Protein AF-V4C862-F1 (afdb_monomer_lite)

Secondary structure (DSSP, 8-state):
-BTTB---SSEEEEEEE-TTSSEEEEEEEEESSPP-HHHHHHHHHT--TTSPP--TGGGTTTTT-EEEEEEEEE-SSTT-EEEEEEEEE-SSS-EEEEE--EEE----TTSTT--SPPPEEEE-SSSEEEEEETTEEEEEEEEETT---EEEEEE-SSPPGGGGTT-HHHHTTSPPP--S--TTHHHHHHHH--GGGS-TTSEESEEEEEEEEEE-TT-EEEEEEEEEETTSPPP-HHHHHHHHHHHHHHHHHHHHHHS-TTS-HHHHHHHHHHHHHHHHTEEEEEE-HHHHHHHHHHTT---S--TTTT-TT--EEEEEE-S-SSS--S--HHHHHHHHHHHTTT-HHHHHHHHHHHTSTTTS-TTSPPP-BTTBTT-----THHHHHHHHHHH-TT--HHHHHHHHHHHHHHHHHHHHHTEETTTTEE--S-TT-SSSSSS---GGGSPTTEEEEBHHHHHHHHHHHHHHHHHHHHTT-HHHHHHHHHHHHHHHHHHTSBTTTTSSEETTTTEE--EEEETTEEEE----BGGGTGGGT-EEEEEPPTTS--TT-EE-TTSSEEEEESS-HHHHHHHHHHHT-TTTTEETTEEBSB-GGG-TTT-EEEETTTTEEEE----SSS-SS-GGGS----SS-B-HHHHHHHHHHHHHHHHHH--EEESSTTSS-EEEHHHHHHHHHHHHHHTTS--TTS--GGGTT-GGGSTTSTTTT---B-SEE-TTT--EES-TB-TTGGGGHHHHS-----

pLDDT: mean 89.57, std 12.18, range [27.55, 98.69]

Organism: Lottia gigantea (NCBI:txid225164)

Foldseek 3Di:
DALLPDDDLFDKFWQFAALVRQKTKMKGWAFLDDQPVVCQCVVRVPDHQVDDTCHSVNVVRPVQWTKTWMWMWHDPDDFKIKIKTKIWTQGQWKGKDKDWDKDFDDPPCQAPVVPADQKKWADPDQFWIWIDGPVAIKIKGKAWPPPFGWHKWAFEAAADCVVCPVPVLSNLQGDDDPGQEYPCLVVCCPVVVPPSRTDPNRMYRMMIIITMDIAGHRGMTMIMMMIHHPPDDDDHPVNVVVSVVVVVVVRVVLLVVLDDPPDDPLLSLVLRRLVSLQSVQFDQDFDAQVVVVVSCVVSVHDPVDRAPPVLRLAGRGDGARFLFCPRTVKHAPVLLLLSLLLCCSNCLPVSLVNLLVQLDSNAADPQLQGQGIPRHGPADAQPCSLVSQVSSLVSDPVSPLVSLVSNLVSVVSNLVCQVVPFDPPPQLFGAAADHVQFQLAPDHRHPVRADPQKTKRFLLSLLSSLLSLVSSLQSCVVVVVVVSNLVSVVSNCSSLVQQCDDLVPRHFQDPVLLWGFMWMDRPPDTHTQPFAFCSRVSQLLSKDWDFADPPHDPPDFDADPPRRITIDGSDDPVSVQSNVLQQLACQFQDFLQAGWRGTQVCAQVNQQGQDPRVRGGDGHGQDLAFANDCRVHRADDSSTWAALVSRVSNLVSLVSVCVGVQAWAAGSNPHPDTDTSVVVSVSNLVSNLQCSDQDPQQARLQCFPDPLCGNPHPCVSGAWQARTARRHRSHGGGYRSSSRNSSCNSVSVDDDPD

Structure (mmCIF, N/CA/C/O backbone):
data_AF-V4C862-F1
#
_entry.id   AF-V4C862-F1
#
loop_
_atom_site.group_PDB
_atom_site.id
_atom_site.type_symbol
_atom_site.label_atom_id
_atom_site.label_alt_id
_atom_site.label_comp_id
_atom_site.label_asym_id
_atom_site.label_entity_id
_atom_site.label_seq_id
_atom_site.pdbx_PDB_ins_code
_atom_site.Cartn_x
_atom_site.Cartn_y
_atom_site.Cartn_z
_atom_site.occupancy
_atom_site.B_iso_or_equiv
_atom_site.auth_seq_id
_atom_site.auth_comp_id
_atom_site.auth_asym_id
_atom_site.auth_atom_id
_atom_site.pdbx_PDB_model_num
ATOM 1 N N . MET A 1 1 ? -6.555 11.591 -17.736 1.00 61.12 1 MET A N 1
ATOM 2 C CA . MET A 1 1 ? -7.153 11.206 -16.449 1.00 61.12 1 MET A CA 1
ATOM 3 C C . MET A 1 1 ? -8.507 10.623 -16.771 1.00 61.12 1 MET A C 1
ATOM 5 O O . MET A 1 1 ? -9.135 11.127 -17.706 1.00 61.12 1 MET A O 1
ATOM 9 N N . GLY A 1 2 ? -8.855 9.511 -16.131 1.00 72.38 2 GLY A N 1
ATOM 10 C CA . GLY A 1 2 ? -10.181 8.923 -16.266 1.00 72.38 2 GLY A CA 1
ATOM 11 C C . GLY A 1 2 ? -11.247 9.820 -15.636 1.00 72.38 2 GLY A C 1
ATOM 12 O O . GLY A 1 2 ? -10.935 10.885 -15.095 1.00 72.38 2 GLY A O 1
ATOM 13 N N . ASN A 1 3 ? -12.509 9.421 -15.752 1.00 77.62 3 ASN A N 1
ATOM 14 C CA . ASN A 1 3 ? -13.643 10.098 -15.114 1.00 77.62 3 ASN A CA 1
ATOM 15 C C . ASN A 1 3 ? -13.664 9.928 -13.581 1.00 77.62 3 ASN A C 1
ATOM 17 O O . ASN A 1 3 ? -14.382 10.672 -12.920 1.00 77.62 3 ASN A O 1
ATOM 21 N N . HIS A 1 4 ? -12.835 9.029 -13.039 1.00 77.31 4 HIS A N 1
ATOM 22 C CA . HIS A 1 4 ? -12.575 8.805 -11.611 1.00 77.31 4 HIS A CA 1
ATOM 23 C C . HIS A 1 4 ? -11.100 9.039 -11.252 1.00 77.31 4 HIS A C 1
ATOM 25 O O . HIS A 1 4 ? -10.611 8.528 -10.251 1.00 77.31 4 HIS A O 1
ATOM 31 N N . GLY A 1 5 ? -10.395 9.803 -12.097 1.00 75.19 5 GLY A N 1
ATOM 32 C CA . GLY A 1 5 ? -9.035 10.290 -11.883 1.00 75.19 5 GLY A CA 1
ATOM 33 C C . GLY A 1 5 ? -7.919 9.252 -12.027 1.00 75.19 5 GLY A C 1
ATOM 34 O O . GLY A 1 5 ? -7.427 9.071 -13.148 1.00 75.19 5 GLY A O 1
ATOM 35 N N . GLU A 1 6 ? -7.436 8.746 -10.885 1.00 69.62 6 GLU A N 1
ATOM 36 C CA . GLU A 1 6 ? -6.230 7.914 -10.701 1.00 69.62 6 GLU A CA 1
ATOM 37 C C . GLU A 1 6 ? -6.351 6.570 -11.412 1.00 69.62 6 GLU A C 1
ATOM 39 O O . GLU A 1 6 ? -7.018 5.657 -10.931 1.00 69.62 6 GLU A O 1
ATOM 44 N N . ASP A 1 7 ? -5.648 6.436 -12.531 1.00 73.69 7 ASP A N 1
ATOM 45 C CA . ASP A 1 7 ? -5.282 5.134 -13.059 1.00 73.69 7 ASP A CA 1
ATOM 46 C C . ASP A 1 7 ? -4.196 5.265 -14.135 1.00 73.69 7 ASP A C 1
ATOM 48 O O . ASP A 1 7 ? -4.260 6.072 -15.083 1.00 73.69 7 ASP A O 1
ATOM 52 N N . VAL A 1 8 ? -3.199 4.395 -14.017 1.00 84.50 8 VAL A N 1
ATOM 53 C CA . VAL A 1 8 ? -2.165 4.243 -15.016 1.00 84.50 8 VAL A CA 1
ATOM 54 C C . VAL A 1 8 ? -2.745 3.430 -16.165 1.00 84.50 8 VAL A C 1
ATOM 56 O O . VAL A 1 8 ? -2.941 2.225 -16.069 1.00 84.50 8 VAL A O 1
ATOM 59 N N . LYS A 1 9 ? -2.966 4.078 -17.314 1.00 89.00 9 LYS A N 1
ATOM 60 C CA . LYS A 1 9 ? -3.460 3.409 -18.531 1.00 89.00 9 LYS A CA 1
ATOM 61 C C . LYS A 1 9 ? -2.376 2.548 -19.198 1.00 89.00 9 LYS A C 1
ATOM 63 O O . LYS A 1 9 ? -2.180 2.646 -20.401 1.00 89.00 9 LYS A O 1
ATOM 68 N N . GLU A 1 10 ? -1.658 1.737 -18.425 1.00 91.75 10 GLU A N 1
ATOM 69 C CA . GLU A 1 10 ? -0.557 0.851 -18.805 1.00 91.75 10 GLU A CA 1
ATOM 70 C C . GLU A 1 10 ? -0.681 -0.481 -18.055 1.00 91.75 10 GLU A C 1
ATOM 72 O O . GLU A 1 10 ? -1.129 -0.518 -16.916 1.00 91.75 10 GLU A O 1
ATOM 77 N N . LEU A 1 11 ? -0.227 -1.587 -18.653 1.00 94.44 11 LEU A N 1
ATOM 78 C CA . LEU A 1 11 ? -0.298 -2.910 -18.020 1.00 94.44 11 LEU A CA 1
ATOM 79 C C . LEU A 1 11 ? 1.095 -3.468 -17.721 1.00 94.44 11 LEU A C 1
ATOM 81 O O . LEU A 1 11 ? 1.755 -4.035 -18.597 1.00 94.44 11 LEU A O 1
ATOM 85 N N . TYR A 1 12 ? 1.528 -3.357 -16.467 1.00 95.69 12 TYR A N 1
ATOM 86 C CA . TYR A 1 12 ? 2.774 -3.945 -15.970 1.00 95.69 12 TYR A CA 1
ATOM 87 C C . TYR A 1 12 ? 2.559 -4.770 -14.696 1.00 95.69 12 TYR A C 1
ATOM 89 O O . TYR A 1 12 ? 1.516 -4.698 -14.071 1.00 95.69 12 TYR A O 1
ATOM 97 N N . TYR A 1 13 ? 3.523 -5.616 -14.327 1.00 97.50 13 TYR A N 1
ATOM 98 C CA . TYR A 1 13 ? 3.402 -6.552 -13.203 1.00 97.50 13 TYR A CA 1
ATOM 99 C C . TYR A 1 13 ? 4.754 -6.773 -12.542 1.00 97.50 13 TYR A C 1
ATOM 101 O O . TYR A 1 13 ? 5.758 -6.981 -13.228 1.00 97.50 13 TYR A O 1
ATOM 109 N N . TYR A 1 14 ? 4.772 -6.810 -11.212 1.00 97.19 14 TYR A N 1
ATOM 110 C CA . TYR A 1 14 ? 5.944 -7.213 -10.439 1.00 97.19 14 TYR A CA 1
ATOM 111 C C . TYR A 1 14 ? 5.861 -8.703 -10.169 1.00 97.19 14 TYR A C 1
ATOM 113 O O . TYR A 1 14 ? 5.021 -9.167 -9.404 1.00 97.19 14 TYR A O 1
ATOM 121 N N . LEU A 1 15 ? 6.712 -9.460 -10.852 1.00 97.81 15 LEU A N 1
ATOM 122 C CA . LEU A 1 15 ? 6.625 -10.914 -10.862 1.00 97.81 15 LEU A CA 1
ATOM 123 C C . LEU A 1 15 ? 7.451 -11.550 -9.752 1.00 97.81 15 LEU A C 1
ATOM 125 O O . LEU A 1 15 ? 7.073 -12.601 -9.243 1.00 97.81 15 LEU A O 1
ATOM 129 N N . ASP A 1 16 ? 8.593 -10.948 -9.423 1.00 97.31 16 ASP A N 1
ATOM 130 C CA . ASP A 1 16 ? 9.482 -11.466 -8.392 1.00 97.31 16 ASP A CA 1
ATOM 131 C C . ASP A 1 16 ? 10.435 -10.382 -7.871 1.00 97.31 16 ASP A C 1
ATOM 133 O O . ASP A 1 16 ? 10.758 -9.424 -8.585 1.00 97.31 16 ASP A O 1
ATOM 137 N N . ALA A 1 17 ? 10.899 -10.540 -6.634 1.00 97.38 17 ALA A N 1
ATOM 138 C CA . ALA A 1 17 ? 11.934 -9.702 -6.037 1.00 97.38 17 ALA A CA 1
ATOM 139 C C . ALA A 1 17 ? 12.528 -10.340 -4.774 1.00 97.38 17 ALA A C 1
ATOM 141 O O . ALA A 1 17 ? 11.858 -11.095 -4.068 1.00 97.38 17 ALA A O 1
ATOM 142 N N . LEU A 1 18 ? 13.772 -9.973 -4.459 1.00 96.94 18 LEU A N 1
ATOM 143 C CA . LEU A 1 18 ? 14.412 -10.226 -3.167 1.00 96.94 18 LEU A CA 1
ATOM 144 C C . LEU A 1 18 ? 14.482 -8.939 -2.329 1.00 96.94 18 LEU A C 1
ATOM 146 O O . LEU A 1 18 ? 14.706 -7.872 -2.901 1.00 96.94 18 LEU A O 1
ATOM 150 N N . PRO A 1 19 ? 14.405 -9.005 -0.982 1.00 95.62 19 PRO A N 1
ATOM 151 C CA . PRO A 1 19 ? 14.464 -7.810 -0.131 1.00 95.62 19 PRO A CA 1
ATOM 152 C C . PRO A 1 19 ? 15.734 -6.964 -0.289 1.00 95.62 19 PRO A C 1
ATOM 154 O O . PRO A 1 19 ? 15.693 -5.740 -0.187 1.00 95.62 19 PRO A O 1
ATOM 157 N N . ASN A 1 20 ? 16.859 -7.616 -0.593 1.00 93.56 20 ASN A N 1
ATOM 158 C CA . ASN A 1 20 ? 18.141 -6.966 -0.876 1.00 93.56 20 ASN A CA 1
ATOM 159 C C . ASN A 1 20 ? 18.261 -6.436 -2.318 1.00 93.56 20 ASN A C 1
ATOM 161 O O . ASN A 1 20 ? 19.302 -5.891 -2.677 1.00 93.56 20 ASN A O 1
ATOM 165 N N . HIS A 1 21 ? 17.228 -6.619 -3.146 1.00 94.88 21 HIS A N 1
ATOM 166 C CA . HIS A 1 21 ? 17.174 -6.239 -4.557 1.00 94.88 21 HIS A CA 1
ATOM 167 C C . HIS A 1 21 ? 18.290 -6.835 -5.432 1.00 94.88 21 HIS A C 1
ATOM 169 O O . HIS A 1 21 ? 18.577 -6.313 -6.510 1.00 94.88 21 HIS A O 1
ATOM 175 N N . ASN A 1 22 ? 18.895 -7.954 -5.015 1.00 95.94 22 ASN A N 1
ATOM 176 C CA . ASN A 1 22 ? 19.851 -8.690 -5.849 1.00 95.94 22 ASN A CA 1
ATOM 177 C C . ASN A 1 22 ? 19.183 -9.410 -7.023 1.00 95.94 22 ASN A C 1
ATOM 179 O O . ASN A 1 22 ? 19.871 -9.805 -7.963 1.00 95.94 22 ASN A O 1
ATOM 183 N N . TYR A 1 23 ? 17.863 -9.575 -6.968 1.00 97.94 23 TYR A N 1
ATOM 184 C CA . TYR A 1 23 ? 17.029 -9.997 -8.079 1.00 97.94 23 TYR A CA 1
ATOM 185 C C . TYR A 1 23 ? 15.710 -9.242 -8.023 1.00 97.94 23 TYR A C 1
ATOM 187 O O . TYR A 1 23 ? 15.081 -9.199 -6.969 1.00 97.94 23 TYR A O 1
ATOM 195 N N . ASN A 1 24 ? 15.297 -8.670 -9.149 1.00 98.00 24 ASN A N 1
ATOM 196 C CA . ASN A 1 24 ? 13.957 -8.136 -9.347 1.00 98.00 24 ASN A CA 1
ATOM 197 C C . ASN A 1 24 ? 13.492 -8.483 -10.764 1.00 98.00 24 ASN A C 1
ATOM 199 O O . ASN A 1 24 ? 14.268 -8.347 -11.711 1.00 98.00 24 ASN A O 1
ATOM 203 N N . LYS A 1 25 ? 12.226 -8.871 -10.921 1.00 98.56 25 LYS A N 1
ATOM 204 C CA . LYS A 1 25 ? 11.607 -9.209 -12.204 1.00 98.56 25 LYS A CA 1
ATOM 205 C C . LYS A 1 25 ? 10.277 -8.484 -12.365 1.00 98.56 25 LYS A C 1
ATOM 207 O O . LYS A 1 25 ? 9.388 -8.621 -11.526 1.00 98.56 25 LYS A O 1
ATOM 212 N N . ALA A 1 26 ? 10.126 -7.778 -13.478 1.00 98.00 26 ALA A N 1
ATOM 213 C CA . ALA A 1 26 ? 8.874 -7.156 -13.885 1.00 98.00 26 ALA A CA 1
ATOM 214 C C . ALA A 1 26 ? 8.517 -7.537 -15.326 1.00 98.00 26 ALA A C 1
ATOM 216 O O . ALA A 1 26 ? 9.387 -7.896 -16.121 1.00 98.00 26 ALA A O 1
ATOM 217 N N . LEU A 1 27 ? 7.233 -7.455 -15.654 1.00 98.44 27 LEU A N 1
ATOM 218 C CA . LEU A 1 27 ? 6.690 -7.665 -16.992 1.00 98.44 27 LEU A CA 1
ATOM 219 C C . LEU A 1 27 ? 5.876 -6.443 -17.396 1.00 98.44 27 LEU A C 1
ATOM 221 O O . LEU A 1 27 ? 5.081 -5.961 -16.602 1.00 98.44 27 LEU A O 1
ATOM 225 N N . TYR A 1 28 ? 6.027 -5.991 -18.634 1.00 97.88 28 TYR A N 1
ATOM 226 C CA . TYR A 1 28 ? 5.186 -4.971 -19.250 1.00 97.88 28 TYR A CA 1
ATOM 227 C C . TYR A 1 28 ? 4.538 -5.534 -20.520 1.00 97.88 28 TYR A C 1
ATOM 229 O O . TYR A 1 28 ? 5.209 -6.185 -21.326 1.00 97.88 28 TYR A O 1
ATOM 237 N N . LYS A 1 29 ? 3.228 -5.319 -20.674 1.00 97.69 29 LYS A N 1
ATOM 238 C CA . LYS A 1 29 ? 2.451 -5.687 -21.863 1.00 97.69 29 LYS A CA 1
ATOM 239 C C . LYS A 1 29 ? 2.424 -4.493 -22.808 1.00 97.69 29 LYS A C 1
ATOM 241 O O . LYS A 1 29 ? 1.667 -3.552 -22.594 1.00 97.69 29 LYS A O 1
ATOM 246 N N . TYR A 1 30 ? 3.233 -4.544 -23.861 1.00 97.12 30 TYR A N 1
ATOM 247 C CA . TYR A 1 30 ? 3.342 -3.445 -24.817 1.00 97.12 30 TYR A CA 1
ATOM 248 C C . TYR A 1 30 ? 2.621 -3.792 -26.128 1.00 97.12 30 TYR A C 1
ATOM 250 O O . TYR A 1 30 ? 3.001 -4.768 -26.771 1.00 97.12 30 TYR A O 1
ATOM 258 N N . PRO A 1 31 ? 1.581 -3.057 -26.549 1.00 96.62 31 PRO A N 1
ATOM 259 C CA . PRO A 1 31 ? 0.816 -3.400 -27.748 1.00 96.62 31 PRO A CA 1
ATOM 260 C C . PRO A 1 31 ? 1.660 -3.345 -29.032 1.00 96.62 31 PRO A C 1
ATOM 262 O O . PRO A 1 31 ? 2.594 -2.552 -29.142 1.00 96.62 31 PRO A O 1
ATOM 265 N N . LEU A 1 32 ? 1.317 -4.173 -30.029 1.00 96.12 32 LEU A N 1
ATOM 266 C CA . LEU A 1 32 ? 1.930 -4.095 -31.368 1.00 96.12 32 LEU A CA 1
ATOM 267 C C . LEU A 1 32 ? 1.447 -2.879 -32.163 1.00 96.12 32 LEU A C 1
ATOM 269 O O . LEU A 1 32 ? 2.183 -2.322 -32.976 1.00 96.12 32 LEU A O 1
ATOM 273 N N . SER A 1 33 ? 0.193 -2.496 -31.936 1.00 94.25 33 SER A N 1
ATOM 274 C CA . SER A 1 33 ? -0.444 -1.356 -32.589 1.00 94.25 33 SER A CA 1
ATOM 275 C C . SER A 1 33 ? -0.053 -0.040 -31.918 1.00 94.25 33 SER A C 1
ATOM 277 O O . SER A 1 33 ? 0.386 -0.018 -30.768 1.00 94.25 33 SER A O 1
ATOM 279 N N . GLN A 1 34 ? -0.246 1.078 -32.626 1.00 93.88 34 GLN A N 1
ATOM 280 C C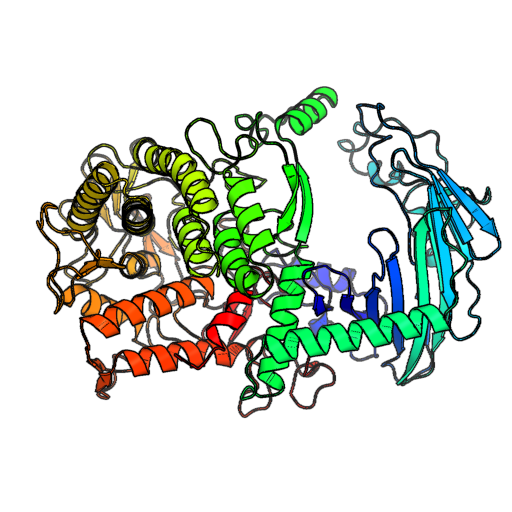A . GLN A 1 34 ? -0.040 2.413 -32.061 1.00 93.88 34 GLN A CA 1
ATOM 281 C C . GLN A 1 34 ? -0.851 2.584 -30.770 1.00 93.88 34 GLN A C 1
ATOM 283 O O . GLN A 1 34 ? -2.060 2.361 -30.756 1.00 93.88 34 GLN A O 1
ATOM 288 N N . PHE A 1 35 ? -0.181 3.038 -29.710 1.00 94.62 35 PHE A N 1
ATOM 289 C CA . PHE A 1 35 ? -0.805 3.250 -28.409 1.00 94.62 35 PHE A CA 1
ATOM 290 C C . PHE A 1 35 ? -2.001 4.223 -28.504 1.00 94.62 35 PHE A C 1
ATOM 292 O O . PHE A 1 35 ? -1.874 5.280 -29.139 1.00 94.62 35 PHE A O 1
ATOM 299 N N . PRO A 1 36 ? -3.162 3.935 -27.883 1.00 95.19 36 PRO A N 1
ATOM 300 C CA . PRO A 1 36 ? -4.431 4.540 -28.257 1.00 95.19 36 PRO A CA 1
ATOM 301 C C . PRO A 1 36 ? -4.709 5.812 -27.439 1.00 95.19 36 PRO A C 1
ATOM 303 O O . PRO A 1 36 ? -5.821 6.022 -26.960 1.00 95.19 36 PRO A O 1
ATOM 306 N N . TYR A 1 37 ? -3.711 6.696 -27.290 1.00 92.88 37 TYR A N 1
ATOM 307 C CA . TYR A 1 37 ? -3.802 7.901 -26.446 1.00 92.88 37 TYR A CA 1
ATOM 308 C C . TYR A 1 37 ? -5.038 8.749 -26.754 1.00 92.88 37 TYR A C 1
ATOM 310 O O . TYR A 1 37 ? -5.756 9.166 -25.850 1.00 92.88 37 TYR A O 1
ATOM 318 N N . LYS A 1 38 ? -5.305 8.987 -28.044 1.00 93.56 38 LYS A N 1
ATOM 319 C CA . LYS A 1 38 ? -6.442 9.802 -28.483 1.00 93.56 38 LYS A CA 1
ATOM 320 C C . LYS A 1 38 ? -7.775 9.172 -28.071 1.00 93.56 38 LYS A C 1
ATOM 322 O O . LYS A 1 38 ? -8.614 9.869 -27.519 1.00 93.56 38 LYS A O 1
ATOM 327 N N . GLN A 1 39 ? -7.941 7.868 -28.291 1.00 94.25 39 GLN A N 1
ATOM 328 C CA . GLN A 1 39 ? -9.161 7.146 -27.930 1.00 94.25 39 GLN A CA 1
ATOM 329 C C . GLN A 1 39 ? -9.382 7.147 -26.413 1.00 94.25 39 GLN A C 1
ATOM 331 O O . GLN A 1 39 ? -10.497 7.412 -25.973 1.00 94.25 39 GLN A O 1
ATOM 336 N N . LEU A 1 40 ? -8.326 6.900 -25.628 1.00 93.38 40 LEU A N 1
ATOM 337 C CA . LEU A 1 40 ? -8.376 6.948 -24.165 1.00 93.38 40 LEU A CA 1
ATOM 338 C C . LEU A 1 40 ? -8.817 8.327 -23.662 1.00 93.38 40 LEU A C 1
ATOM 340 O O . LEU A 1 40 ? -9.691 8.408 -22.804 1.00 93.38 40 LEU A O 1
ATOM 344 N N . ILE A 1 41 ? -8.255 9.408 -24.216 1.00 91.06 41 ILE A N 1
ATOM 345 C CA . ILE A 1 41 ? -8.624 10.782 -23.847 1.00 91.06 41 ILE A CA 1
ATOM 346 C C . ILE A 1 41 ? -10.067 11.084 -24.255 1.00 91.06 41 ILE A C 1
ATOM 348 O O . ILE A 1 41 ? -10.850 11.536 -23.425 1.00 91.06 41 ILE A O 1
ATOM 352 N N . GLU A 1 42 ? -10.432 10.838 -25.515 1.00 92.44 42 GLU A N 1
ATOM 353 C CA . GLU A 1 42 ? -11.759 11.172 -26.046 1.00 92.44 42 GLU A CA 1
ATOM 354 C C . GLU A 1 42 ? -12.871 10.436 -25.297 1.00 92.44 42 GLU A C 1
ATOM 356 O O . GLU A 1 42 ? -13.859 11.059 -24.922 1.00 92.44 42 GLU A O 1
ATOM 361 N N . LYS A 1 43 ? -12.701 9.134 -25.035 1.00 92.94 43 LYS A N 1
ATOM 362 C CA . LYS A 1 43 ? -13.705 8.328 -24.333 1.00 92.94 43 LYS A CA 1
ATOM 363 C C . LYS A 1 43 ? -13.856 8.738 -22.875 1.00 92.94 43 LYS A C 1
ATOM 365 O O . LYS A 1 43 ? -14.983 8.970 -22.448 1.00 92.94 43 LYS A O 1
ATOM 370 N N . ASN A 1 44 ? -12.754 8.880 -22.139 1.00 90.44 44 ASN A N 1
ATOM 371 C CA . ASN A 1 44 ? -12.821 9.258 -20.727 1.00 90.44 44 ASN A CA 1
ATOM 372 C C . ASN A 1 44 ? -13.319 10.698 -20.525 1.00 90.44 44 ASN A C 1
ATOM 374 O O . ASN A 1 44 ? -14.028 10.955 -19.565 1.00 90.44 44 ASN A O 1
ATOM 378 N N . THR A 1 45 ? -13.045 11.626 -21.453 1.00 88.25 45 THR A N 1
ATOM 379 C CA . THR A 1 45 ? -13.547 13.016 -21.355 1.00 88.25 45 THR A CA 1
ATOM 380 C C . THR A 1 45 ? -15.071 13.104 -21.509 1.00 88.25 45 THR A C 1
ATOM 382 O O . THR A 1 45 ? -15.683 14.066 -21.054 1.00 88.25 45 THR A O 1
ATOM 385 N N . THR A 1 46 ? -15.694 12.133 -22.184 1.00 89.75 46 THR A N 1
ATOM 386 C CA . THR A 1 46 ? -17.151 12.109 -22.399 1.00 89.75 46 THR A CA 1
ATOM 387 C C . THR A 1 46 ? -17.929 11.328 -21.348 1.00 89.75 46 THR A C 1
ATOM 389 O O . THR A 1 46 ? -19.155 11.371 -21.393 1.00 89.75 46 THR A O 1
ATOM 392 N N . ARG A 1 47 ? -17.242 10.604 -20.455 1.00 89.88 47 ARG A N 1
ATOM 393 C CA . ARG A 1 47 ? -17.874 9.810 -19.399 1.00 89.88 47 ARG A CA 1
ATOM 394 C C . ARG A 1 47 ? -18.168 10.662 -18.174 1.00 89.88 47 ARG A C 1
ATOM 396 O O . ARG A 1 47 ? -17.389 11.556 -17.846 1.00 89.88 47 ARG A O 1
ATOM 403 N N . ASP A 1 48 ? -19.273 10.370 -17.503 1.00 87.25 48 ASP A N 1
ATOM 404 C CA . ASP A 1 48 ? -19.598 10.954 -16.199 1.00 87.25 48 ASP A CA 1
ATOM 405 C C . ASP A 1 48 ? -19.195 10.024 -15.038 1.00 87.25 48 ASP A C 1
ATOM 407 O O . ASP A 1 48 ? -18.729 8.909 -15.253 1.00 87.25 48 ASP A O 1
ATOM 411 N N . GLN A 1 49 ? -19.359 10.474 -13.793 1.00 80.81 49 GLN A N 1
ATOM 412 C CA . GLN A 1 49 ? -19.016 9.699 -12.588 1.00 80.81 49 GLN A CA 1
ATOM 413 C C . GLN A 1 49 ? -19.903 8.457 -12.364 1.00 80.81 49 GLN A C 1
ATOM 415 O O . GLN A 1 49 ? -19.637 7.664 -11.474 1.00 80.81 49 GLN A O 1
ATOM 420 N N . GLN A 1 50 ? -20.980 8.258 -13.124 1.00 81.81 50 GLN A N 1
ATOM 421 C CA . GLN A 1 50 ? -21.812 7.054 -13.003 1.00 81.81 50 GLN A CA 1
ATOM 422 C C . GLN A 1 50 ? -21.320 5.931 -13.921 1.00 81.81 50 GLN A C 1
ATOM 424 O O . GLN A 1 50 ? -21.678 4.764 -13.741 1.00 81.81 50 GLN A O 1
ATOM 429 N N . GLU A 1 51 ? -20.497 6.262 -14.915 1.00 86.12 51 GLU A N 1
ATOM 430 C CA . GLU A 1 51 ? -19.869 5.292 -15.798 1.00 86.12 51 GLU A CA 1
ATOM 431 C C . GLU A 1 51 ? -18.560 4.761 -15.198 1.00 86.12 51 GLU A C 1
ATOM 433 O O . GLU A 1 51 ? -17.811 5.479 -14.539 1.00 86.12 51 GLU A O 1
ATOM 438 N N . ALA A 1 52 ? -18.238 3.493 -15.459 1.00 83.19 52 ALA A N 1
ATOM 439 C CA . ALA A 1 52 ? -16.912 2.959 -15.144 1.00 83.19 52 ALA A CA 1
ATOM 440 C C . ALA A 1 52 ? -15.827 3.691 -15.955 1.00 83.19 52 ALA A C 1
ATOM 442 O O . ALA A 1 52 ? -16.117 4.248 -17.017 1.00 83.19 52 ALA A O 1
ATOM 443 N N . GLU A 1 53 ? -14.571 3.635 -15.519 1.00 85.38 53 GLU A N 1
ATOM 444 C CA . GLU A 1 53 ? -13.455 4.154 -16.320 1.00 85.38 53 GLU A CA 1
ATOM 445 C C . GLU A 1 53 ? -13.272 3.396 -17.640 1.00 85.38 53 GLU A C 1
ATOM 447 O O . GLU A 1 53 ? -13.638 2.224 -17.765 1.00 85.38 53 GLU A O 1
ATOM 452 N N . PHE A 1 54 ? -12.790 4.095 -18.677 1.00 90.62 54 PHE A N 1
ATOM 453 C CA . PHE A 1 54 ? -12.458 3.474 -19.960 1.00 90.62 54 PHE A CA 1
ATOM 454 C C . PHE A 1 54 ? -10.983 3.089 -19.967 1.00 90.62 54 PHE A C 1
ATOM 456 O O . PHE A 1 54 ? -10.105 3.957 -20.065 1.00 90.62 54 PHE A O 1
ATOM 463 N N . GLU A 1 55 ? -10.739 1.785 -19.887 1.00 90.88 55 GLU A N 1
ATOM 464 C CA . GLU A 1 55 ? -9.419 1.210 -19.681 1.00 90.88 55 GLU A CA 1
ATOM 465 C C . GLU A 1 55 ? -8.651 0.930 -20.968 1.00 90.88 55 GLU A C 1
ATOM 467 O O . GLU A 1 55 ? -9.215 0.821 -22.060 1.00 90.88 55 GLU A O 1
ATOM 472 N N . LEU A 1 56 ? -7.330 0.743 -20.841 1.00 93.19 56 LEU A N 1
ATOM 473 C CA . LEU A 1 56 ? -6.488 0.344 -21.975 1.00 93.19 56 LEU A CA 1
ATOM 474 C C . LEU A 1 56 ? -7.013 -0.937 -22.640 1.00 93.19 56 LEU A C 1
ATOM 476 O O . LEU A 1 56 ? -6.999 -1.043 -23.866 1.00 93.19 56 LEU A O 1
ATOM 480 N N . ILE A 1 57 ? -7.517 -1.891 -21.856 1.00 92.31 57 ILE A N 1
ATOM 481 C CA . ILE A 1 57 ? -8.045 -3.150 -22.386 1.00 92.31 57 ILE A CA 1
ATO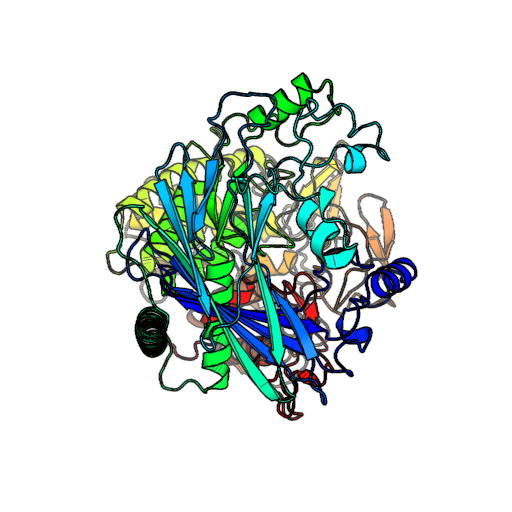M 482 C C . ILE A 1 57 ? -9.360 -2.973 -23.153 1.00 92.31 57 ILE A C 1
ATOM 484 O O . ILE A 1 57 ? -9.577 -3.660 -24.150 1.00 92.31 57 ILE A O 1
ATOM 488 N N . ASP A 1 58 ? -10.184 -1.990 -22.777 1.00 93.25 58 ASP A N 1
ATOM 489 C CA . ASP A 1 58 ? -11.462 -1.699 -23.440 1.00 93.25 58 ASP A CA 1
ATOM 490 C C . ASP A 1 58 ? -11.272 -1.166 -24.867 1.00 93.25 58 ASP A C 1
ATOM 492 O O . ASP A 1 58 ? -12.204 -1.146 -25.675 1.00 93.25 58 ASP A O 1
ATOM 496 N N . THR A 1 59 ? -10.056 -0.729 -25.205 1.00 94.75 59 THR A N 1
ATOM 497 C CA . THR A 1 59 ? -9.709 -0.307 -26.565 1.00 94.75 59 THR A CA 1
ATOM 498 C C . THR A 1 59 ? -9.604 -1.471 -27.551 1.00 94.75 59 THR A C 1
ATOM 500 O O . THR A 1 59 ? -9.630 -1.230 -28.758 1.00 94.75 59 THR A O 1
ATOM 503 N N . GLY A 1 60 ? -9.462 -2.711 -27.061 1.00 94.56 60 GLY A N 1
ATOM 504 C CA . GLY A 1 60 ? -9.154 -3.883 -27.885 1.00 94.56 60 GLY A CA 1
ATOM 505 C C . GLY A 1 60 ? -7.724 -3.884 -28.438 1.00 94.56 60 GLY A C 1
ATOM 506 O O . GLY A 1 60 ? -7.402 -4.670 -29.326 1.00 94.56 60 GLY A O 1
ATOM 507 N N . ILE A 1 61 ? -6.829 -3.014 -27.944 1.00 95.50 61 ILE A N 1
ATOM 508 C CA . ILE A 1 61 ? -5.484 -2.860 -28.523 1.00 95.50 61 ILE A CA 1
ATOM 509 C C . ILE A 1 61 ? -4.631 -4.139 -28.459 1.00 95.50 61 ILE A C 1
ATOM 511 O O . ILE A 1 61 ? -3.717 -4.319 -29.266 1.00 95.50 61 ILE A O 1
ATOM 515 N N . PHE A 1 62 ? -4.944 -5.047 -27.534 1.00 95.19 62 PHE A N 1
ATOM 516 C CA . PHE A 1 62 ? -4.251 -6.325 -27.381 1.00 95.19 62 PHE A CA 1
ATOM 517 C C . PHE A 1 62 ? -4.749 -7.420 -28.341 1.00 95.19 62 PHE A C 1
ATOM 519 O O . PHE A 1 62 ? -4.050 -8.421 -28.504 1.00 95.19 62 PHE A O 1
ATOM 526 N N . ASP A 1 63 ? -5.876 -7.220 -29.038 1.00 92.69 63 ASP A N 1
ATOM 527 C CA . ASP A 1 63 ? -6.465 -8.206 -29.962 1.00 92.69 63 ASP A CA 1
ATOM 528 C C . ASP A 1 63 ? -5.572 -8.475 -31.181 1.00 92.69 63 ASP A C 1
ATOM 530 O O . ASP A 1 63 ? -5.561 -9.573 -31.733 1.00 92.69 63 ASP A O 1
ATOM 534 N N . SER A 1 64 ? -4.795 -7.469 -31.594 1.00 90.94 64 SER A N 1
ATOM 535 C CA . SER A 1 64 ? -3.830 -7.575 -32.701 1.00 90.94 64 SER A CA 1
ATOM 536 C C . SER A 1 64 ? -2.472 -8.140 -32.264 1.00 90.94 64 SER A C 1
ATOM 538 O O . SER A 1 64 ? -1.529 -8.149 -33.050 1.00 90.94 64 SER A O 1
ATOM 540 N N . GLY A 1 65 ? -2.356 -8.586 -31.010 1.00 95.00 65 GLY A N 1
ATOM 541 C CA . GLY A 1 65 ? -1.120 -9.057 -30.401 1.00 95.00 65 GLY A CA 1
ATOM 542 C C . GLY A 1 65 ? -0.315 -7.962 -29.697 1.00 95.00 65 GLY A C 1
ATOM 543 O O . GLY A 1 65 ? -0.575 -6.760 -29.795 1.00 95.00 65 GLY A O 1
ATOM 544 N N . TYR A 1 66 ? 0.687 -8.403 -28.941 1.00 97.44 66 TYR A N 1
ATOM 545 C CA . TYR A 1 66 ? 1.493 -7.554 -28.065 1.00 97.44 66 TYR A CA 1
ATOM 546 C C . TYR A 1 66 ? 2.878 -8.151 -27.819 1.00 97.44 66 TYR A C 1
ATOM 548 O O . TYR A 1 66 ? 3.123 -9.343 -28.015 1.00 97.44 66 TYR A O 1
ATOM 556 N N . TRP A 1 67 ? 3.783 -7.317 -27.331 1.00 98.12 67 TRP A N 1
ATOM 557 C CA . TRP A 1 67 ? 5.060 -7.711 -26.772 1.00 98.12 67 TRP A CA 1
ATOM 558 C C . TRP A 1 67 ? 4.922 -8.008 -25.281 1.00 98.12 67 TRP A C 1
ATOM 560 O O . TRP A 1 67 ? 4.410 -7.187 -24.519 1.00 98.12 67 TRP A O 1
ATOM 570 N N . ASP A 1 68 ? 5.441 -9.156 -24.854 1.00 98.25 68 ASP A N 1
ATOM 571 C CA . ASP A 1 68 ? 5.831 -9.334 -23.456 1.00 98.25 68 ASP A CA 1
ATOM 572 C C . ASP A 1 68 ? 7.246 -8.798 -23.284 1.00 98.25 68 ASP A C 1
ATOM 574 O O . ASP A 1 68 ? 8.190 -9.364 -23.837 1.00 98.25 68 ASP A O 1
ATOM 578 N N . ILE A 1 69 ? 7.394 -7.719 -22.517 1.00 98.50 69 ILE A N 1
ATOM 579 C CA . ILE A 1 69 ? 8.688 -7.123 -22.188 1.00 98.50 69 ILE A CA 1
ATOM 580 C C . ILE A 1 69 ? 9.009 -7.475 -20.737 1.00 98.50 69 ILE A C 1
ATOM 582 O O . ILE A 1 69 ? 8.493 -6.861 -19.805 1.00 98.50 69 ILE A O 1
ATOM 586 N N . THR A 1 70 ? 9.844 -8.493 -20.537 1.00 98.62 70 THR A N 1
ATOM 587 C CA . THR A 1 70 ? 10.314 -8.889 -19.203 1.00 98.62 70 THR A CA 1
ATOM 588 C C . THR A 1 70 ? 11.635 -8.201 -18.902 1.00 98.62 70 THR A C 1
ATOM 590 O O . THR A 1 70 ? 12.606 -8.388 -19.636 1.00 98.62 70 THR A O 1
ATOM 593 N N . ILE A 1 71 ? 11.685 -7.448 -17.804 1.00 98.12 71 ILE A N 1
ATOM 594 C CA . ILE A 1 71 ? 12.892 -6.775 -17.318 1.00 98.12 71 ILE A CA 1
ATOM 595 C C . ILE A 1 71 ? 13.347 -7.453 -16.030 1.00 98.12 71 ILE A C 1
ATOM 597 O O . ILE A 1 71 ? 12.582 -7.569 -15.071 1.00 98.12 71 ILE A O 1
ATOM 601 N N . GLU A 1 72 ? 14.606 -7.883 -16.011 1.00 98.38 72 GLU A N 1
ATOM 602 C CA . GLU A 1 72 ? 15.243 -8.505 -14.854 1.00 98.38 72 GLU A CA 1
ATOM 603 C C . GLU A 1 72 ? 16.477 -7.701 -14.443 1.00 98.38 72 GLU A C 1
ATOM 605 O O . GLU A 1 72 ? 17.419 -7.559 -15.226 1.00 98.38 72 GLU A O 1
ATOM 610 N N . TYR A 1 73 ? 16.475 -7.198 -13.210 1.00 97.56 73 TYR A N 1
ATOM 611 C CA . TYR A 1 73 ? 17.635 -6.569 -12.582 1.00 97.56 73 TYR A CA 1
ATOM 612 C C . TYR A 1 73 ? 18.309 -7.578 -11.662 1.00 97.56 73 TYR A C 1
ATOM 614 O O . TYR A 1 73 ? 17.647 -8.207 -10.835 1.00 97.56 73 TYR A O 1
ATOM 622 N N . ILE A 1 74 ? 19.624 -7.715 -11.792 1.00 96.81 74 ILE A N 1
ATOM 623 C CA . ILE A 1 74 ? 20.427 -8.650 -11.007 1.00 96.81 74 ILE A CA 1
ATOM 624 C C . ILE A 1 74 ? 21.690 -7.975 -10.483 1.00 96.81 74 ILE A C 1
ATOM 626 O O . ILE A 1 74 ? 22.363 -7.241 -11.209 1.00 96.81 74 ILE A O 1
ATOM 630 N N . LYS A 1 75 ? 22.040 -8.278 -9.232 1.00 95.00 75 LYS A N 1
ATOM 631 C CA . LYS A 1 75 ? 23.304 -7.870 -8.610 1.00 95.00 75 LYS A CA 1
ATOM 632 C C . LYS A 1 75 ? 24.034 -9.080 -8.043 1.00 95.00 75 LYS A C 1
ATOM 634 O O . LYS A 1 75 ? 23.448 -9.882 -7.317 1.00 95.00 75 LYS A O 1
ATOM 639 N N . ASP A 1 76 ? 25.324 -9.190 -8.341 1.00 88.31 76 ASP A N 1
ATOM 640 C CA . ASP A 1 76 ? 26.245 -10.114 -7.664 1.00 88.31 76 ASP A CA 1
ATOM 641 C C . ASP A 1 76 ? 27.036 -9.417 -6.540 1.00 88.31 76 ASP A C 1
ATOM 643 O O . ASP A 1 76 ? 27.368 -10.037 -5.531 1.00 88.31 76 ASP A O 1
ATOM 647 N N . LYS A 1 77 ? 27.288 -8.115 -6.705 1.00 89.31 77 LYS A N 1
ATOM 648 C CA . LYS A 1 77 ? 28.071 -7.222 -5.851 1.00 89.31 77 LYS A CA 1
ATOM 649 C C . LYS A 1 77 ? 27.351 -5.863 -5.729 1.00 89.31 77 LYS A C 1
ATOM 651 O O . LYS A 1 77 ? 26.614 -5.479 -6.636 1.00 89.31 77 LYS A O 1
ATOM 656 N N . PRO A 1 78 ? 27.592 -5.069 -4.665 1.00 86.94 78 PRO A N 1
ATOM 657 C CA . PRO A 1 78 ? 26.831 -3.840 -4.393 1.00 86.94 78 PRO A CA 1
ATOM 658 C C . PRO A 1 78 ? 26.774 -2.807 -5.532 1.00 86.94 78 PRO A C 1
ATOM 660 O O . PRO A 1 78 ? 25.715 -2.215 -5.756 1.00 86.94 78 PRO A O 1
ATOM 663 N N . ASN A 1 79 ? 27.878 -2.617 -6.263 1.00 89.12 79 ASN A N 1
ATOM 664 C CA . ASN A 1 79 ? 28.029 -1.563 -7.277 1.00 89.12 79 ASN A CA 1
ATOM 665 C C . ASN A 1 79 ? 27.946 -2.071 -8.722 1.00 89.12 79 ASN A C 1
ATOM 667 O O . ASN A 1 79 ? 28.183 -1.296 -9.644 1.00 89.12 79 ASN A O 1
ATOM 671 N N . ILE A 1 80 ? 27.613 -3.347 -8.931 1.00 93.81 80 ILE A N 1
ATOM 672 C CA . ILE A 1 80 ? 27.417 -3.907 -10.268 1.00 93.81 80 ILE A CA 1
ATOM 673 C C . ILE A 1 80 ? 25.952 -4.268 -10.433 1.00 93.81 80 ILE A C 1
ATOM 675 O O . ILE A 1 80 ? 25.377 -4.982 -9.614 1.00 93.81 80 ILE A O 1
ATOM 679 N N . THR A 1 81 ? 25.351 -3.757 -11.499 1.00 95.19 81 THR A N 1
ATOM 680 C CA . THR A 1 81 ? 23.989 -4.105 -11.893 1.00 95.19 81 THR A CA 1
ATOM 681 C C . THR A 1 81 ? 24.030 -4.678 -13.294 1.00 95.19 81 THR A C 1
ATOM 683 O O . THR A 1 81 ? 24.488 -4.013 -14.223 1.00 95.19 81 THR A O 1
ATOM 686 N N . TYR A 1 82 ? 23.536 -5.899 -13.448 1.00 96.88 82 TYR A N 1
ATOM 687 C CA . TYR A 1 82 ? 23.242 -6.482 -14.746 1.00 96.88 82 TYR A CA 1
ATOM 688 C C . TYR A 1 82 ? 21.744 -6.348 -14.997 1.00 96.88 82 TYR A C 1
ATOM 690 O O . TYR A 1 82 ? 20.927 -6.479 -14.083 1.00 96.88 82 TYR A O 1
ATOM 698 N N . CYS A 1 83 ? 21.386 -6.085 -16.242 1.00 97.19 83 CYS A N 1
ATOM 699 C CA . CYS A 1 83 ? 20.005 -5.979 -16.662 1.00 97.19 83 CYS A CA 1
ATOM 700 C C . CYS A 1 83 ? 19.788 -6.895 -17.859 1.00 97.19 83 CYS A C 1
ATOM 702 O O . CYS A 1 83 ? 20.594 -6.909 -18.791 1.00 97.19 83 CYS A O 1
ATOM 704 N N . CYS A 1 84 ? 18.698 -7.648 -17.834 1.00 97.94 84 CYS A N 1
ATOM 705 C CA . CYS A 1 84 ? 18.240 -8.474 -18.940 1.00 97.94 84 CYS A CA 1
ATOM 706 C C . CYS A 1 84 ? 16.867 -7.967 -19.372 1.00 97.94 84 CYS A C 1
ATOM 708 O O . CYS A 1 84 ? 15.969 -7.836 -18.541 1.00 97.94 84 CYS A O 1
ATOM 710 N N . CYS A 1 85 ? 16.703 -7.697 -20.664 1.00 98.19 85 CYS A N 1
ATOM 711 C CA . CYS A 1 85 ? 15.400 -7.453 -21.264 1.00 98.19 85 CYS A CA 1
ATOM 712 C C . CYS A 1 85 ? 15.104 -8.588 -22.239 1.00 98.19 85 CYS A C 1
ATOM 714 O O . CYS A 1 85 ? 15.799 -8.749 -23.244 1.00 98.19 85 CYS A O 1
ATOM 716 N N . THR A 1 86 ? 14.085 -9.381 -21.915 1.00 98.31 86 THR A N 1
ATOM 717 C CA . THR A 1 86 ? 13.537 -10.402 -22.810 1.00 98.31 86 THR A CA 1
ATOM 718 C C . THR A 1 86 ? 12.284 -9.841 -23.453 1.00 98.31 86 THR A C 1
ATOM 720 O O . THR A 1 86 ? 11.353 -9.463 -22.741 1.00 98.31 86 THR A O 1
ATOM 723 N N . VAL A 1 87 ? 12.255 -9.802 -24.782 1.00 98.00 87 VAL A N 1
ATOM 724 C CA . VAL A 1 87 ? 11.068 -9.406 -25.541 1.00 98.00 87 VAL A CA 1
ATOM 725 C C . VAL A 1 87 ? 10.532 -10.593 -26.316 1.00 98.00 87 VAL A C 1
ATOM 727 O O . VAL A 1 87 ? 11.263 -11.225 -27.078 1.00 98.00 87 VAL A O 1
ATOM 730 N N . LYS A 1 88 ? 9.251 -10.891 -26.122 1.00 98.12 88 LYS A N 1
ATOM 731 C CA . LYS A 1 88 ? 8.547 -11.964 -26.822 1.00 98.12 88 LYS A CA 1
ATOM 732 C C . LYS A 1 88 ? 7.410 -11.388 -27.649 1.00 98.12 88 LYS A C 1
ATOM 734 O O . LYS A 1 88 ? 6.611 -10.607 -27.139 1.00 98.12 88 LYS A O 1
ATOM 739 N N . ASN A 1 89 ? 7.333 -11.802 -28.909 1.00 98.00 89 ASN A N 1
ATOM 740 C CA . ASN A 1 89 ? 6.263 -11.412 -29.817 1.00 98.00 89 ASN A CA 1
ATOM 741 C C . ASN A 1 89 ? 5.058 -12.351 -29.642 1.00 98.00 89 ASN A C 1
ATOM 743 O O . ASN A 1 89 ? 5.131 -13.520 -30.019 1.00 98.00 89 ASN A O 1
ATOM 747 N N . ASN A 1 90 ? 3.953 -11.852 -29.087 1.00 96.81 90 ASN A N 1
ATOM 748 C CA . ASN A 1 90 ? 2.688 -12.589 -28.980 1.00 96.81 90 ASN A CA 1
ATOM 749 C C . ASN A 1 90 ? 1.677 -12.206 -30.083 1.00 96.81 90 ASN A C 1
ATOM 751 O O . ASN A 1 90 ? 0.487 -12.462 -29.930 1.00 96.81 90 ASN A O 1
ATOM 755 N N . GLY A 1 91 ? 2.127 -11.583 -31.176 1.00 95.75 91 GLY A N 1
ATOM 756 C CA . GLY A 1 91 ? 1.350 -11.431 -32.408 1.00 95.75 91 GLY A CA 1
ATOM 757 C C . GLY A 1 91 ? 1.388 -12.677 -33.288 1.00 95.75 91 GLY A C 1
ATOM 758 O O . GLY A 1 91 ? 2.111 -13.636 -33.013 1.00 95.75 91 GLY A O 1
ATOM 759 N N . ASP A 1 92 ? 0.621 -12.657 -34.371 1.00 96.19 92 ASP A N 1
ATOM 760 C CA . ASP A 1 92 ? 0.514 -13.735 -35.362 1.00 96.19 92 ASP A CA 1
ATOM 761 C C . ASP A 1 92 ? 1.561 -13.636 -36.491 1.00 96.19 92 ASP A C 1
ATOM 763 O O . ASP A 1 92 ? 1.777 -14.596 -37.233 1.00 96.19 92 ASP A O 1
ATOM 767 N N . GLN A 1 93 ? 2.255 -12.499 -36.597 1.00 96.81 93 GLN A N 1
ATOM 768 C CA . GLN A 1 93 ? 3.260 -12.216 -37.621 1.00 96.81 93 GLN A CA 1
ATOM 769 C C . GLN A 1 93 ? 4.624 -11.864 -37.023 1.00 96.81 93 GLN A C 1
ATOM 771 O O . GLN A 1 93 ? 4.809 -11.766 -35.811 1.00 96.81 93 GLN A O 1
ATOM 776 N N . ILE A 1 94 ? 5.621 -11.708 -37.895 1.00 97.69 94 ILE A N 1
ATOM 777 C CA . ILE A 1 94 ? 6.924 -11.151 -37.530 1.00 97.69 94 ILE A CA 1
ATOM 778 C C . ILE A 1 94 ? 6.794 -9.642 -37.298 1.00 97.69 94 ILE A C 1
ATOM 780 O O . ILE A 1 94 ? 6.229 -8.936 -38.130 1.00 97.69 94 ILE A O 1
ATOM 784 N N . HIS A 1 95 ? 7.338 -9.144 -36.189 1.00 97.88 95 HIS A N 1
ATOM 785 C CA . HIS A 1 95 ? 7.298 -7.721 -35.852 1.00 97.88 95 HIS A CA 1
ATOM 786 C C . HIS A 1 95 ? 8.673 -7.195 -35.448 1.00 97.88 95 HIS A C 1
ATOM 788 O O . HIS A 1 95 ? 9.542 -7.947 -34.996 1.00 97.88 95 HIS A O 1
ATOM 794 N N . THR A 1 96 ? 8.854 -5.885 -35.613 1.00 96.81 96 THR A N 1
ATOM 795 C CA . THR A 1 96 ? 10.074 -5.164 -35.247 1.00 96.81 96 THR A CA 1
ATOM 796 C C . THR A 1 96 ? 9.810 -4.249 -34.057 1.00 96.81 96 THR A C 1
ATOM 798 O O . THR A 1 96 ? 8.791 -3.563 -34.016 1.00 96.81 96 THR A O 1
ATOM 801 N N . LEU A 1 97 ? 10.740 -4.221 -33.103 1.00 96.56 97 LEU A N 1
ATOM 802 C CA . LEU A 1 97 ? 10.699 -3.362 -31.923 1.00 96.56 97 LEU A CA 1
ATOM 803 C C . LEU A 1 97 ? 12.023 -2.609 -31.774 1.00 96.56 97 LEU A C 1
ATOM 805 O O . LEU A 1 97 ? 13.102 -3.180 -31.936 1.00 96.56 97 LEU A O 1
ATOM 809 N N . HIS A 1 98 ? 11.927 -1.327 -31.432 1.00 96.50 98 HIS A N 1
ATOM 810 C CA . HIS A 1 98 ? 13.068 -0.508 -31.036 1.00 96.50 98 HIS A CA 1
ATOM 811 C C . HIS A 1 98 ? 13.161 -0.516 -29.509 1.00 96.50 98 HIS A C 1
ATOM 813 O O . HIS A 1 98 ? 12.198 -0.151 -28.836 1.00 96.50 98 HIS A O 1
ATOM 819 N N . ILE A 1 99 ? 14.302 -0.925 -28.953 1.00 96.94 99 ILE A N 1
ATOM 820 C CA . ILE A 1 99 ? 14.528 -0.983 -27.503 1.00 96.94 99 ILE A CA 1
ATOM 821 C C . ILE A 1 99 ? 15.692 -0.065 -27.148 1.00 96.94 99 ILE A C 1
ATOM 823 O O . ILE A 1 99 ? 16.768 -0.175 -27.731 1.00 96.94 99 ILE A O 1
ATOM 827 N N . LEU A 1 100 ? 15.463 0.848 -26.203 1.00 96.75 100 LEU A N 1
ATOM 828 C CA . LEU A 1 100 ? 16.413 1.899 -25.839 1.00 96.75 100 LEU A CA 1
ATOM 829 C C . LEU A 1 100 ? 16.686 1.900 -24.325 1.00 96.75 100 LEU A C 1
ATOM 831 O O . LEU A 1 100 ? 16.125 2.746 -23.624 1.00 96.75 100 LEU A O 1
ATOM 835 N N . PRO A 1 101 ? 17.522 0.996 -23.773 1.00 96.62 101 PRO A N 1
ATOM 836 C CA . PRO A 1 101 ? 17.974 1.125 -22.393 1.00 96.62 101 PRO A CA 1
ATOM 837 C C . PRO A 1 101 ? 18.769 2.427 -22.242 1.00 96.62 101 PRO A C 1
ATOM 839 O O . PRO A 1 101 ? 19.706 2.679 -23.003 1.00 96.62 101 PRO A O 1
ATOM 842 N N . GLN A 1 102 ? 18.360 3.273 -21.293 1.00 96.12 102 GLN A N 1
ATOM 843 C CA . GLN A 1 102 ? 18.907 4.621 -21.118 1.00 96.12 102 GLN A CA 1
ATOM 844 C C . GLN A 1 102 ? 19.710 4.728 -19.827 1.00 96.12 102 GLN A C 1
ATOM 846 O O . GLN A 1 102 ? 19.332 4.167 -18.799 1.00 96.12 102 GLN A O 1
ATOM 851 N N . VAL A 1 103 ? 20.768 5.533 -19.865 1.00 95.25 103 VAL A N 1
ATOM 852 C CA . VAL A 1 103 ? 21.567 5.899 -18.695 1.00 95.25 103 VAL A CA 1
ATOM 853 C C . VAL A 1 103 ? 21.642 7.413 -18.602 1.00 95.25 103 VAL A C 1
ATOM 855 O O . VAL A 1 103 ? 21.954 8.101 -19.576 1.00 95.25 103 VAL A O 1
ATOM 858 N N . TRP A 1 104 ? 21.322 7.930 -17.422 1.00 94.00 104 TRP A N 1
ATOM 859 C CA . TRP A 1 104 ? 21.317 9.351 -17.101 1.00 94.00 104 TRP A CA 1
ATOM 860 C C . TRP A 1 104 ? 21.511 9.539 -15.597 1.00 94.00 104 TRP A C 1
ATOM 862 O O . TRP A 1 104 ? 21.261 8.632 -14.804 1.00 94.00 104 TRP A O 1
ATOM 872 N N . PHE A 1 105 ? 21.935 10.736 -15.209 1.00 88.69 105 PHE A N 1
ATOM 873 C CA . PHE A 1 105 ? 21.952 11.171 -13.815 1.00 88.69 105 PHE A CA 1
ATOM 874 C C . PHE A 1 105 ? 20.818 12.156 -13.579 1.00 88.69 105 PHE A C 1
ATOM 876 O O . PHE A 1 105 ? 20.522 12.977 -14.457 1.00 88.69 105 PHE A O 1
ATOM 883 N N . ARG A 1 106 ? 20.216 12.115 -12.383 1.00 85.75 106 ARG A N 1
ATOM 884 C CA . ARG A 1 106 ? 19.237 13.120 -11.964 1.00 85.75 106 ARG A CA 1
ATOM 885 C C . ARG A 1 106 ? 19.794 14.513 -12.211 1.00 85.75 106 ARG A C 1
ATOM 887 O O . ARG A 1 106 ? 20.871 14.839 -11.726 1.00 85.75 106 ARG A O 1
ATOM 894 N N . ASN A 1 107 ? 19.049 15.313 -12.968 1.00 83.88 107 ASN A N 1
ATOM 895 C CA . ASN A 1 107 ? 19.473 16.660 -13.297 1.00 83.88 107 ASN A CA 1
ATOM 896 C C . ASN A 1 107 ? 19.354 17.569 -12.066 1.00 83.88 107 ASN A C 1
ATOM 898 O O . ASN A 1 107 ? 18.272 18.047 -11.731 1.00 83.88 107 ASN A O 1
ATOM 902 N N . THR A 1 108 ? 20.479 17.755 -11.382 1.00 79.56 108 THR A N 1
ATOM 903 C CA . THR A 1 108 ? 20.651 18.672 -10.246 1.00 79.56 108 THR A CA 1
ATOM 904 C C . THR A 1 108 ? 21.518 19.882 -10.607 1.00 79.56 108 THR A C 1
ATOM 906 O O . THR A 1 108 ? 21.423 20.923 -9.953 1.00 79.56 108 THR A O 1
ATOM 909 N N . TRP A 1 109 ? 22.316 19.782 -11.679 1.00 79.94 109 TRP A N 1
ATOM 910 C CA . TRP A 1 109 ? 23.243 20.821 -12.142 1.00 79.94 109 TRP A CA 1
ATOM 911 C C . TRP A 1 109 ? 22.541 21.974 -12.864 1.00 79.94 109 TRP A C 1
ATOM 913 O O . TRP A 1 109 ? 23.025 23.099 -12.811 1.00 79.94 109 TRP A O 1
ATOM 923 N N . SER A 1 110 ? 21.392 21.732 -13.508 1.00 70.94 110 SER A N 1
ATOM 924 C CA . SER A 1 110 ? 20.621 22.793 -14.173 1.00 70.94 110 SER A CA 1
ATOM 925 C C . SER A 1 110 ? 19.652 23.528 -13.238 1.00 70.94 110 SER A C 1
ATOM 927 O O . SER A 1 110 ? 18.814 24.297 -13.710 1.00 70.94 110 SER A O 1
ATOM 929 N N . SER A 1 111 ? 19.691 23.251 -11.931 1.00 63.41 111 SER A N 1
ATOM 930 C CA . SER A 1 111 ? 18.831 23.913 -10.944 1.00 63.41 111 SER A CA 1
ATOM 931 C C . SER A 1 111 ? 19.230 25.381 -10.753 1.00 63.41 111 SER A C 1
ATOM 933 O O . SER A 1 111 ? 20.374 25.760 -10.998 1.00 63.41 111 SER A O 1
ATOM 935 N N . ALA A 1 112 ? 18.314 26.211 -10.239 1.00 51.03 112 ALA A N 1
ATOM 936 C CA . ALA A 1 112 ? 18.578 27.622 -9.918 1.00 51.03 112 ALA A CA 1
ATOM 937 C C . ALA A 1 112 ? 19.711 27.830 -8.886 1.00 51.03 112 ALA A C 1
ATOM 939 O O . ALA A 1 112 ? 20.126 28.963 -8.645 1.00 51.03 112 ALA A O 1
ATOM 940 N N . ARG A 1 113 ? 20.197 26.748 -8.260 1.00 51.84 113 ARG A N 1
ATOM 941 C CA . ARG A 1 113 ? 21.364 26.746 -7.373 1.00 51.84 113 ARG A CA 1
ATOM 942 C C . ARG A 1 113 ? 22.677 26.702 -8.152 1.00 51.84 113 ARG A C 1
ATOM 944 O O . ARG A 1 113 ? 23.642 27.286 -7.692 1.00 51.84 113 ARG A O 1
ATOM 951 N N . GLY A 1 114 ? 22.725 26.049 -9.319 1.00 53.94 114 GLY A N 1
ATOM 952 C CA . GLY A 1 114 ? 23.926 25.974 -10.166 1.00 53.94 114 GLY A CA 1
ATOM 953 C C . GLY A 1 114 ? 25.171 25.386 -9.478 1.00 53.94 114 GLY A C 1
ATOM 954 O O . GLY A 1 114 ? 26.286 25.641 -9.918 1.00 53.94 114 GLY A O 1
ATOM 955 N N . GLU A 1 115 ? 24.994 24.642 -8.382 1.00 57.41 115 GLU A N 1
ATOM 956 C CA . GLU A 1 115 ? 26.070 24.292 -7.441 1.00 57.41 115 GLU A CA 1
ATOM 957 C C . GLU A 1 115 ? 26.685 22.901 -7.676 1.00 57.41 115 GLU A C 1
ATOM 959 O O . GLU A 1 115 ? 27.744 22.602 -7.127 1.00 57.41 115 GLU A O 1
ATOM 964 N N . GLU A 1 116 ? 26.055 22.032 -8.474 1.00 74.56 116 GLU A N 1
ATOM 965 C CA . GLU A 1 116 ? 26.506 20.643 -8.629 1.00 74.56 116 GLU A CA 1
ATOM 966 C C . GLU A 1 116 ? 27.284 20.380 -9.926 1.00 74.56 116 GLU A C 1
ATOM 968 O O . GLU A 1 116 ? 26.942 20.883 -10.995 1.00 74.56 116 GLU A O 1
ATOM 973 N N . GLU A 1 117 ? 28.319 19.536 -9.832 1.00 86.00 117 GLU A N 1
ATOM 974 C CA . GLU A 1 117 ? 29.135 19.093 -10.968 1.00 86.00 117 GLU A CA 1
ATOM 975 C C . GLU A 1 117 ? 28.260 18.463 -12.064 1.00 86.00 117 GLU A C 1
ATOM 977 O O . GLU A 1 117 ? 27.513 17.520 -11.805 1.00 86.00 117 GLU A O 1
ATOM 982 N N . LYS A 1 118 ? 28.371 18.945 -13.307 1.00 89.31 118 LYS A N 1
ATOM 983 C CA . LYS A 1 118 ? 27.680 18.340 -14.452 1.00 89.31 118 LYS A CA 1
ATOM 984 C C . LYS A 1 118 ? 28.311 16.971 -14.779 1.00 89.31 118 LYS A C 1
ATOM 986 O O . LYS A 1 118 ? 29.526 16.910 -14.989 1.00 89.31 118 LYS A O 1
ATOM 991 N N . PRO A 1 119 ? 27.530 15.874 -14.849 1.00 93.31 119 PRO A N 1
ATOM 992 C CA . PRO A 1 119 ? 28.057 14.563 -15.211 1.00 93.31 119 PRO A CA 1
ATOM 993 C C . PRO A 1 119 ? 28.559 14.540 -16.655 1.00 93.31 119 PRO A C 1
ATOM 995 O O . PRO A 1 119 ? 28.232 15.399 -17.469 1.00 93.31 119 PRO A O 1
ATOM 998 N N . HIS A 1 120 ? 29.351 13.527 -16.990 1.00 95.69 120 HIS A N 1
ATOM 999 C CA . HIS A 1 120 ? 29.851 13.339 -18.346 1.00 95.69 120 HIS A CA 1
ATOM 1000 C C . HIS A 1 120 ? 29.744 11.875 -18.767 1.00 95.69 120 HIS A C 1
ATOM 1002 O O . HIS A 1 120 ? 30.378 11.007 -18.169 1.00 95.69 120 HIS A O 1
ATOM 1008 N N . LEU A 1 121 ? 28.949 11.612 -19.803 1.00 97.56 121 LEU A N 1
ATOM 1009 C CA . LEU A 1 121 ? 28.863 10.339 -20.509 1.00 97.56 121 LEU A CA 1
ATOM 1010 C C . LEU A 1 121 ? 29.647 10.444 -21.817 1.00 97.56 121 LEU A C 1
ATOM 1012 O O . LEU A 1 121 ? 29.488 11.423 -22.546 1.00 97.56 121 LEU A O 1
ATOM 1016 N N . LYS A 1 122 ? 30.461 9.438 -22.136 1.00 97.81 122 LYS A N 1
ATOM 1017 C CA . LYS A 1 122 ? 31.273 9.399 -23.357 1.00 97.81 122 LYS A CA 1
ATOM 1018 C C . LYS A 1 122 ? 31.355 7.987 -23.926 1.00 97.81 122 LYS A C 1
ATOM 1020 O O . LYS A 1 122 ? 31.602 7.033 -23.191 1.00 97.81 122 LYS A O 1
ATOM 1025 N N . LYS A 1 123 ? 31.211 7.853 -25.244 1.00 97.94 123 LYS A N 1
ATOM 1026 C CA . LYS A 1 123 ? 31.443 6.592 -25.961 1.00 97.94 123 LYS A CA 1
ATOM 1027 C C . LYS A 1 123 ? 32.915 6.177 -25.875 1.00 97.94 123 LYS A C 1
ATOM 1029 O O . LYS A 1 123 ? 33.797 6.974 -26.196 1.00 97.94 123 LYS A O 1
ATOM 1034 N N . LEU A 1 124 ? 33.181 4.932 -25.482 1.00 96.31 124 LEU A N 1
ATOM 1035 C CA . LEU A 1 124 ? 34.526 4.343 -25.531 1.00 96.31 124 LEU A CA 1
ATOM 1036 C C . LEU A 1 124 ? 34.741 3.493 -26.785 1.00 96.31 124 LEU A C 1
ATOM 1038 O O . LEU A 1 124 ? 35.820 3.516 -27.369 1.00 96.31 124 LEU A O 1
ATOM 1042 N N . ASN A 1 125 ? 33.720 2.745 -27.196 1.00 95.31 125 ASN A N 1
ATOM 1043 C CA . ASN A 1 125 ? 33.729 1.882 -28.380 1.00 95.31 125 ASN A CA 1
ATOM 1044 C C . ASN A 1 125 ? 32.283 1.710 -28.905 1.00 95.31 125 ASN A C 1
ATOM 1046 O O . ASN A 1 125 ? 31.402 2.486 -28.537 1.00 95.31 125 ASN A O 1
ATOM 1050 N N . SER A 1 126 ? 32.018 0.739 -29.783 1.00 94.88 126 SER A N 1
ATOM 1051 C CA . SER A 1 126 ? 30.693 0.538 -30.392 1.00 94.88 126 SER A CA 1
ATOM 1052 C C . SER A 1 126 ? 29.574 0.248 -29.391 1.00 94.88 126 SER A C 1
ATOM 1054 O O . SER A 1 126 ? 28.436 0.593 -29.680 1.00 94.88 126 SER A O 1
ATOM 1056 N N . ASN A 1 127 ? 29.875 -0.347 -28.234 1.00 96.06 127 ASN A N 1
ATOM 1057 C CA . ASN A 1 127 ? 28.869 -0.813 -27.280 1.00 96.06 127 ASN A CA 1
ATOM 1058 C C . ASN A 1 127 ? 29.145 -0.422 -25.820 1.00 96.06 127 ASN A C 1
ATOM 1060 O O . ASN A 1 127 ? 28.465 -0.912 -24.922 1.00 96.06 127 ASN A O 1
ATOM 1064 N N . THR A 1 128 ? 30.140 0.427 -25.566 1.00 97.31 128 THR A N 1
ATOM 1065 C CA . THR A 1 128 ? 30.563 0.793 -24.212 1.00 97.31 128 THR A CA 1
ATOM 1066 C C . THR A 1 128 ? 30.558 2.303 -24.014 1.00 97.31 128 THR A C 1
ATOM 1068 O O . THR A 1 128 ? 31.091 3.059 -24.833 1.00 97.31 128 THR A O 1
ATOM 1071 N N . VAL A 1 129 ? 30.009 2.737 -22.881 1.00 97.94 129 VAL A N 1
ATOM 1072 C CA . VAL A 1 129 ? 29.955 4.134 -22.440 1.00 97.94 129 VAL A CA 1
ATOM 1073 C C . VAL A 1 129 ? 30.662 4.271 -21.097 1.00 97.94 129 VAL A C 1
ATOM 1075 O O . VAL A 1 129 ? 30.417 3.494 -20.179 1.00 97.94 129 VAL A O 1
ATOM 1078 N N . GLN A 1 130 ? 31.516 5.282 -20.968 1.00 97.75 130 GLN A N 1
ATOM 1079 C CA . GLN A 1 130 ? 32.048 5.723 -19.684 1.00 97.75 130 GLN A CA 1
ATOM 1080 C C . GLN A 1 130 ? 31.167 6.835 -19.127 1.00 97.75 130 GLN A C 1
ATOM 1082 O O . GLN A 1 130 ? 30.876 7.804 -19.827 1.00 97.75 130 GLN A O 1
ATOM 1087 N N . ALA A 1 131 ? 30.789 6.716 -17.860 1.00 96.94 131 ALA A N 1
ATOM 1088 C CA . ALA A 1 131 ? 30.086 7.734 -17.102 1.00 96.94 131 ALA A CA 1
ATOM 1089 C C . ALA A 1 131 ? 30.977 8.261 -15.976 1.00 96.94 131 ALA A C 1
ATOM 1091 O O . ALA A 1 131 ? 31.531 7.482 -15.206 1.00 96.94 131 ALA A O 1
ATOM 1092 N N . ARG A 1 132 ? 31.095 9.581 -15.847 1.00 95.62 132 ARG A N 1
ATOM 1093 C CA . ARG A 1 132 ? 31.798 10.249 -14.747 1.00 95.62 132 ARG A CA 1
ATOM 1094 C C . ARG A 1 132 ? 30.854 11.208 -14.039 1.00 95.62 132 ARG A C 1
ATOM 1096 O O . ARG A 1 132 ? 30.222 12.039 -14.689 1.00 95.62 132 ARG A O 1
ATOM 1103 N N . TYR A 1 133 ? 30.809 11.115 -12.717 1.00 91.44 133 TYR A N 1
ATOM 1104 C CA . TYR A 1 133 ? 30.077 12.034 -11.853 1.00 91.44 133 TYR A CA 1
ATOM 1105 C C . TYR A 1 133 ? 30.774 12.149 -10.489 1.00 91.44 133 TYR A C 1
ATOM 1107 O O . TYR A 1 133 ? 31.679 11.367 -10.192 1.00 91.44 133 TYR A O 1
ATOM 1115 N N . LYS A 1 134 ? 30.326 13.074 -9.631 1.00 88.12 134 LYS A N 1
ATOM 1116 C CA . LYS A 1 134 ? 30.911 13.322 -8.299 1.00 88.12 134 LYS A CA 1
ATOM 1117 C C . LYS A 1 134 ? 30.991 12.077 -7.397 1.00 88.12 134 LYS A C 1
ATOM 1119 O O . LYS A 1 134 ? 31.801 12.028 -6.480 1.00 88.12 134 LYS A O 1
ATOM 1124 N N . TYR A 1 135 ? 30.171 11.057 -7.674 1.00 85.06 135 TYR A N 1
ATOM 1125 C CA . TYR A 1 135 ? 30.137 9.779 -6.950 1.00 85.06 135 TYR A CA 1
ATOM 1126 C C . TYR A 1 135 ? 30.951 8.649 -7.604 1.00 85.06 135 TYR A C 1
ATOM 1128 O O . TYR A 1 135 ? 30.801 7.492 -7.217 1.00 85.06 135 TYR A O 1
ATOM 1136 N N . GLY A 1 136 ? 31.780 8.943 -8.608 1.00 92.00 136 GLY A N 1
ATOM 1137 C CA . GLY A 1 136 ? 32.710 7.978 -9.196 1.00 92.00 136 GLY A CA 1
ATOM 1138 C C . GLY A 1 136 ? 32.629 7.856 -10.716 1.00 92.00 136 GLY A C 1
ATOM 1139 O O . GLY A 1 136 ? 31.964 8.634 -11.408 1.00 92.00 136 GLY A O 1
ATOM 1140 N N . GLN A 1 137 ? 33.355 6.865 -11.232 1.00 95.88 137 GLN A N 1
ATOM 1141 C CA . GLN A 1 137 ? 33.410 6.534 -12.652 1.00 95.88 137 GLN A CA 1
ATOM 1142 C C . GLN A 1 137 ? 32.844 5.141 -12.890 1.00 95.88 137 GLN A C 1
ATOM 1144 O O . GLN A 1 137 ? 33.183 4.194 -12.182 1.00 95.88 137 GLN A O 1
ATOM 1149 N N . TYR A 1 138 ? 32.002 5.030 -13.909 1.00 96.25 138 TYR A N 1
ATOM 1150 C CA . TYR A 1 138 ? 31.274 3.818 -14.238 1.00 96.25 138 TYR A CA 1
ATOM 1151 C C . TYR A 1 138 ? 31.441 3.479 -15.714 1.00 96.25 138 TYR A C 1
ATOM 1153 O O . TYR A 1 138 ? 31.600 4.361 -16.561 1.00 96.25 138 TYR A O 1
ATOM 1161 N N . ILE A 1 139 ? 31.366 2.193 -16.014 1.00 97.25 139 ILE A N 1
ATOM 1162 C CA . ILE A 1 139 ? 31.282 1.637 -17.353 1.00 97.25 139 ILE A CA 1
ATOM 1163 C C . ILE A 1 139 ? 29.895 1.041 -17.541 1.00 97.25 139 ILE A C 1
ATOM 1165 O O . ILE A 1 139 ? 29.372 0.346 -16.667 1.00 97.25 139 ILE A O 1
ATOM 1169 N N . ILE A 1 140 ? 29.319 1.331 -18.702 1.00 97.44 140 ILE A N 1
ATOM 1170 C CA . ILE A 1 140 ? 28.058 0.781 -19.165 1.00 97.44 140 ILE A CA 1
ATOM 1171 C C . ILE A 1 140 ? 28.328 0.015 -20.449 1.00 97.44 140 ILE A C 1
ATOM 1173 O O . ILE A 1 140 ? 28.770 0.609 -21.432 1.00 97.44 140 ILE A O 1
ATOM 1177 N N . GLU A 1 141 ? 28.070 -1.288 -20.440 1.00 97.31 141 GLU A N 1
ATOM 1178 C CA . GLU A 1 141 ? 28.212 -2.155 -21.614 1.00 97.31 141 GLU A CA 1
ATOM 1179 C C . GLU A 1 141 ? 26.840 -2.586 -22.108 1.00 97.31 141 GLU A C 1
ATOM 1181 O O . GLU A 1 141 ? 25.992 -2.979 -21.312 1.00 97.31 141 GLU A O 1
ATOM 1186 N N . TYR A 1 142 ? 26.649 -2.550 -23.420 1.00 97.50 142 TYR A N 1
ATOM 1187 C CA . TYR A 1 142 ? 25.444 -2.972 -24.123 1.00 97.50 142 TYR A CA 1
ATOM 1188 C C . TYR A 1 142 ? 25.751 -4.277 -24.882 1.00 97.50 142 TYR A C 1
ATOM 1190 O O . TYR A 1 142 ? 26.696 -4.340 -25.671 1.00 97.50 142 TYR A O 1
ATOM 1198 N N . LEU A 1 143 ? 25.005 -5.350 -24.601 1.00 96.50 143 LEU A N 1
ATOM 1199 C CA . LEU A 1 143 ? 25.255 -6.706 -25.106 1.00 96.50 143 LEU A CA 1
ATOM 1200 C C . LEU A 1 143 ? 23.964 -7.362 -25.631 1.00 96.50 143 LEU A C 1
ATOM 1202 O O . LEU A 1 143 ? 22.856 -6.982 -25.254 1.00 96.50 143 LEU A O 1
ATOM 1206 N N . SER A 1 144 ? 24.085 -8.411 -26.448 1.00 93.94 144 SER A N 1
ATOM 1207 C CA . SER A 1 144 ? 22.936 -9.156 -26.986 1.00 93.94 144 SER A CA 1
ATOM 1208 C C . SER A 1 144 ? 23.271 -10.630 -27.250 1.00 93.94 144 SER A C 1
ATOM 1210 O O . SER A 1 144 ? 24.424 -10.974 -27.500 1.00 93.94 144 SER A O 1
ATOM 1212 N N . SER A 1 145 ? 22.269 -11.520 -27.182 1.00 83.88 145 SER A N 1
ATOM 1213 C CA . SER A 1 145 ? 22.480 -12.974 -27.371 1.00 83.88 145 SER A CA 1
ATOM 1214 C C . SER A 1 145 ? 22.773 -13.387 -28.822 1.00 83.88 145 SER A C 1
ATOM 1216 O O . SER A 1 145 ? 23.356 -14.444 -29.029 1.00 83.88 145 SER A O 1
ATOM 1218 N N . ASN A 1 146 ? 22.372 -12.575 -29.807 1.00 83.69 146 ASN A N 1
ATOM 1219 C CA . ASN A 1 146 ? 22.425 -12.903 -31.240 1.00 83.69 146 ASN A CA 1
ATOM 1220 C C . ASN A 1 146 ? 23.201 -11.852 -32.048 1.00 83.69 146 ASN A C 1
ATOM 1222 O O . ASN A 1 146 ? 22.830 -11.559 -33.181 1.00 83.69 146 ASN A O 1
ATOM 1226 N N . GLU A 1 147 ? 24.203 -11.217 -31.432 1.00 86.19 147 GLU A N 1
ATOM 1227 C CA . GLU A 1 147 ? 25.005 -10.153 -32.062 1.00 86.19 147 GLU A CA 1
ATOM 1228 C C . GLU A 1 147 ? 24.152 -9.024 -32.670 1.00 86.19 147 GLU A C 1
ATOM 1230 O O . GLU A 1 147 ? 24.527 -8.394 -33.656 1.00 86.19 147 GLU A O 1
ATOM 1235 N N . ILE A 1 148 ? 22.988 -8.753 -32.066 1.00 93.62 148 ILE A N 1
ATOM 1236 C CA . ILE A 1 148 ? 22.133 -7.624 -32.432 1.00 93.62 148 ILE A CA 1
ATOM 1237 C C . ILE A 1 148 ? 22.978 -6.355 -32.264 1.00 93.62 148 ILE A C 1
ATOM 1239 O O . ILE A 1 148 ? 23.421 -6.096 -31.133 1.00 93.62 148 ILE A O 1
ATOM 1243 N N . PRO A 1 149 ? 23.205 -5.579 -33.341 1.00 94.00 149 PRO A N 1
ATOM 1244 C CA . PRO A 1 149 ? 23.969 -4.346 -33.265 1.00 94.00 149 PRO A CA 1
ATOM 1245 C C . PRO A 1 149 ? 23.304 -3.347 -32.320 1.00 94.00 149 PRO A C 1
ATOM 1247 O O . PRO A 1 149 ? 22.077 -3.254 -32.263 1.00 94.00 149 PRO A O 1
ATOM 1250 N N . VAL A 1 150 ? 24.130 -2.585 -31.608 1.00 96.31 150 VAL A N 1
ATOM 1251 C CA . VAL A 1 150 ? 23.689 -1.451 -30.797 1.00 96.31 150 VAL A CA 1
ATOM 1252 C C . VAL A 1 150 ? 24.231 -0.167 -31.402 1.00 96.31 150 VAL A C 1
ATOM 1254 O O . VAL A 1 150 ? 25.421 -0.082 -31.711 1.00 96.31 150 VAL A O 1
ATOM 1257 N N . ASP A 1 151 ? 23.364 0.829 -31.552 1.00 95.75 151 ASP A N 1
ATOM 1258 C CA . ASP A 1 151 ? 23.787 2.193 -31.850 1.00 95.75 151 ASP A CA 1
ATOM 1259 C C . ASP A 1 151 ? 23.728 3.059 -30.588 1.00 95.75 151 ASP A C 1
ATOM 1261 O O . ASP A 1 151 ? 22.745 3.043 -29.852 1.00 95.75 151 ASP A O 1
ATOM 1265 N N . LEU A 1 152 ? 24.801 3.792 -30.302 1.00 97.75 152 LEU A N 1
ATOM 1266 C CA . LEU A 1 152 ? 24.912 4.596 -29.086 1.00 97.75 152 LEU A CA 1
ATOM 1267 C C . LEU A 1 152 ? 24.621 6.054 -29.413 1.00 97.75 152 LEU A C 1
ATOM 1269 O O . LEU A 1 152 ? 25.467 6.736 -29.994 1.00 97.75 152 LEU A O 1
ATOM 1273 N N . ILE A 1 153 ? 23.462 6.533 -28.966 1.00 97.19 153 ILE A N 1
ATOM 1274 C CA . ILE A 1 153 ? 23.029 7.921 -29.143 1.00 97.19 153 ILE A CA 1
ATOM 1275 C C . ILE A 1 153 ? 23.133 8.699 -27.829 1.00 97.19 153 ILE A C 1
ATOM 1277 O O . ILE A 1 153 ? 22.929 8.158 -26.737 1.00 97.19 153 ILE A O 1
ATOM 1281 N N . PHE A 1 154 ? 23.456 9.988 -27.934 1.00 97.50 154 PHE A N 1
ATOM 1282 C CA . PHE A 1 154 ? 23.706 10.864 -26.790 1.00 97.50 154 PHE A CA 1
ATOM 1283 C C . PHE A 1 154 ? 22.876 12.140 -26.871 1.00 97.50 154 PHE A C 1
ATOM 1285 O O . PHE A 1 154 ? 22.550 12.627 -27.951 1.00 97.50 154 PHE A O 1
ATOM 1292 N N . THR A 1 155 ? 22.538 12.685 -25.708 1.00 95.62 155 THR A N 1
ATOM 1293 C CA . THR A 1 155 ? 21.908 13.994 -25.558 1.00 95.62 155 THR A CA 1
ATOM 1294 C C . THR A 1 155 ? 22.214 14.564 -24.170 1.00 95.62 155 THR A C 1
ATOM 1296 O O . THR A 1 155 ? 22.920 13.960 -23.356 1.00 95.62 155 THR A O 1
ATOM 1299 N N . GLU A 1 156 ? 21.668 15.734 -23.890 1.00 92.81 156 GLU A N 1
ATOM 1300 C CA . GLU A 1 156 ? 21.689 16.365 -22.583 1.00 92.81 156 GLU A CA 1
ATOM 1301 C C . GLU A 1 156 ? 20.384 16.068 -21.817 1.00 92.81 156 GLU A C 1
ATOM 1303 O O . GLU A 1 156 ? 19.308 15.969 -22.412 1.00 92.81 156 GLU A O 1
ATOM 1308 N N . ASN A 1 157 ? 20.454 15.893 -20.494 1.00 91.00 157 ASN A N 1
ATOM 1309 C CA . ASN A 1 157 ? 19.295 15.657 -19.620 1.00 91.00 157 ASN A CA 1
ATOM 1310 C C . ASN A 1 157 ? 18.587 16.966 -19.207 1.00 91.00 157 ASN A C 1
ATOM 1312 O O . ASN A 1 157 ? 17.970 17.078 -18.143 1.00 91.00 157 ASN A O 1
ATOM 1316 N N . GLU A 1 158 ? 18.682 17.974 -20.061 1.00 86.12 158 GLU A N 1
ATOM 1317 C CA . GLU A 1 158 ? 18.056 19.277 -19.947 1.00 86.12 158 GLU A CA 1
ATOM 1318 C C . GLU A 1 158 ? 16.719 19.247 -20.704 1.00 86.12 158 GLU A C 1
ATOM 1320 O O . GLU A 1 158 ? 16.577 18.614 -21.754 1.00 86.12 158 GLU A O 1
ATOM 1325 N N . THR A 1 159 ? 15.695 19.907 -20.168 1.00 82.06 159 THR A N 1
ATOM 1326 C CA . THR A 1 159 ? 14.383 19.955 -20.828 1.00 82.06 159 THR A CA 1
ATOM 1327 C C . THR A 1 159 ? 14.397 20.953 -21.987 1.00 82.06 159 THR A C 1
ATOM 1329 O O . THR A 1 159 ? 14.825 22.088 -21.796 1.00 82.06 159 THR A O 1
ATOM 1332 N N . SER A 1 160 ? 13.869 20.560 -23.151 1.00 81.75 160 SER A N 1
ATOM 1333 C CA . SER A 1 160 ? 13.804 21.417 -24.343 1.00 81.75 160 SER A CA 1
ATOM 1334 C C . SER A 1 160 ? 12.986 22.702 -24.116 1.00 81.75 160 SER A C 1
ATOM 1336 O O . SER A 1 160 ? 11.861 22.610 -23.612 1.00 81.75 160 SER A O 1
ATOM 1338 N N . PRO A 1 161 ? 13.491 23.886 -24.535 1.00 73.94 161 PRO A N 1
ATOM 1339 C CA . PRO A 1 161 ? 12.770 25.159 -24.537 1.00 73.94 161 PRO A CA 1
ATOM 1340 C C . PRO A 1 161 ? 11.406 25.111 -25.243 1.00 73.94 161 PRO A C 1
ATOM 1342 O O . PRO A 1 161 ? 10.500 25.860 -24.877 1.00 73.94 161 PRO A O 1
ATOM 1345 N N . GLU A 1 162 ? 11.229 24.230 -26.234 1.00 71.38 162 GLU A N 1
ATOM 1346 C CA . GLU A 1 162 ? 9.986 24.100 -27.009 1.00 71.38 162 GLU A CA 1
ATOM 1347 C C . GLU A 1 162 ? 8.787 23.702 -26.129 1.00 71.38 162 GLU A C 1
ATOM 1349 O O . GLU A 1 162 ? 7.691 24.232 -26.304 1.00 71.38 162 GLU A O 1
ATOM 1354 N N . PHE A 1 163 ? 9.000 22.879 -25.095 1.00 66.81 163 PHE A N 1
ATOM 1355 C CA . PHE A 1 163 ? 7.947 22.492 -24.140 1.00 66.81 163 PHE A CA 1
ATOM 1356 C C . PHE A 1 163 ? 7.472 23.635 -23.235 1.00 66.81 163 PHE A C 1
ATOM 1358 O O . PHE A 1 163 ? 6.432 23.523 -22.585 1.00 66.81 163 PHE A O 1
ATOM 1365 N N . TYR A 1 164 ? 8.217 24.738 -23.186 1.00 62.34 164 TYR A N 1
ATOM 1366 C CA . TYR A 1 164 ? 7.833 25.941 -22.454 1.00 62.34 164 TYR A CA 1
ATOM 1367 C C . TYR A 1 164 ? 7.034 26.906 -23.341 1.00 62.34 164 TYR A C 1
ATOM 1369 O O . TYR A 1 164 ? 6.461 27.866 -22.836 1.00 62.34 164 TYR A O 1
ATOM 1377 N N . GLN A 1 165 ? 6.969 26.691 -24.663 1.00 50.16 165 GLN A N 1
ATOM 1378 C CA . GLN A 1 165 ? 6.443 27.694 -25.593 1.00 50.16 165 GLN A CA 1
ATOM 1379 C C . GLN A 1 165 ? 4.933 27.941 -25.470 1.00 50.16 165 GLN A C 1
ATOM 1381 O O . GLN A 1 165 ? 4.508 29.083 -25.664 1.00 50.16 165 GLN A O 1
ATOM 1386 N N . SER A 1 166 ? 4.153 26.921 -25.100 1.00 48.16 166 SER A N 1
ATOM 1387 C CA . SER A 1 166 ? 2.691 26.990 -24.952 1.00 48.16 166 SER A CA 1
ATOM 1388 C C . SER A 1 166 ? 2.212 27.462 -23.575 1.00 48.16 166 SER A C 1
ATOM 1390 O O . SER A 1 166 ? 1.015 27.641 -23.381 1.00 48.16 166 SER A O 1
ATOM 1392 N N . ASP A 1 167 ? 3.119 27.649 -22.614 1.00 51.88 167 ASP A N 1
ATOM 1393 C CA . ASP A 1 167 ? 2.781 27.990 -21.234 1.00 51.88 167 ASP A CA 1
ATOM 1394 C C . ASP A 1 167 ? 3.715 29.113 -20.754 1.00 51.88 167 ASP A C 1
ATOM 1396 O O . ASP A 1 167 ? 4.870 28.894 -20.382 1.00 51.88 167 ASP A O 1
ATOM 1400 N N . GLU A 1 168 ? 3.236 30.362 -20.804 1.00 50.66 168 GLU A N 1
ATOM 1401 C CA . GLU A 1 168 ? 4.030 31.539 -20.414 1.00 50.66 168 GLU A CA 1
ATOM 1402 C C . GLU A 1 168 ? 4.548 31.447 -18.971 1.00 50.66 168 GLU A C 1
ATOM 1404 O O . GLU A 1 168 ? 5.640 31.938 -18.674 1.00 50.66 168 GLU A O 1
ATOM 1409 N N . LYS A 1 169 ? 3.833 30.725 -18.094 1.00 47.62 169 LYS A N 1
ATOM 1410 C CA . LYS A 1 169 ? 4.258 30.462 -16.713 1.00 47.62 169 LYS A CA 1
ATOM 1411 C C . LYS A 1 169 ? 5.424 29.489 -16.624 1.00 47.62 169 LYS A C 1
ATOM 1413 O O . LYS A 1 169 ? 6.056 29.433 -15.574 1.00 47.62 169 LYS A O 1
ATOM 1418 N N . ARG A 1 170 ? 5.694 28.705 -17.667 1.00 47.81 170 ARG A N 1
ATOM 1419 C CA . ARG A 1 170 ? 6.809 27.757 -17.778 1.00 47.81 170 ARG A CA 1
ATOM 1420 C C . ARG A 1 170 ? 8.037 28.437 -18.403 1.00 47.81 170 ARG A C 1
ATOM 1422 O O . ARG A 1 170 ? 9.135 28.217 -17.902 1.00 47.81 170 ARG A O 1
ATOM 1429 N N . LYS A 1 171 ? 7.884 29.353 -19.373 1.00 48.78 171 LYS A N 1
ATOM 1430 C CA . LYS A 1 171 ? 9.009 30.097 -20.007 1.00 48.78 171 LYS A CA 1
ATOM 1431 C C . LYS A 1 171 ? 9.969 30.772 -19.022 1.00 48.78 171 LYS A C 1
ATOM 1433 O O . LYS A 1 171 ? 11.160 30.848 -19.289 1.00 48.78 171 LYS A O 1
ATOM 1438 N N . GLN A 1 172 ? 9.464 31.244 -17.885 1.00 46.94 172 GLN A N 1
ATOM 1439 C CA . GLN A 1 172 ? 10.249 31.960 -16.869 1.00 46.94 172 GLN A CA 1
ATOM 1440 C C . GLN A 1 172 ? 11.048 31.038 -15.915 1.00 46.94 172 GLN A C 1
ATOM 1442 O O . GLN A 1 172 ? 11.716 31.540 -15.019 1.00 46.94 172 GLN A O 1
ATOM 1447 N N . HIS A 1 173 ? 10.954 29.705 -16.055 1.00 48.19 173 HIS A N 1
ATOM 1448 C CA . HIS A 1 173 ? 11.382 28.737 -15.021 1.00 48.19 173 HIS A CA 1
ATOM 1449 C C . HIS A 1 173 ? 12.764 28.161 -15.224 1.00 48.19 173 HIS A C 1
ATOM 1451 O O . HIS A 1 173 ? 13.286 27.489 -14.333 1.00 48.19 173 HIS A O 1
ATOM 1457 N N . HIS A 1 174 ? 13.329 28.352 -16.406 1.00 49.25 174 HIS A N 1
ATOM 1458 C CA . HIS A 1 174 ? 14.575 27.731 -16.803 1.00 49.25 174 HIS A CA 1
ATOM 1459 C C . HIS A 1 174 ? 15.499 28.801 -17.355 1.00 49.25 174 HIS A C 1
ATOM 1461 O O . HIS A 1 174 ? 15.137 29.519 -18.288 1.00 49.25 174 HIS A O 1
ATOM 1467 N N . SER A 1 175 ? 16.703 28.883 -16.788 1.00 48.88 175 SER A N 1
ATOM 1468 C CA . SER A 1 175 ? 17.815 29.515 -17.486 1.00 48.88 175 SER A CA 1
ATOM 1469 C C . SER A 1 175 ? 17.968 28.797 -18.829 1.00 48.88 175 SER A C 1
ATOM 1471 O O . SER A 1 175 ? 17.989 27.560 -18.833 1.00 48.88 175 SER A O 1
ATOM 1473 N N . PRO A 1 176 ? 18.028 29.517 -19.961 1.00 50.28 176 PRO A N 1
ATOM 1474 C CA . PRO A 1 176 ? 18.298 28.900 -21.248 1.00 50.28 176 PRO A CA 1
ATOM 1475 C C . PRO A 1 176 ? 19.558 28.044 -21.118 1.00 50.28 176 PRO A C 1
ATOM 1477 O O . PRO A 1 176 ? 20.609 28.541 -20.720 1.00 50.28 176 PRO A O 1
ATOM 1480 N N . SER A 1 177 ? 19.440 26.746 -21.383 1.00 60.44 177 SER A N 1
ATOM 1481 C CA . SER A 1 177 ? 20.625 25.931 -21.610 1.00 60.44 177 SER A CA 1
ATOM 1482 C C . SER A 1 177 ? 21.140 26.284 -23.000 1.00 60.44 177 SER A C 1
ATOM 1484 O O . SER A 1 177 ? 20.374 26.205 -23.961 1.00 60.44 177 SER A O 1
ATOM 1486 N N . ASP A 1 178 ? 22.425 26.622 -23.112 1.00 60.62 178 ASP A N 1
ATOM 1487 C CA . ASP A 1 178 ? 23.110 26.790 -24.403 1.00 60.62 178 ASP A CA 1
ATOM 1488 C C . ASP A 1 178 ? 23.221 25.462 -25.183 1.00 60.62 178 ASP A C 1
ATOM 1490 O O . ASP A 1 178 ? 23.733 25.428 -26.304 1.00 60.62 178 ASP A O 1
ATOM 1494 N N . SER A 1 179 ? 22.763 24.345 -24.599 1.00 72.56 179 SER A N 1
ATOM 1495 C CA . SER A 1 179 ? 22.717 23.059 -25.284 1.00 72.56 179 SER A CA 1
ATOM 1496 C C . SER A 1 179 ? 21.800 23.117 -26.502 1.00 72.56 179 SER A C 1
ATOM 1498 O O . SER A 1 179 ? 20.677 23.596 -26.422 1.00 72.56 179 SER A O 1
ATOM 1500 N N . GLN A 1 180 ? 22.258 22.548 -27.614 1.00 83.75 180 GLN A N 1
ATOM 1501 C CA . GLN A 1 180 ? 21.446 22.313 -28.813 1.00 83.75 180 GLN A CA 1
ATOM 1502 C C . GLN A 1 180 ? 20.697 20.969 -28.757 1.00 83.75 180 GLN A C 1
ATOM 1504 O O . GLN A 1 180 ? 19.825 20.706 -29.584 1.00 83.75 180 GLN A O 1
ATOM 1509 N N . TYR A 1 181 ? 21.030 20.129 -27.774 1.00 90.75 181 TYR A N 1
ATOM 1510 C CA . TYR A 1 181 ? 20.483 18.790 -27.571 1.00 90.75 181 TYR A CA 1
ATOM 1511 C C . TYR A 1 181 ? 19.699 18.752 -26.259 1.00 90.75 181 TYR A C 1
ATOM 1513 O O . TYR A 1 181 ? 20.135 19.322 -25.259 1.00 90.75 181 TYR A O 1
ATOM 1521 N N . TYR A 1 182 ? 18.551 18.084 -26.242 1.00 91.31 182 TYR A N 1
ATOM 1522 C CA . TYR A 1 182 ? 17.661 18.053 -25.080 1.00 91.31 182 TYR A CA 1
ATOM 1523 C C . TYR A 1 182 ? 17.128 16.643 -24.815 1.00 91.31 182 TYR A C 1
ATOM 1525 O O . TYR A 1 182 ? 17.252 15.736 -25.644 1.00 91.31 182 TYR A O 1
ATOM 1533 N N . LYS A 1 183 ? 16.536 16.430 -23.637 1.00 90.56 183 LYS A N 1
ATOM 1534 C CA . LYS A 1 183 ? 16.179 15.094 -23.127 1.00 90.56 183 LYS A CA 1
ATOM 1535 C C . LYS A 1 183 ? 15.168 14.314 -23.982 1.00 90.56 183 LYS A C 1
ATOM 1537 O O . LYS A 1 183 ? 15.059 13.097 -23.810 1.00 90.56 183 LYS A O 1
ATOM 1542 N N . ASP A 1 184 ? 14.437 15.004 -24.855 1.00 91.12 184 ASP A N 1
ATOM 1543 C CA . ASP A 1 184 ? 13.457 14.518 -25.837 1.00 91.12 184 ASP A CA 1
ATOM 1544 C C . ASP A 1 184 ? 14.072 14.168 -27.209 1.00 91.12 184 ASP A C 1
ATOM 1546 O O . ASP A 1 184 ? 13.373 13.655 -28.083 1.00 91.12 184 ASP A O 1
ATOM 1550 N N . ALA A 1 185 ? 15.383 14.360 -27.391 1.00 93.69 185 ALA A N 1
ATOM 1551 C CA . ALA A 1 185 ? 16.113 14.051 -28.623 1.00 93.69 185 ALA A CA 1
ATOM 1552 C C . ALA A 1 185 ? 15.853 12.637 -29.164 1.00 93.69 185 ALA A C 1
ATOM 1554 O O . ALA A 1 185 ? 15.699 12.454 -30.368 1.00 93.69 185 ALA A O 1
ATOM 1555 N N . PHE A 1 186 ? 15.760 11.632 -28.287 1.00 94.38 186 PHE A N 1
ATOM 1556 C CA . PHE A 1 186 ? 15.568 10.238 -28.703 1.00 94.38 186 PHE A CA 1
ATOM 1557 C C . PHE A 1 186 ? 14.206 10.012 -29.376 1.00 94.38 186 PHE A C 1
ATOM 1559 O O . PHE A 1 186 ? 14.118 9.236 -30.323 1.00 94.38 186 PHE A O 1
ATOM 1566 N N . GLN A 1 187 ? 13.163 10.737 -28.952 1.00 92.25 187 GLN A N 1
ATOM 1567 C CA . GLN A 1 187 ? 11.852 10.713 -29.608 1.00 92.25 187 GLN A CA 1
ATOM 1568 C C . GLN A 1 187 ? 11.945 11.292 -31.023 1.00 92.25 187 GLN A C 1
ATOM 1570 O O . GLN A 1 187 ? 11.388 10.735 -31.965 1.00 92.25 187 GLN A O 1
ATOM 1575 N N . HIS A 1 188 ? 12.652 12.413 -31.183 1.00 92.56 188 HIS A N 1
ATOM 1576 C CA . HIS A 1 188 ? 12.865 13.035 -32.490 1.00 92.56 188 HIS A CA 1
ATOM 1577 C C . HIS A 1 188 ? 13.672 12.130 -33.424 1.00 92.56 188 HIS A C 1
ATOM 1579 O O . HIS A 1 188 ? 13.290 11.950 -34.576 1.00 92.56 188 HIS A O 1
ATOM 1585 N N . TYR A 1 189 ? 14.724 11.507 -32.903 1.00 94.00 189 TYR A N 1
ATOM 1586 C CA . TYR A 1 189 ? 15.572 10.593 -33.652 1.00 94.00 189 TYR A CA 1
ATOM 1587 C C . TYR A 1 189 ? 14.805 9.354 -34.136 1.00 94.00 189 TYR A C 1
ATOM 1589 O O . TYR A 1 189 ? 14.736 9.104 -35.334 1.00 94.00 189 TYR A O 1
ATOM 1597 N N . ILE A 1 190 ? 14.163 8.615 -33.224 1.00 93.94 190 ILE A N 1
ATOM 1598 C CA . ILE A 1 190 ? 13.528 7.327 -33.551 1.00 93.94 190 ILE A CA 1
ATOM 1599 C C . ILE A 1 190 ? 12.185 7.502 -34.264 1.00 93.94 190 ILE A C 1
ATOM 1601 O O . ILE A 1 190 ? 11.905 6.798 -35.228 1.00 93.94 190 ILE A O 1
ATOM 1605 N N . VAL A 1 191 ? 11.331 8.414 -33.787 1.00 91.94 191 VAL A N 1
ATOM 1606 C CA . VAL A 1 191 ? 9.942 8.515 -34.269 1.00 91.94 191 VAL A CA 1
ATOM 1607 C C . VAL A 1 191 ? 9.806 9.517 -35.411 1.00 91.94 191 VAL A C 1
ATOM 1609 O O . VAL A 1 191 ? 9.019 9.292 -36.326 1.00 91.94 191 VAL A O 1
ATOM 1612 N N . LYS A 1 192 ? 10.555 10.627 -35.372 1.00 92.75 192 LYS A N 1
ATOM 1613 C CA . LYS A 1 192 ? 10.497 11.670 -36.413 1.00 92.75 192 LYS A CA 1
ATOM 1614 C C . LYS A 1 192 ? 11.610 11.546 -37.462 1.00 92.75 192 LYS A C 1
ATOM 1616 O O . LYS A 1 192 ? 11.544 12.254 -38.462 1.00 92.75 192 LYS A O 1
ATOM 1621 N N . GLY A 1 193 ? 12.608 10.685 -37.246 1.00 94.00 193 GLY A N 1
ATOM 1622 C CA . GLY A 1 193 ? 13.761 10.535 -38.141 1.00 94.00 193 GLY A CA 1
ATOM 1623 C C . GLY A 1 193 ? 14.690 11.755 -38.172 1.00 94.00 193 GLY A C 1
ATOM 1624 O O . GLY A 1 193 ? 15.414 11.944 -39.144 1.00 94.00 193 GLY A O 1
ATOM 1625 N N . ASP A 1 194 ? 14.646 12.623 -37.156 1.00 94.00 194 ASP A N 1
ATOM 1626 C CA . ASP A 1 194 ? 15.447 13.849 -37.112 1.00 94.00 194 ASP A CA 1
ATOM 1627 C C . ASP A 1 194 ? 16.797 13.591 -36.428 1.00 94.00 194 ASP A C 1
ATOM 1629 O O . ASP A 1 194 ? 16.950 13.717 -35.208 1.00 94.00 194 ASP A O 1
ATOM 1633 N N . GLU A 1 195 ? 17.792 13.228 -37.240 1.00 92.94 195 GLU A N 1
ATOM 1634 C CA . GLU A 1 195 ? 19.160 12.948 -36.791 1.00 92.94 195 GLU A CA 1
ATOM 1635 C C . GLU A 1 195 ? 19.878 14.165 -36.199 1.00 92.94 195 GLU A C 1
ATOM 1637 O O . GLU A 1 195 ? 20.851 13.999 -35.464 1.00 92.94 195 GLU A O 1
ATOM 1642 N N . SER A 1 196 ? 19.406 15.387 -36.470 1.00 91.81 196 SER A N 1
ATOM 1643 C CA . SER A 1 196 ? 20.055 16.611 -35.983 1.00 91.81 196 SER A CA 1
ATOM 1644 C C . SER A 1 196 ? 19.878 16.836 -34.479 1.00 91.81 196 SER A C 1
ATOM 1646 O O . SER A 1 196 ? 20.600 17.637 -33.887 1.00 91.81 196 SER A O 1
ATOM 1648 N N . LYS A 1 197 ? 18.926 16.135 -33.847 1.00 92.38 197 LYS A N 1
ATOM 1649 C CA . LYS A 1 197 ? 18.557 16.340 -32.438 1.00 92.38 197 LYS A CA 1
ATOM 1650 C C . LYS A 1 197 ? 19.390 15.530 -31.452 1.00 92.38 197 LYS A C 1
ATOM 1652 O O . LYS A 1 197 ? 19.327 15.817 -30.258 1.00 92.38 197 LYS A O 1
ATOM 1657 N N . VAL A 1 198 ? 20.164 14.549 -31.915 1.00 94.31 198 VAL A N 1
ATOM 1658 C CA . VAL A 1 198 ? 21.105 13.782 -31.081 1.00 94.31 198 VAL A CA 1
ATOM 1659 C C . VAL A 1 198 ? 22.527 14.308 -31.238 1.00 94.31 198 VAL A C 1
ATOM 1661 O O . VAL A 1 198 ? 22.908 14.832 -32.282 1.00 94.31 198 VAL A O 1
ATOM 1664 N N . ASN A 1 199 ? 23.336 14.154 -30.193 1.00 94.25 199 ASN A N 1
ATOM 1665 C CA . ASN A 1 199 ? 24.716 14.611 -30.199 1.00 94.25 199 ASN A CA 1
ATOM 1666 C C . ASN A 1 199 ? 25.654 13.589 -30.863 1.00 94.25 199 ASN A C 1
ATOM 1668 O O . ASN A 1 199 ? 26.114 12.635 -30.228 1.00 94.25 199 ASN A O 1
ATOM 1672 N N . HIS A 1 200 ? 26.026 13.852 -32.118 1.00 89.56 200 HIS A N 1
ATOM 1673 C CA . HIS A 1 200 ? 27.019 13.069 -32.875 1.00 89.56 200 HIS A CA 1
ATOM 1674 C C . HIS A 1 200 ? 28.458 13.203 -32.348 1.00 89.56 200 HIS A C 1
ATOM 1676 O O . HIS A 1 200 ? 29.347 12.453 -32.747 1.00 89.56 200 HIS A O 1
ATOM 1682 N N . GLY A 1 201 ? 28.697 14.107 -31.391 1.00 89.12 201 GLY A N 1
ATOM 1683 C CA . GLY A 1 201 ? 29.950 14.206 -30.638 1.00 89.12 201 GLY A CA 1
ATOM 1684 C C . GLY A 1 201 ? 30.237 13.005 -29.724 1.00 89.12 201 GLY A C 1
ATOM 1685 O O . GLY A 1 201 ? 31.302 12.961 -29.108 1.00 89.12 201 GLY A O 1
ATOM 1686 N N . ASN A 1 202 ? 29.327 12.021 -29.651 1.00 93.19 202 ASN A N 1
ATOM 1687 C CA . ASN A 1 202 ? 29.457 10.792 -28.860 1.00 93.19 202 ASN A CA 1
ATOM 1688 C C . ASN A 1 202 ? 29.637 11.041 -27.347 1.00 93.19 202 ASN A C 1
ATOM 1690 O O . ASN A 1 202 ? 30.348 10.300 -26.654 1.00 93.19 202 ASN A O 1
ATOM 1694 N N . CYS A 1 203 ? 29.018 12.106 -26.835 1.00 95.81 203 CYS A N 1
ATOM 1695 C CA . CYS A 1 203 ? 29.044 12.477 -25.425 1.00 95.81 203 CYS A CA 1
ATOM 1696 C C . CYS A 1 203 ? 27.778 13.236 -24.998 1.00 95.81 203 CYS A C 1
ATOM 1698 O O . CYS A 1 203 ? 27.029 13.738 -25.834 1.00 95.81 203 CYS A O 1
ATOM 1700 N N . GLY A 1 204 ? 27.531 13.322 -23.692 1.00 94.62 204 GLY A N 1
ATOM 1701 C CA . GLY A 1 204 ? 26.430 14.110 -23.132 1.00 94.62 204 GLY A CA 1
ATOM 1702 C C . GLY A 1 204 ? 26.196 13.816 -21.653 1.00 94.62 204 GLY A C 1
ATOM 1703 O O . GLY A 1 204 ? 27.077 13.290 -20.976 1.00 94.62 204 GLY A O 1
ATOM 1704 N N . THR A 1 205 ? 24.998 14.101 -21.150 1.00 94.25 205 THR A N 1
ATOM 1705 C CA . THR A 1 205 ? 24.555 13.718 -19.790 1.00 94.25 205 THR A CA 1
ATOM 1706 C C . THR A 1 205 ? 23.482 12.632 -19.777 1.00 94.25 205 THR A C 1
ATOM 1708 O O . THR A 1 205 ? 23.140 12.104 -18.715 1.00 94.25 205 THR A O 1
ATOM 1711 N N . LYS A 1 206 ? 22.984 12.255 -20.958 1.00 95.69 206 LYS A N 1
ATOM 1712 C CA . LYS A 1 206 ? 22.039 11.164 -21.182 1.00 95.69 206 LYS A CA 1
ATOM 1713 C C . LYS A 1 206 ? 22.453 10.362 -22.417 1.00 95.69 206 LYS A C 1
ATOM 1715 O O . LYS A 1 206 ? 22.824 10.931 -23.440 1.00 95.69 206 LYS A O 1
ATOM 1720 N N . CYS A 1 207 ? 22.389 9.040 -22.326 1.00 97.31 207 CYS A N 1
ATOM 1721 C CA . CYS A 1 207 ? 22.730 8.123 -23.413 1.00 97.31 207 CYS A CA 1
ATOM 1722 C C . CYS A 1 207 ? 21.687 7.008 -23.515 1.00 97.31 207 CYS A C 1
ATOM 1724 O O . CYS A 1 207 ? 21.086 6.639 -22.504 1.00 97.31 207 CYS A O 1
ATOM 1726 N N . ALA A 1 208 ? 21.488 6.474 -24.718 1.00 97.38 208 ALA A N 1
ATOM 1727 C CA . ALA A 1 208 ? 20.744 5.244 -24.948 1.00 97.38 208 ALA A CA 1
ATOM 1728 C C . ALA A 1 208 ? 21.495 4.324 -25.916 1.00 97.38 208 ALA A C 1
ATOM 1730 O O . ALA A 1 208 ? 22.099 4.797 -26.880 1.00 97.38 208 ALA A O 1
ATOM 1731 N N . GLY A 1 209 ? 21.412 3.017 -25.670 1.00 97.06 209 GLY A N 1
ATOM 1732 C CA . GLY A 1 209 ? 21.749 2.000 -26.664 1.00 97.06 209 GLY A CA 1
ATOM 1733 C C . GLY A 1 209 ? 20.512 1.619 -27.467 1.00 97.06 209 GLY A C 1
ATOM 1734 O O . GLY A 1 209 ? 19.575 1.060 -26.911 1.00 97.06 209 GLY A O 1
ATOM 1735 N N . VAL A 1 210 ? 20.490 1.928 -28.759 1.00 97.44 210 VAL A N 1
ATOM 1736 C CA . VAL A 1 210 ? 19.389 1.615 -29.671 1.00 97.44 210 VAL A CA 1
ATOM 1737 C C . VAL A 1 210 ? 19.583 0.211 -30.223 1.00 97.44 210 VAL A C 1
ATOM 1739 O O . VAL A 1 210 ? 20.511 -0.042 -30.991 1.00 97.44 210 VAL A O 1
ATOM 1742 N N . TYR A 1 211 ? 18.679 -0.690 -29.855 1.00 97.62 211 TYR A N 1
ATOM 1743 C CA . TYR A 1 211 ? 18.549 -2.009 -30.460 1.00 97.62 211 TYR A CA 1
ATOM 1744 C C . TYR A 1 211 ? 17.323 -2.048 -31.361 1.00 97.62 211 TYR A C 1
ATOM 1746 O O . TYR A 1 211 ? 16.230 -1.671 -30.937 1.00 97.62 211 TYR A O 1
ATOM 1754 N N . ILE A 1 212 ? 17.491 -2.567 -32.575 1.00 96.88 212 ILE A N 1
ATOM 1755 C CA . ILE A 1 212 ? 16.386 -2.867 -33.487 1.00 96.88 212 ILE A CA 1
ATOM 1756 C C . ILE A 1 212 ? 16.271 -4.382 -33.569 1.00 96.88 212 ILE A C 1
ATOM 1758 O O . ILE A 1 212 ? 17.150 -5.052 -34.111 1.00 96.88 212 ILE A O 1
ATOM 1762 N N . VAL A 1 213 ? 15.200 -4.934 -33.005 1.00 96.50 213 VAL A N 1
ATOM 1763 C CA . VAL A 1 213 ? 14.979 -6.381 -32.972 1.00 96.50 213 VAL A CA 1
ATOM 1764 C C . VAL A 1 213 ? 13.813 -6.753 -33.862 1.00 96.50 213 VAL A C 1
ATOM 1766 O O . VAL A 1 213 ? 12.779 -6.099 -33.830 1.00 96.50 213 VAL A O 1
ATOM 1769 N N . THR A 1 214 ? 13.973 -7.812 -34.650 1.00 96.75 214 THR A N 1
ATOM 1770 C CA . THR A 1 214 ? 12.901 -8.367 -35.482 1.00 96.75 214 THR A CA 1
ATOM 1771 C C . THR A 1 214 ? 12.653 -9.800 -35.041 1.00 96.75 214 THR A C 1
ATOM 1773 O O . THR A 1 214 ? 13.559 -10.630 -35.101 1.00 96.75 214 THR A O 1
ATOM 1776 N N . VAL A 1 215 ? 11.450 -10.073 -34.537 1.00 97.12 215 VAL A N 1
ATOM 1777 C CA . VAL A 1 215 ? 11.137 -11.302 -33.797 1.00 97.12 215 VAL A CA 1
ATOM 1778 C C . VAL A 1 215 ? 9.932 -11.994 -34.439 1.00 97.12 215 VAL A C 1
ATOM 1780 O O . VAL A 1 215 ? 8.863 -11.380 -34.529 1.00 97.12 215 VAL A O 1
ATOM 1783 N N . PRO A 1 216 ? 10.064 -13.250 -34.909 1.00 97.88 216 PRO A N 1
ATOM 1784 C CA . PRO A 1 216 ? 8.932 -14.023 -35.418 1.00 97.88 216 PRO A CA 1
ATOM 1785 C C . PRO A 1 216 ? 7.847 -14.253 -34.359 1.00 97.88 216 PRO A C 1
ATOM 1787 O O . PRO A 1 216 ? 8.123 -14.218 -33.161 1.00 97.88 216 PRO A O 1
ATOM 1790 N N . SER A 1 217 ? 6.622 -14.536 -34.805 1.00 97.62 217 SER A N 1
ATOM 1791 C CA . SER A 1 217 ? 5.500 -14.882 -33.923 1.00 97.62 217 SER A CA 1
ATOM 1792 C C . SER A 1 217 ? 5.868 -16.005 -32.942 1.00 97.62 217 SER A C 1
ATOM 1794 O O . SER A 1 217 ? 6.472 -17.014 -33.319 1.00 97.62 217 SER A O 1
ATOM 1796 N N . GLY A 1 218 ? 5.540 -15.804 -31.665 1.00 96.81 218 GLY A N 1
ATOM 1797 C CA . GLY A 1 218 ? 5.785 -16.745 -30.573 1.00 96.81 218 GLY A CA 1
ATOM 1798 C C . GLY A 1 218 ? 7.244 -16.868 -30.126 1.00 96.81 218 GLY A C 1
ATOM 1799 O O . GLY A 1 218 ? 7.497 -17.528 -29.118 1.00 96.81 218 GLY A O 1
ATOM 1800 N N . GLN A 1 219 ? 8.191 -16.246 -30.835 1.00 97.62 219 GLN A N 1
ATOM 1801 C CA . GLN A 1 219 ? 9.613 -16.262 -30.496 1.00 97.62 219 GLN A CA 1
ATOM 1802 C C . GLN A 1 219 ? 9.978 -15.110 -29.557 1.00 97.62 219 GLN A C 1
ATOM 1804 O O . GLN A 1 219 ? 9.235 -14.136 -29.399 1.00 97.62 219 GLN A O 1
ATOM 1809 N N . GLU A 1 220 ? 11.158 -15.220 -28.953 1.00 96.94 220 GLU A N 1
ATOM 1810 C CA . GLU A 1 220 ? 11.722 -14.206 -28.070 1.00 96.94 220 GLU A CA 1
ATOM 1811 C C . GLU A 1 220 ? 13.180 -13.896 -28.412 1.00 96.94 220 GLU A C 1
ATOM 1813 O O . GLU A 1 220 ? 13.885 -14.693 -29.033 1.00 96.94 220 GLU A O 1
ATOM 1818 N N . THR A 1 221 ? 13.639 -12.718 -28.000 1.00 96.94 221 THR A N 1
ATOM 1819 C CA . THR A 1 221 ? 15.055 -12.348 -28.039 1.00 96.94 221 THR A CA 1
ATOM 1820 C C . THR A 1 221 ? 15.444 -11.578 -26.786 1.00 96.94 221 THR A C 1
ATOM 1822 O O . THR A 1 221 ? 14.590 -11.054 -26.066 1.00 96.94 221 THR A O 1
ATOM 1825 N N . GLN A 1 222 ? 16.746 -11.525 -26.519 1.00 97.56 222 GLN A N 1
ATOM 1826 C CA . GLN A 1 222 ? 17.298 -10.950 -25.300 1.00 97.56 222 GLN A CA 1
ATOM 1827 C C . GLN A 1 222 ? 18.407 -9.948 -25.604 1.00 97.56 222 GLN A C 1
ATOM 1829 O O . GLN A 1 222 ? 19.355 -10.242 -26.344 1.00 97.56 222 GLN A O 1
ATOM 1834 N N . ILE A 1 223 ? 18.300 -8.790 -24.959 1.00 97.81 223 ILE A N 1
ATOM 1835 C CA . ILE A 1 223 ? 19.361 -7.790 -24.866 1.00 97.81 223 ILE A CA 1
ATOM 1836 C C . ILE A 1 223 ? 19.757 -7.605 -23.403 1.00 97.81 223 ILE A C 1
ATOM 1838 O O . ILE A 1 223 ? 18.970 -7.862 -22.487 1.00 97.81 223 ILE A O 1
ATOM 1842 N N . TYR A 1 224 ? 20.972 -7.119 -23.187 1.00 97.62 224 TYR A N 1
ATOM 1843 C CA . TYR A 1 224 ? 21.524 -6.907 -21.861 1.00 97.62 224 TYR A CA 1
ATOM 1844 C C . TYR A 1 224 ? 22.252 -5.576 -21.791 1.00 97.62 224 TYR A C 1
ATOM 1846 O O . TYR A 1 224 ? 22.770 -5.064 -22.788 1.00 97.62 224 TYR A O 1
ATOM 1854 N N . TRP A 1 225 ? 22.323 -5.035 -20.583 1.00 96.56 225 TRP A N 1
ATOM 1855 C CA . TRP A 1 225 ? 23.246 -3.958 -20.278 1.00 96.56 225 TRP A CA 1
ATOM 1856 C C . TRP A 1 225 ? 23.759 -4.075 -18.851 1.00 96.56 225 TRP A C 1
ATOM 1858 O O . TRP A 1 225 ? 23.113 -4.671 -17.985 1.00 96.56 225 TRP A O 1
ATOM 1868 N N . THR A 1 226 ? 24.943 -3.528 -18.611 1.00 96.69 226 THR A N 1
ATOM 1869 C CA . THR A 1 226 ? 25.583 -3.535 -17.295 1.00 96.69 226 THR A CA 1
ATOM 1870 C C . THR A 1 226 ? 25.878 -2.117 -16.840 1.00 96.69 226 THR A C 1
ATOM 1872 O O . THR A 1 226 ? 26.040 -1.222 -17.661 1.00 96.69 226 THR A O 1
ATOM 1875 N N . ILE A 1 227 ? 25.933 -1.900 -15.530 1.00 95.31 227 ILE A N 1
ATOM 1876 C CA . ILE A 1 227 ? 26.477 -0.686 -14.918 1.00 95.31 227 ILE A CA 1
ATOM 1877 C C . ILE A 1 227 ? 27.440 -1.150 -13.834 1.00 95.31 227 ILE A C 1
ATOM 1879 O O . ILE A 1 227 ? 27.025 -1.864 -12.919 1.00 95.31 227 ILE A O 1
ATOM 1883 N N . LYS A 1 228 ? 28.714 -0.776 -13.946 1.00 95.56 228 LYS A N 1
ATOM 1884 C CA . LYS A 1 228 ? 29.785 -1.217 -13.041 1.00 95.56 228 LYS A CA 1
ATOM 1885 C C . LYS A 1 228 ? 30.848 -0.134 -12.840 1.00 95.56 228 LYS A C 1
ATOM 1887 O O . LYS A 1 228 ? 30.964 0.733 -13.702 1.00 95.56 228 LYS A O 1
ATOM 1892 N N . PRO A 1 229 ? 31.628 -0.159 -11.747 1.00 95.69 229 PRO A N 1
ATOM 1893 C CA . PRO A 1 229 ? 32.808 0.690 -11.591 1.00 95.69 229 PRO A CA 1
ATOM 1894 C C . PRO A 1 229 ? 33.799 0.534 -12.750 1.00 95.69 229 PRO A C 1
ATOM 1896 O O . PRO A 1 229 ? 33.867 -0.526 -13.373 1.00 95.69 229 PRO A O 1
ATOM 1899 N N . LEU A 1 230 ? 34.581 1.582 -13.025 1.00 94.94 230 LEU A N 1
ATOM 1900 C CA . LEU A 1 230 ? 35.566 1.599 -14.114 1.00 94.94 230 LEU A CA 1
ATOM 1901 C C . LEU A 1 230 ? 36.608 0.476 -14.014 1.00 94.94 230 LEU A C 1
ATOM 1903 O O . LEU A 1 230 ? 37.092 0.003 -15.039 1.00 94.94 230 LEU A O 1
ATOM 1907 N N . GLU A 1 231 ? 36.958 0.061 -12.798 1.00 93.06 231 GLU A N 1
ATOM 1908 C CA . GLU A 1 231 ? 37.990 -0.944 -12.545 1.00 93.06 231 GLU A CA 1
ATOM 1909 C C . GLU A 1 231 ? 37.511 -2.388 -12.775 1.00 93.06 231 GLU A C 1
ATOM 1911 O O . GLU A 1 231 ? 38.332 -3.306 -12.802 1.00 93.06 231 GLU A O 1
ATOM 1916 N N . GLU A 1 232 ? 36.202 -2.618 -12.924 1.00 93.88 232 GLU A N 1
ATOM 1917 C CA . GLU A 1 232 ? 35.657 -3.965 -13.108 1.00 93.88 232 GLU A CA 1
ATOM 1918 C C . GLU A 1 232 ? 35.868 -4.469 -14.553 1.00 93.88 232 GLU A C 1
ATOM 1920 O O . GLU A 1 232 ? 35.687 -3.717 -15.518 1.00 93.88 232 GLU A O 1
ATOM 1925 N N . PRO A 1 233 ? 36.228 -5.755 -14.737 1.00 90.75 233 PRO A N 1
ATOM 1926 C CA . PRO A 1 233 ? 36.547 -6.318 -16.046 1.00 90.75 233 PRO A CA 1
ATOM 1927 C C . PRO A 1 233 ? 35.326 -6.372 -16.969 1.00 90.75 233 PRO A C 1
ATOM 1929 O O . PRO A 1 233 ? 34.179 -6.376 -16.514 1.00 90.75 233 PRO A O 1
ATOM 1932 N N . SER A 1 234 ? 35.565 -6.457 -18.283 1.00 88.38 234 SER A N 1
ATOM 1933 C CA . SER A 1 234 ? 34.509 -6.559 -19.299 1.00 88.38 234 SER A CA 1
ATOM 1934 C C . SER A 1 234 ? 33.580 -7.750 -19.064 1.00 88.38 234 SER A C 1
ATOM 1936 O O . SER A 1 234 ? 34.046 -8.838 -18.724 1.00 88.38 234 SER A O 1
ATOM 1938 N N . THR A 1 235 ? 32.280 -7.568 -19.284 1.00 90.19 235 THR A N 1
ATOM 1939 C CA . THR A 1 235 ? 31.274 -8.619 -19.099 1.00 90.19 235 THR A CA 1
ATOM 1940 C C . THR A 1 235 ? 30.903 -9.268 -20.436 1.00 90.19 235 THR A C 1
ATOM 1942 O O . THR A 1 235 ? 30.944 -8.625 -21.481 1.00 90.19 235 THR A O 1
ATOM 1945 N N . ASN A 1 236 ? 30.513 -10.546 -20.413 1.00 92.62 236 ASN A N 1
ATOM 1946 C CA . ASN A 1 236 ? 29.904 -11.226 -21.556 1.00 92.62 236 ASN A CA 1
ATOM 1947 C C . ASN A 1 236 ? 28.513 -11.780 -21.199 1.00 92.62 236 ASN A C 1
ATOM 1949 O O . ASN A 1 236 ? 28.130 -11.850 -20.029 1.00 92.62 236 ASN A O 1
ATOM 1953 N N . VAL A 1 237 ? 27.752 -12.166 -22.224 1.00 95.38 237 VAL A N 1
ATOM 1954 C CA . VAL A 1 237 ? 26.364 -12.628 -22.079 1.00 95.38 237 VAL A CA 1
ATOM 1955 C C . VAL A 1 237 ? 26.257 -13.903 -21.238 1.00 95.38 237 VAL A C 1
ATOM 1957 O O . VAL A 1 237 ? 25.350 -14.008 -20.414 1.00 95.38 237 VAL A O 1
ATOM 1960 N N . ASP A 1 238 ? 27.183 -14.850 -21.391 1.00 94.69 238 ASP A N 1
ATOM 1961 C CA . ASP A 1 238 ? 27.145 -16.122 -20.658 1.00 94.69 238 ASP A CA 1
ATOM 1962 C C . ASP A 1 238 ? 27.333 -15.920 -19.152 1.00 94.69 238 ASP A C 1
ATOM 1964 O O . ASP A 1 238 ? 26.646 -16.545 -18.343 1.00 94.69 238 ASP A O 1
ATOM 1968 N N . MET A 1 239 ? 28.194 -14.977 -18.765 1.00 93.62 239 MET A N 1
ATOM 1969 C CA . MET A 1 239 ? 28.370 -14.575 -17.373 1.00 93.62 239 MET A CA 1
ATOM 1970 C C . MET A 1 239 ? 27.073 -13.996 -16.795 1.00 93.62 239 MET A C 1
ATOM 1972 O O . MET A 1 239 ? 26.651 -14.408 -15.714 1.00 93.62 239 MET A O 1
ATOM 1976 N N . ILE A 1 240 ? 26.395 -13.104 -17.530 1.00 95.56 240 ILE A N 1
ATOM 1977 C CA . ILE A 1 240 ? 25.104 -12.533 -17.106 1.00 95.56 240 ILE A CA 1
ATOM 1978 C C . ILE A 1 240 ? 24.054 -13.638 -16.954 1.00 95.56 240 ILE A C 1
ATOM 1980 O O . ILE A 1 240 ? 23.359 -13.684 -15.941 1.00 95.56 240 ILE A O 1
ATOM 1984 N N . LYS A 1 241 ? 23.958 -14.562 -17.919 1.00 95.81 241 LYS A N 1
ATOM 1985 C CA . LYS A 1 241 ? 23.030 -15.705 -17.865 1.00 95.81 241 LYS A CA 1
ATOM 1986 C C . LYS A 1 241 ? 23.312 -16.625 -16.676 1.00 95.81 241 LYS A C 1
ATOM 1988 O O . LYS A 1 241 ? 22.370 -17.094 -16.032 1.00 95.81 241 LYS A O 1
ATOM 1993 N N . SER A 1 242 ? 24.585 -16.856 -16.358 1.00 95.38 242 SER A N 1
ATOM 1994 C CA . SER A 1 242 ? 24.992 -17.638 -15.189 1.00 95.38 242 SER A CA 1
ATOM 1995 C C . SER A 1 242 ? 24.547 -16.964 -13.888 1.00 95.38 242 SER A C 1
ATOM 1997 O O . SER A 1 242 ? 23.894 -17.604 -13.064 1.00 95.38 242 SER A O 1
ATOM 1999 N N . VAL A 1 243 ? 24.828 -15.665 -13.722 1.00 95.38 243 VAL A N 1
ATOM 2000 C CA . VAL A 1 243 ? 24.401 -14.891 -12.541 1.00 95.38 243 VAL A CA 1
ATOM 2001 C C . VAL A 1 243 ? 22.875 -14.854 -12.438 1.00 95.38 243 VAL A C 1
ATOM 2003 O O . VAL A 1 243 ? 22.329 -15.093 -11.365 1.00 95.38 243 VAL A O 1
ATOM 2006 N N . LEU A 1 244 ? 22.167 -14.637 -13.549 1.00 96.62 244 LEU A N 1
ATOM 2007 C CA . LEU A 1 244 ? 20.704 -14.653 -13.597 1.00 96.62 244 LEU A CA 1
ATOM 2008 C C . LEU A 1 244 ? 20.125 -15.986 -13.117 1.00 96.62 244 LEU A C 1
ATOM 2010 O O . LEU A 1 244 ? 19.196 -16.004 -12.313 1.00 96.62 244 LEU A O 1
ATOM 2014 N N . THR A 1 245 ? 20.681 -17.099 -13.596 1.00 97.06 245 THR A N 1
ATOM 2015 C CA . THR A 1 245 ? 20.241 -18.447 -13.211 1.00 97.06 245 THR A CA 1
ATOM 2016 C C . THR A 1 245 ? 20.451 -18.682 -11.720 1.00 97.06 245 THR A C 1
ATOM 2018 O O . THR A 1 245 ? 19.538 -19.143 -11.036 1.00 97.06 245 THR A O 1
ATOM 2021 N N . GLN A 1 246 ? 21.618 -18.299 -11.199 1.00 96.88 246 GLN A N 1
ATOM 2022 C CA . GLN A 1 246 ? 21.910 -18.382 -9.773 1.00 96.88 246 GLN A CA 1
ATOM 2023 C C . GLN A 1 246 ? 20.922 -17.542 -8.949 1.00 96.88 246 GLN A C 1
ATOM 2025 O O . GLN A 1 246 ? 20.360 -18.032 -7.973 1.00 96.88 246 GLN A O 1
ATOM 2030 N N . LYS A 1 247 ? 20.668 -16.290 -9.345 1.00 96.81 247 LYS A N 1
ATOM 2031 C CA . LYS A 1 247 ? 19.768 -15.393 -8.607 1.00 96.81 247 LYS A CA 1
ATOM 2032 C C . LYS A 1 247 ? 18.306 -15.830 -8.647 1.00 96.81 247 LYS A C 1
ATOM 2034 O O . LYS A 1 247 ? 17.620 -15.687 -7.638 1.00 96.81 247 LYS A O 1
ATOM 2039 N N . LYS A 1 248 ? 17.849 -16.452 -9.737 1.00 97.31 248 LYS A N 1
ATOM 2040 C CA . LYS A 1 248 ? 16.537 -17.122 -9.793 1.00 97.31 248 LYS A CA 1
ATOM 2041 C C . LYS A 1 248 ? 16.438 -18.251 -8.767 1.00 97.31 248 LYS A C 1
ATOM 2043 O O . LYS A 1 248 ? 15.504 -18.265 -7.977 1.00 97.31 248 LYS A O 1
ATOM 2048 N N . GLN A 1 249 ? 17.444 -19.126 -8.706 1.00 97.62 249 GLN A N 1
ATOM 2049 C CA . GLN A 1 249 ? 17.481 -20.227 -7.735 1.00 97.62 249 GLN A CA 1
ATOM 2050 C C . GLN A 1 249 ? 17.534 -19.734 -6.283 1.00 97.62 249 GLN A C 1
ATOM 2052 O O . GLN A 1 249 ? 16.826 -20.266 -5.433 1.00 97.62 249 GLN A O 1
ATOM 2057 N N . GLU A 1 250 ? 18.344 -18.713 -5.986 1.00 96.88 250 GLU A N 1
ATOM 2058 C CA . GLU A 1 250 ? 18.378 -18.079 -4.658 1.00 96.88 250 GLU A CA 1
ATOM 2059 C C . GLU A 1 250 ? 17.005 -17.502 -4.277 1.00 96.88 250 GLU A C 1
ATOM 2061 O O . GLU A 1 250 ? 16.577 -17.620 -3.129 1.00 96.88 250 GLU A O 1
ATOM 2066 N N . THR A 1 251 ? 16.304 -16.913 -5.247 1.00 97.38 251 THR A N 1
ATOM 2067 C CA . THR A 1 251 ? 14.962 -16.355 -5.051 1.00 97.38 251 THR A CA 1
ATOM 2068 C C . THR A 1 251 ? 13.936 -17.449 -4.780 1.00 97.38 251 THR A C 1
ATOM 2070 O O . THR A 1 251 ? 13.195 -17.355 -3.804 1.00 97.38 251 THR A O 1
ATOM 2073 N N . ASP A 1 252 ? 13.941 -18.532 -5.558 1.00 96.81 252 ASP A N 1
ATOM 2074 C CA . ASP A 1 252 ? 13.078 -19.690 -5.306 1.00 96.81 252 ASP A CA 1
ATOM 2075 C C . ASP A 1 252 ? 13.319 -20.280 -3.912 1.00 96.81 252 ASP A C 1
ATOM 2077 O O . ASP A 1 252 ? 12.376 -20.460 -3.148 1.00 96.81 252 ASP A O 1
ATOM 2081 N N . GLN A 1 253 ? 14.583 -20.466 -3.518 1.00 96.62 253 GLN A N 1
ATOM 2082 C CA . GLN A 1 253 ? 14.937 -20.953 -2.181 1.00 96.62 253 GLN A CA 1
ATOM 2083 C C . GLN A 1 253 ? 14.490 -20.012 -1.054 1.00 96.62 253 GLN A C 1
ATOM 2085 O O . GLN A 1 253 ? 14.181 -20.477 0.045 1.00 96.62 253 GLN A O 1
ATOM 2090 N N . PHE A 1 254 ? 14.501 -18.697 -1.286 1.00 96.56 254 PHE A N 1
ATOM 2091 C CA . PHE A 1 254 ? 13.990 -17.720 -0.329 1.00 96.56 254 PHE A CA 1
ATOM 2092 C C . PHE A 1 254 ? 12.478 -17.888 -0.136 1.00 96.56 254 PHE A C 1
ATOM 2094 O O . PHE A 1 254 ? 12.022 -18.046 0.999 1.00 96.56 254 PHE A O 1
ATOM 2101 N N . TYR A 1 255 ? 11.706 -17.931 -1.226 1.00 95.56 255 TYR A N 1
ATOM 2102 C CA . TYR A 1 255 ? 10.253 -18.083 -1.141 1.00 95.56 255 TYR A CA 1
ATOM 2103 C C . TYR A 1 255 ? 9.821 -19.469 -0.660 1.00 95.56 255 TYR A C 1
ATOM 2105 O O . TYR A 1 255 ? 8.856 -19.556 0.090 1.00 95.56 255 TYR A O 1
ATOM 2113 N N . ASP A 1 256 ? 10.548 -20.535 -0.989 1.00 93.81 256 ASP A N 1
ATOM 2114 C CA . ASP A 1 256 ? 10.262 -21.881 -0.479 1.00 93.81 256 ASP A CA 1
ATOM 2115 C C . ASP A 1 256 ? 10.414 -21.980 1.048 1.00 93.81 256 ASP A C 1
ATOM 2117 O O . ASP A 1 256 ? 9.735 -22.780 1.688 1.00 93.81 256 ASP A O 1
ATOM 2121 N N . LYS A 1 257 ? 11.286 -21.159 1.651 1.00 93.25 257 LYS A N 1
ATOM 2122 C CA . LYS A 1 257 ? 11.421 -21.056 3.115 1.00 93.25 257 LYS A CA 1
ATOM 2123 C C . LYS A 1 257 ? 10.355 -20.161 3.742 1.00 93.25 257 LYS A C 1
ATOM 2125 O O . LYS A 1 257 ? 9.966 -20.396 4.882 1.00 93.25 257 LYS A O 1
ATOM 2130 N N . LEU A 1 258 ? 9.938 -19.116 3.030 1.00 92.00 258 LEU A N 1
ATOM 2131 C CA . LEU A 1 258 ? 8.970 -18.134 3.515 1.00 92.00 258 LEU A CA 1
ATOM 2132 C C . LEU A 1 258 ? 7.527 -18.651 3.446 1.00 92.00 258 LEU A C 1
ATOM 2134 O O . LEU A 1 258 ? 6.729 -18.374 4.342 1.00 92.00 258 LEU A O 1
ATOM 2138 N N . LEU A 1 259 ? 7.186 -19.360 2.368 1.00 90.31 259 LEU A N 1
ATOM 2139 C CA . LEU A 1 259 ? 5.825 -19.776 2.047 1.00 90.31 259 LEU A CA 1
ATOM 2140 C C . LEU A 1 259 ? 5.559 -21.207 2.547 1.00 90.31 259 LEU A C 1
ATOM 2142 O O . LEU A 1 259 ? 6.337 -22.112 2.240 1.00 90.31 259 LEU A O 1
ATOM 2146 N N . PRO A 1 260 ? 4.450 -21.460 3.264 1.00 83.19 260 PRO A N 1
ATOM 2147 C CA . PRO A 1 260 ? 4.111 -22.796 3.743 1.00 83.19 260 PRO A CA 1
ATOM 2148 C C . PRO A 1 260 ? 4.032 -23.853 2.631 1.00 83.19 260 PRO A C 1
ATOM 2150 O O . PRO A 1 260 ? 3.496 -23.633 1.541 1.00 83.19 260 PRO A O 1
ATOM 2153 N N . GLY A 1 261 ? 4.534 -25.056 2.927 1.00 81.31 261 GLY A N 1
ATOM 2154 C CA . GLY A 1 261 ? 4.586 -26.159 1.963 1.00 81.31 261 GLY A CA 1
ATOM 2155 C C . GLY A 1 261 ? 3.214 -26.677 1.513 1.00 81.31 261 GLY A C 1
ATOM 2156 O O . GLY A 1 261 ? 3.113 -27.231 0.421 1.00 81.31 261 GLY A O 1
ATOM 2157 N N . ASN A 1 262 ? 2.167 -26.478 2.321 1.00 84.31 262 ASN A N 1
ATOM 2158 C CA . ASN A 1 262 ? 0.791 -26.899 2.037 1.00 84.31 262 ASN A CA 1
ATOM 2159 C C . ASN A 1 262 ? 0.005 -25.918 1.149 1.00 84.31 262 ASN A C 1
ATOM 2161 O O . ASN A 1 262 ? -1.118 -26.241 0.769 1.00 84.31 262 ASN A O 1
ATOM 2165 N N . TRP A 1 263 ? 0.563 -24.749 0.824 1.00 86.62 263 TRP A N 1
ATOM 2166 C CA . TRP A 1 263 ? -0.086 -23.797 -0.074 1.00 86.62 263 TRP A CA 1
ATOM 2167 C C . TRP A 1 263 ? -0.069 -24.294 -1.519 1.00 86.62 263 TRP A C 1
ATOM 2169 O O . TRP A 1 263 ? 0.928 -24.836 -2.010 1.00 86.62 263 TRP A O 1
ATOM 2179 N N . SER A 1 264 ? -1.175 -24.059 -2.216 1.00 89.69 264 SER A N 1
ATOM 2180 C CA . SER A 1 264 ? -1.319 -24.303 -3.646 1.00 89.69 264 SER A CA 1
ATOM 2181 C C . SER A 1 264 ? -0.358 -23.435 -4.468 1.00 89.69 264 SER A C 1
ATOM 2183 O O . SER A 1 264 ? 0.125 -22.391 -4.026 1.00 89.69 264 SER A O 1
ATOM 2185 N N . CYS A 1 265 ? -0.090 -23.843 -5.713 1.00 91.00 265 CYS A N 1
ATOM 2186 C CA . CYS A 1 265 ? 0.714 -23.037 -6.638 1.00 91.00 265 CYS A CA 1
ATOM 2187 C C . CYS A 1 265 ? 0.122 -21.635 -6.841 1.00 91.00 265 CYS A C 1
ATOM 2189 O O . CYS A 1 265 ? 0.864 -20.667 -6.954 1.00 91.00 265 CYS A O 1
ATOM 2191 N N . GLU A 1 266 ? -1.206 -21.532 -6.856 1.00 92.12 266 GLU A N 1
ATOM 2192 C CA . GLU A 1 266 ? -1.923 -20.271 -7.012 1.00 92.12 266 GLU A CA 1
ATOM 2193 C C . GLU A 1 266 ? -1.674 -19.317 -5.837 1.00 92.12 266 GLU A C 1
ATOM 2195 O O . GLU A 1 266 ? -1.283 -18.172 -6.053 1.00 92.12 266 GLU A O 1
ATOM 2200 N N . GLU A 1 267 ? -1.817 -19.797 -4.599 1.00 91.88 267 GLU A N 1
ATOM 2201 C CA . GLU A 1 267 ? -1.549 -19.003 -3.391 1.00 91.88 267 GLU A CA 1
ATOM 2202 C C . GLU A 1 267 ? -0.096 -18.522 -3.337 1.00 91.88 267 GLU A C 1
ATOM 2204 O O . GLU A 1 267 ? 0.170 -17.368 -2.990 1.00 91.88 267 GLU A O 1
ATOM 2209 N N . LYS A 1 268 ? 0.850 -19.380 -3.741 1.00 93.25 268 LYS A N 1
ATOM 2210 C CA . LYS A 1 268 ? 2.269 -19.014 -3.819 1.00 93.25 268 LYS A CA 1
ATOM 2211 C C . LYS A 1 268 ? 2.520 -17.912 -4.848 1.00 93.25 268 LYS A C 1
ATOM 2213 O O . LYS A 1 268 ? 3.271 -16.988 -4.551 1.00 93.25 268 LYS A O 1
ATOM 2218 N N . VAL A 1 269 ? 1.883 -17.970 -6.022 1.00 95.00 269 VAL A N 1
ATOM 2219 C CA . VAL A 1 269 ? 1.996 -16.921 -7.054 1.00 95.00 269 VAL A CA 1
ATOM 2220 C C . VAL A 1 269 ? 1.424 -15.592 -6.555 1.00 95.00 269 VAL A C 1
ATOM 2222 O O . VAL A 1 269 ? 2.100 -14.573 -6.683 1.00 95.00 269 VAL A O 1
ATOM 2225 N N . ILE A 1 270 ? 0.242 -15.605 -5.922 1.00 95.62 270 ILE A N 1
ATOM 2226 C CA . ILE A 1 270 ? -0.370 -14.405 -5.321 1.00 95.62 270 ILE A CA 1
ATOM 2227 C C . ILE A 1 270 ? 0.590 -13.753 -4.326 1.00 95.62 270 ILE A C 1
ATOM 2229 O O . ILE A 1 270 ? 0.868 -12.559 -4.415 1.00 95.62 270 ILE A O 1
ATOM 2233 N N . CYS A 1 271 ? 1.147 -14.539 -3.407 1.00 94.25 271 CYS A N 1
ATOM 2234 C CA . CYS A 1 271 ? 1.997 -13.997 -2.353 1.00 94.25 271 CYS A CA 1
ATOM 2235 C C . CYS A 1 271 ? 3.365 -13.530 -2.867 1.00 94.25 271 CYS A C 1
ATOM 2237 O O . CYS A 1 271 ? 3.844 -12.488 -2.424 1.00 94.25 271 CYS A O 1
ATOM 2239 N N . ARG A 1 272 ? 3.975 -14.243 -3.828 1.00 95.75 272 ARG A N 1
ATOM 2240 C CA . ARG A 1 272 ? 5.229 -13.802 -4.469 1.00 95.75 272 ARG A CA 1
ATOM 2241 C C . ARG A 1 272 ? 5.052 -12.452 -5.158 1.00 95.75 272 ARG A C 1
ATOM 2243 O O . ARG A 1 272 ? 5.875 -11.569 -4.947 1.00 95.75 272 ARG A O 1
ATOM 2250 N N . GLN A 1 273 ? 3.965 -12.253 -5.906 1.00 97.75 273 GLN A N 1
ATOM 2251 C CA . GLN A 1 273 ? 3.714 -10.974 -6.583 1.00 97.75 273 GLN A CA 1
ATOM 2252 C C . GLN A 1 273 ? 3.328 -9.852 -5.611 1.00 97.75 273 GLN A C 1
ATOM 2254 O O . GLN A 1 273 ? 3.757 -8.718 -5.809 1.00 97.75 273 GLN A O 1
ATOM 2259 N N . ALA A 1 274 ? 2.606 -10.157 -4.526 1.00 96.50 274 ALA A N 1
ATOM 2260 C CA . ALA A 1 274 ? 2.297 -9.179 -3.478 1.00 96.50 274 ALA A CA 1
ATOM 2261 C C . ALA A 1 274 ? 3.577 -8.644 -2.813 1.00 96.50 274 ALA A C 1
ATOM 2263 O O . ALA A 1 274 ? 3.754 -7.435 -2.662 1.00 96.50 274 ALA A O 1
ATOM 2264 N N . ILE A 1 275 ? 4.495 -9.552 -2.460 1.00 96.31 275 ILE A N 1
ATOM 2265 C CA . ILE A 1 275 ? 5.804 -9.209 -1.893 1.00 96.31 275 ILE A CA 1
ATOM 2266 C C . ILE A 1 275 ? 6.664 -8.470 -2.921 1.00 96.31 275 ILE A C 1
ATOM 2268 O O . ILE A 1 275 ? 7.307 -7.478 -2.578 1.00 96.31 275 ILE A O 1
ATOM 2272 N N . ALA A 1 276 ? 6.666 -8.924 -4.177 1.00 97.19 276 ALA A N 1
ATOM 2273 C CA . ALA A 1 276 ? 7.397 -8.255 -5.238 1.00 97.19 276 ALA A CA 1
ATOM 2274 C C . ALA A 1 276 ? 6.926 -6.806 -5.381 1.00 97.19 276 ALA A C 1
ATOM 2276 O O . ALA A 1 276 ? 7.752 -5.904 -5.292 1.00 97.19 276 ALA A O 1
ATOM 2277 N N . GLY A 1 277 ? 5.622 -6.558 -5.519 1.00 96.12 277 GLY A N 1
ATOM 2278 C CA . GLY A 1 277 ? 5.113 -5.193 -5.621 1.00 96.12 277 GLY A CA 1
ATOM 2279 C C . GLY A 1 277 ? 5.496 -4.328 -4.422 1.00 96.12 277 GLY A C 1
ATOM 2280 O O . GLY A 1 277 ? 6.019 -3.236 -4.621 1.00 96.12 277 GLY A O 1
ATOM 2281 N N . LEU A 1 278 ? 5.382 -4.851 -3.195 1.00 95.38 278 LEU A N 1
ATOM 2282 C CA . LEU A 1 278 ? 5.798 -4.133 -1.985 1.00 95.38 278 LEU A CA 1
ATOM 2283 C C . LEU A 1 278 ? 7.281 -3.712 -2.040 1.00 95.38 278 LEU A C 1
ATOM 2285 O O . LEU A 1 278 ? 7.638 -2.601 -1.653 1.00 95.38 278 LEU A O 1
ATOM 2289 N N . LEU A 1 279 ? 8.159 -4.581 -2.547 1.00 96.88 279 LEU A N 1
ATOM 2290 C CA . LEU A 1 279 ? 9.581 -4.278 -2.729 1.00 96.88 279 LEU A CA 1
ATOM 2291 C C . LEU A 1 279 ? 9.820 -3.273 -3.868 1.00 96.88 279 LEU A C 1
ATOM 2293 O O . LEU A 1 279 ? 10.653 -2.377 -3.731 1.00 96.88 279 LEU A O 1
ATOM 2297 N N . TRP A 1 280 ? 9.093 -3.393 -4.977 1.00 95.56 280 TRP A N 1
ATOM 2298 C CA . TRP A 1 280 ? 9.182 -2.485 -6.125 1.00 95.56 280 TRP A CA 1
ATOM 2299 C C . TRP A 1 280 ? 8.598 -1.088 -5.852 1.00 95.56 280 TRP A C 1
ATOM 2301 O O . TRP A 1 280 ? 8.948 -0.141 -6.563 1.00 95.56 280 TRP A O 1
ATOM 2311 N N . SER A 1 281 ? 7.771 -0.941 -4.814 1.00 94.06 281 SER A N 1
ATOM 2312 C CA . SER A 1 281 ? 7.255 0.346 -4.331 1.00 94.06 281 SER A CA 1
ATOM 2313 C C . SER A 1 281 ? 8.233 1.116 -3.434 1.00 94.06 281 SER A C 1
ATOM 2315 O O . SER A 1 281 ? 7.905 2.200 -2.964 1.00 94.06 281 SER A O 1
ATOM 2317 N N . LYS A 1 282 ? 9.460 0.630 -3.205 1.00 95.25 282 LYS A N 1
ATOM 2318 C CA . LYS A 1 282 ? 10.506 1.444 -2.566 1.00 95.25 282 LYS A CA 1
ATOM 2319 C C . LYS A 1 282 ? 10.996 2.522 -3.538 1.00 95.25 282 LYS A C 1
ATOM 2321 O O . LYS A 1 282 ? 11.537 2.206 -4.597 1.00 95.25 282 LYS A O 1
ATOM 2326 N N . GLN A 1 283 ? 10.841 3.792 -3.174 1.00 93.19 283 GLN A N 1
ATOM 2327 C CA . GLN A 1 283 ? 11.237 4.947 -3.981 1.00 93.19 283 GLN A CA 1
ATOM 2328 C C . GLN A 1 283 ? 12.300 5.772 -3.259 1.00 93.19 283 GLN A C 1
ATOM 2330 O O . GLN A 1 283 ? 12.234 5.973 -2.050 1.00 93.19 283 GLN A O 1
ATOM 2335 N N . TYR A 1 284 ? 13.281 6.283 -4.004 1.00 93.44 284 TYR A N 1
ATOM 2336 C CA . TYR A 1 284 ? 14.135 7.344 -3.480 1.00 93.44 284 TYR A CA 1
ATOM 2337 C C . TYR A 1 284 ? 13.339 8.650 -3.474 1.00 93.44 284 TYR A C 1
ATOM 2339 O O . TYR A 1 284 ? 13.006 9.183 -4.534 1.00 93.44 284 TYR A O 1
ATOM 2347 N N . TYR A 1 285 ? 13.046 9.154 -2.281 1.00 91.31 285 TYR A N 1
ATOM 2348 C CA . TYR A 1 285 ? 12.150 10.277 -2.074 1.00 91.31 285 TYR A CA 1
ATOM 2349 C C . TYR A 1 285 ? 12.939 11.513 -1.630 1.00 91.31 285 TYR A C 1
ATOM 2351 O O . TYR A 1 285 ? 13.581 11.522 -0.577 1.00 91.31 285 TYR A O 1
ATOM 2359 N N . TYR A 1 286 ? 12.917 12.559 -2.462 1.00 88.12 286 TYR A N 1
ATOM 2360 C CA . TYR A 1 286 ? 13.642 13.809 -2.229 1.00 88.12 286 TYR A CA 1
ATOM 2361 C C . TYR A 1 286 ? 12.684 14.995 -2.223 1.00 88.12 286 TYR A C 1
ATOM 2363 O O . TYR A 1 286 ? 12.281 15.473 -3.285 1.00 88.12 286 TYR A O 1
ATOM 2371 N N . TYR A 1 287 ? 12.367 15.484 -1.029 1.00 85.62 287 TYR A N 1
ATOM 2372 C CA . TYR A 1 287 ? 11.395 16.552 -0.814 1.00 85.62 287 TYR A CA 1
ATOM 2373 C C . TYR A 1 287 ? 11.767 17.383 0.420 1.00 85.62 287 TYR A C 1
ATOM 2375 O O . TYR A 1 287 ? 11.962 16.853 1.517 1.00 85.62 287 TYR A O 1
ATOM 2383 N N . HIS A 1 288 ? 11.852 18.700 0.238 1.00 85.25 288 HIS A N 1
ATOM 2384 C CA . HIS A 1 288 ? 12.238 19.662 1.269 1.00 85.25 288 HIS A CA 1
ATOM 2385 C C . HIS A 1 288 ? 11.345 20.915 1.157 1.00 85.25 288 HIS A C 1
ATOM 2387 O O . HIS A 1 288 ? 11.655 21.786 0.337 1.00 85.25 288 HIS A O 1
ATOM 2393 N N . PRO A 1 289 ? 10.266 21.054 1.957 1.00 80.81 289 PRO A N 1
ATOM 2394 C CA . PRO A 1 289 ? 9.297 22.150 1.822 1.00 80.81 289 PRO A CA 1
ATOM 2395 C C . PRO A 1 289 ? 9.932 23.545 1.763 1.00 80.81 289 PRO A C 1
ATOM 2397 O O . PRO A 1 289 ? 9.664 24.319 0.847 1.00 80.81 289 PRO A O 1
ATOM 2400 N N . GLN A 1 290 ? 10.852 23.850 2.686 1.00 73.31 290 GLN A N 1
ATOM 2401 C CA . GLN A 1 290 ? 11.503 25.163 2.757 1.00 73.31 290 GLN A CA 1
ATOM 2402 C C . GLN A 1 290 ? 12.367 25.464 1.527 1.00 73.31 290 GLN A C 1
ATOM 2404 O O . GLN A 1 290 ? 12.372 26.585 1.021 1.00 73.31 290 GLN A O 1
ATOM 2409 N N . VAL A 1 291 ? 13.108 24.464 1.051 1.00 69.06 291 VAL A N 1
ATOM 2410 C CA . VAL A 1 291 ? 13.941 24.564 -0.152 1.00 69.06 291 VAL A CA 1
ATOM 2411 C C . VAL A 1 291 ? 13.067 24.808 -1.374 1.00 69.06 291 VAL A C 1
ATOM 2413 O O . VAL A 1 291 ? 13.346 25.727 -2.141 1.00 69.06 291 VAL A O 1
ATOM 2416 N N . ASN A 1 292 ? 11.993 24.033 -1.511 1.00 68.56 292 ASN A N 1
ATOM 2417 C CA . ASN A 1 292 ? 11.055 24.152 -2.617 1.00 68.56 292 ASN A CA 1
ATOM 2418 C C . ASN A 1 292 ? 10.382 25.534 -2.605 1.00 68.56 292 ASN A C 1
ATOM 2420 O O . ASN A 1 292 ? 10.332 26.199 -3.636 1.00 68.56 292 ASN A O 1
ATOM 2424 N N . HIS A 1 293 ? 9.962 26.023 -1.433 1.00 66.94 293 HIS A N 1
ATOM 2425 C CA . HIS A 1 293 ? 9.417 27.371 -1.281 1.00 66.94 293 HIS A CA 1
ATOM 2426 C C . HIS A 1 293 ? 10.432 28.459 -1.665 1.00 66.94 293 HIS A C 1
ATOM 2428 O O . HIS A 1 293 ? 10.109 29.359 -2.433 1.00 66.94 293 HIS A O 1
ATOM 2434 N N . GLN A 1 294 ? 11.680 28.382 -1.191 1.00 63.38 294 GLN A N 1
ATOM 2435 C CA . GLN A 1 294 ? 12.722 29.350 -1.561 1.00 63.38 294 GLN A CA 1
ATOM 2436 C C . GLN A 1 294 ? 13.013 29.355 -3.067 1.00 63.38 294 GLN A C 1
ATOM 2438 O O . GLN A 1 294 ? 13.270 30.417 -3.634 1.00 63.38 294 GLN A O 1
ATOM 2443 N N . GLU A 1 295 ? 12.979 28.194 -3.721 1.00 64.25 295 GLU A N 1
ATOM 2444 C CA . GLU A 1 295 ? 13.113 28.101 -5.176 1.00 64.25 295 GLU A CA 1
ATOM 2445 C C . GLU A 1 295 ? 11.929 28.756 -5.889 1.00 64.25 295 GLU A C 1
ATOM 2447 O O . GLU A 1 295 ? 12.144 29.567 -6.789 1.00 64.25 295 GLU A O 1
ATOM 2452 N N . LEU A 1 296 ? 10.697 28.514 -5.434 1.00 62.94 296 LEU A N 1
ATOM 2453 C CA . LEU A 1 296 ? 9.502 29.189 -5.949 1.00 62.94 296 LEU A CA 1
ATOM 2454 C C . LEU A 1 296 ? 9.569 30.716 -5.760 1.00 62.94 296 LEU A C 1
ATOM 2456 O O . LEU A 1 296 ? 9.268 31.465 -6.689 1.00 62.94 296 LEU A O 1
ATOM 2460 N N . VAL A 1 297 ? 10.042 31.196 -4.605 1.00 60.28 297 VAL A N 1
ATOM 2461 C CA . VAL A 1 297 ? 10.247 32.631 -4.339 1.00 60.28 297 VAL A CA 1
ATOM 2462 C C . VAL A 1 297 ? 11.305 33.229 -5.268 1.00 60.28 297 VAL A C 1
ATOM 2464 O O . VAL A 1 297 ? 11.061 34.279 -5.859 1.00 60.28 297 VAL A O 1
ATOM 2467 N N . LYS A 1 298 ? 12.458 32.567 -5.452 1.00 60.47 298 LYS A N 1
ATOM 2468 C CA . LYS A 1 298 ? 13.507 33.008 -6.397 1.00 60.47 298 LYS A CA 1
ATOM 2469 C C . LYS A 1 298 ? 12.996 33.093 -7.838 1.00 60.47 298 LYS A C 1
ATOM 2471 O O . LYS A 1 298 ? 13.481 33.912 -8.611 1.00 60.47 298 LYS A O 1
ATOM 2476 N N . LEU A 1 299 ? 12.005 32.275 -8.180 1.00 59.44 299 LEU A N 1
ATOM 2477 C CA . LEU A 1 299 ? 11.323 32.278 -9.472 1.00 59.44 299 LEU A CA 1
ATOM 2478 C C . LEU A 1 299 ? 10.192 33.329 -9.564 1.00 59.44 299 LEU A C 1
ATOM 2480 O O . LEU A 1 299 ? 9.427 33.305 -10.526 1.00 59.44 299 LEU A O 1
ATOM 2484 N N . ASN A 1 300 ? 10.068 34.249 -8.591 1.00 54.78 300 ASN A N 1
ATOM 2485 C CA . ASN A 1 300 ? 8.970 35.221 -8.454 1.00 54.78 300 ASN A CA 1
ATOM 2486 C C . ASN A 1 300 ? 7.570 34.571 -8.471 1.00 54.78 300 ASN A C 1
ATOM 2488 O O . ASN A 1 300 ? 6.591 35.172 -8.915 1.00 54.78 300 ASN A O 1
ATOM 2492 N N . LYS A 1 301 ? 7.461 33.335 -7.970 1.00 56.84 301 LYS A N 1
ATOM 2493 C CA . LYS A 1 301 ? 6.225 32.552 -7.899 1.00 56.84 301 LYS A CA 1
ATOM 2494 C C . LYS A 1 301 ? 5.745 32.387 -6.464 1.00 56.84 301 LYS A C 1
ATOM 2496 O O . LYS A 1 301 ? 5.736 31.285 -5.924 1.00 56.84 301 LYS A O 1
ATOM 2501 N N . VAL A 1 302 ? 5.280 33.471 -5.855 1.00 44.47 302 VAL A N 1
ATOM 2502 C CA . VAL A 1 302 ? 4.423 33.330 -4.674 1.00 44.47 302 VAL A CA 1
ATOM 2503 C C . VAL A 1 302 ? 3.012 33.024 -5.177 1.00 44.47 302 VAL A C 1
ATOM 2505 O O . VAL A 1 302 ? 2.273 33.926 -5.567 1.00 44.47 302 VAL A O 1
ATOM 2508 N N . ALA A 1 303 ? 2.638 31.744 -5.214 1.00 50.12 303 ALA A N 1
ATOM 2509 C CA . ALA A 1 303 ? 1.239 31.414 -4.967 1.00 50.12 303 ALA A CA 1
ATOM 2510 C C . ALA A 1 303 ? 0.979 31.745 -3.493 1.00 50.12 303 ALA A C 1
ATOM 2512 O O . ALA A 1 303 ? 1.822 31.459 -2.649 1.00 50.12 303 ALA A O 1
ATOM 2513 N N . THR A 1 304 ? -0.157 32.358 -3.174 1.00 46.62 304 THR A N 1
ATOM 2514 C CA . THR A 1 304 ? -0.503 32.807 -1.813 1.00 46.62 304 THR A CA 1
ATOM 2515 C C . THR A 1 304 ? -0.614 31.687 -0.770 1.00 46.62 304 THR A C 1
ATOM 2517 O O . THR A 1 304 ? -0.822 32.002 0.392 1.00 46.62 304 THR A O 1
ATOM 2520 N N . ASN A 1 305 ? -0.443 30.421 -1.163 1.00 50.41 305 ASN A N 1
ATOM 2521 C CA . ASN A 1 305 ? -0.464 29.248 -0.296 1.00 50.41 305 ASN A CA 1
ATOM 2522 C C . ASN A 1 305 ? 0.667 28.303 -0.732 1.00 50.41 305 ASN A C 1
ATOM 2524 O O . ASN A 1 305 ? 0.472 27.548 -1.688 1.00 50.41 305 ASN A O 1
ATOM 2528 N N . SER A 1 306 ? 1.842 28.327 -0.098 1.00 57.12 306 SER A N 1
ATOM 2529 C CA . SER A 1 306 ? 2.765 27.206 -0.284 1.00 57.12 306 SER A CA 1
ATOM 2530 C C . SER A 1 306 ? 2.410 26.100 0.706 1.00 57.12 306 SER A C 1
ATOM 2532 O O . SER A 1 306 ? 2.150 26.342 1.884 1.00 57.12 306 SER A O 1
ATOM 2534 N N . TRP A 1 307 ? 2.275 24.873 0.207 1.00 65.75 307 TRP A N 1
ATOM 2535 C CA . TRP A 1 307 ? 1.972 23.731 1.062 1.00 65.75 307 TRP A CA 1
ATOM 2536 C C . TRP A 1 307 ? 3.118 23.523 2.057 1.00 65.75 307 TRP A C 1
ATOM 2538 O O . TRP A 1 307 ? 4.292 23.657 1.704 1.00 65.75 307 TRP A O 1
ATOM 2548 N N . ASN A 1 308 ? 2.772 23.189 3.300 1.00 84.50 308 ASN A N 1
ATOM 2549 C CA . ASN A 1 308 ? 3.717 22.793 4.348 1.00 84.50 308 ASN A CA 1
ATOM 2550 C C . ASN A 1 308 ? 4.733 23.873 4.788 1.00 84.50 308 ASN A C 1
ATOM 2552 O O . ASN A 1 308 ? 5.844 23.536 5.203 1.00 84.50 308 ASN A O 1
ATOM 2556 N N . GLU A 1 309 ? 4.376 25.163 4.745 1.00 79.50 309 GLU A N 1
ATOM 2557 C CA . GLU A 1 309 ? 5.241 26.282 5.187 1.00 79.50 309 GLU A CA 1
ATOM 2558 C C . GLU A 1 309 ? 5.802 26.116 6.605 1.00 79.50 309 GLU A C 1
ATOM 2560 O O . GLU A 1 309 ? 6.943 26.488 6.895 1.00 79.50 309 GLU A O 1
ATOM 2565 N N . ASP A 1 310 ? 5.020 25.521 7.501 1.00 85.62 310 ASP A N 1
ATOM 2566 C CA . ASP A 1 310 ? 5.387 25.302 8.894 1.00 85.62 310 ASP A CA 1
ATOM 2567 C C . ASP A 1 310 ? 6.242 24.035 9.120 1.00 85.62 310 ASP A C 1
ATOM 2569 O O . ASP A 1 310 ? 6.692 23.782 10.241 1.00 85.62 310 ASP A O 1
ATOM 2573 N N . TRP A 1 311 ? 6.564 23.291 8.055 1.00 91.06 311 TRP A N 1
ATOM 2574 C CA . TRP A 1 311 ? 7.383 22.069 8.057 1.00 91.06 311 TRP A CA 1
ATOM 2575 C C . TRP A 1 311 ? 8.816 22.299 7.551 1.00 91.06 311 TRP A C 1
ATOM 2577 O O . TRP A 1 311 ? 9.404 21.471 6.862 1.00 91.06 311 TRP A O 1
ATOM 2587 N N . HIS A 1 312 ? 9.425 23.425 7.922 1.00 86.88 312 HIS A N 1
ATOM 2588 C CA . HIS A 1 312 ? 10.778 23.808 7.490 1.00 86.88 312 HIS A CA 1
ATOM 2589 C C . HIS A 1 312 ? 11.897 22.839 7.920 1.00 86.88 312 HIS A C 1
ATOM 2591 O O . HIS A 1 312 ? 12.949 22.792 7.289 1.00 86.88 312 HIS A O 1
ATOM 2597 N N . HIS A 1 313 ? 11.678 22.063 8.983 1.00 90.31 313 HIS A N 1
ATOM 2598 C CA . HIS A 1 313 ? 12.616 21.046 9.465 1.00 90.31 313 HIS A CA 1
ATOM 2599 C C . HIS A 1 313 ? 12.564 19.742 8.653 1.00 90.31 313 HIS A C 1
ATOM 2601 O O . HIS A 1 313 ? 13.511 18.961 8.731 1.00 90.31 313 HIS A O 1
ATOM 2607 N N . LEU A 1 314 ? 11.484 19.504 7.892 1.00 92.25 314 LEU A N 1
ATOM 2608 C CA . LEU A 1 314 ? 11.255 18.244 7.192 1.00 92.25 314 LEU A CA 1
ATOM 2609 C C . LEU A 1 314 ? 12.298 18.040 6.090 1.00 92.25 314 LEU A C 1
ATOM 2611 O O . LEU A 1 314 ? 12.432 18.854 5.166 1.00 92.25 314 LEU A O 1
ATOM 2615 N N . GLN A 1 315 ? 13.034 16.934 6.181 1.00 89.19 315 GLN A N 1
ATOM 2616 C CA . GLN A 1 315 ? 14.115 16.624 5.255 1.00 89.19 315 GLN A CA 1
ATOM 2617 C C . GLN A 1 315 ? 14.051 15.203 4.708 1.00 89.19 315 GLN A C 1
ATOM 2619 O O . GLN A 1 315 ? 14.659 14.289 5.267 1.00 89.19 315 GLN A O 1
ATOM 2624 N N . ASN A 1 316 ? 13.387 15.049 3.560 1.00 90.69 316 ASN A N 1
ATOM 2625 C CA . ASN A 1 316 ? 13.321 13.767 2.874 1.00 90.69 316 ASN A CA 1
ATOM 2626 C C . ASN A 1 316 ? 14.505 13.598 1.919 1.00 90.69 316 ASN A C 1
ATOM 2628 O O . ASN A 1 316 ? 14.665 14.376 0.976 1.00 90.69 316 ASN A O 1
ATOM 2632 N N . HIS A 1 317 ? 15.323 12.579 2.171 1.00 91.62 317 HIS A N 1
ATOM 2633 C CA . HIS A 1 317 ? 16.466 12.198 1.339 1.00 91.62 317 HIS A CA 1
ATOM 2634 C C . HIS A 1 317 ? 16.736 10.695 1.503 1.00 91.62 317 HIS A C 1
ATOM 2636 O O . HIS A 1 317 ? 17.857 10.261 1.756 1.00 91.62 317 HIS A O 1
ATOM 2642 N N . ASP A 1 318 ? 15.679 9.889 1.458 1.00 94.81 318 ASP A N 1
ATOM 2643 C CA . ASP A 1 318 ? 15.711 8.505 1.927 1.00 94.81 318 ASP A CA 1
ATOM 2644 C C . ASP A 1 318 ? 14.994 7.582 0.933 1.00 94.81 318 ASP A C 1
ATOM 2646 O O . ASP A 1 318 ? 14.235 8.032 0.073 1.00 94.81 318 ASP A O 1
ATOM 2650 N N . ILE A 1 319 ? 15.246 6.274 1.032 1.00 95.31 319 ILE A N 1
ATOM 2651 C CA . ILE A 1 319 ? 14.441 5.271 0.325 1.00 95.31 319 ILE A CA 1
ATOM 2652 C C . ILE A 1 319 ? 13.224 4.961 1.193 1.00 95.31 319 ILE A C 1
ATOM 2654 O O . ILE A 1 319 ? 13.365 4.389 2.277 1.00 95.31 319 ILE A O 1
ATOM 2658 N N . ILE A 1 320 ? 12.041 5.314 0.708 1.00 95.25 320 ILE A N 1
ATOM 2659 C CA . ILE A 1 320 ? 10.774 5.188 1.428 1.00 95.25 320 ILE A CA 1
ATOM 2660 C C . ILE A 1 320 ? 9.870 4.202 0.690 1.00 95.25 320 ILE A C 1
ATOM 2662 O O . ILE A 1 320 ? 9.854 4.169 -0.541 1.00 95.25 320 ILE A O 1
ATOM 2666 N N . SER A 1 321 ? 9.145 3.371 1.436 1.00 94.81 321 SER A N 1
ATOM 2667 C CA . SER A 1 321 ? 8.061 2.562 0.864 1.00 94.81 321 SER A CA 1
ATOM 2668 C C . SER A 1 321 ? 6.827 3.435 0.655 1.00 94.81 321 SER A C 1
ATOM 2670 O O . SER A 1 321 ? 6.402 4.122 1.580 1.00 94.81 321 SER A O 1
ATOM 2672 N N . VAL A 1 322 ? 6.271 3.428 -0.556 1.00 95.12 322 VAL A N 1
ATOM 2673 C CA . VAL A 1 322 ? 5.069 4.206 -0.900 1.00 95.12 322 VAL A CA 1
ATOM 2674 C C . VAL A 1 322 ? 3.899 3.283 -1.263 1.00 95.12 322 VAL A C 1
ATOM 2676 O O . VAL A 1 322 ? 4.151 2.124 -1.607 1.00 95.12 322 VAL A O 1
ATOM 2679 N N . PRO A 1 323 ? 2.632 3.720 -1.129 1.00 93.00 323 PRO A N 1
ATOM 2680 C CA . PRO A 1 323 ? 1.462 2.869 -1.382 1.00 93.00 323 PRO A CA 1
ATOM 2681 C C . PRO A 1 323 ? 1.449 2.284 -2.803 1.00 93.00 323 PRO A C 1
ATOM 2683 O O . PRO A 1 323 ? 1.366 1.063 -2.968 1.00 93.00 323 PRO A O 1
ATOM 2686 N N . ASP A 1 324 ? 1.671 3.150 -3.792 1.00 91.94 324 ASP A N 1
ATOM 2687 C CA . ASP A 1 324 ? 1.769 2.856 -5.221 1.00 91.94 324 ASP A CA 1
ATOM 2688 C C . ASP A 1 324 ? 2.839 3.778 -5.814 1.00 91.94 324 ASP A C 1
ATOM 2690 O O . ASP A 1 324 ? 2.845 4.975 -5.567 1.00 91.94 324 ASP A O 1
ATOM 2694 N N . LYS A 1 325 ? 3.783 3.264 -6.599 1.00 89.12 325 LYS A N 1
ATOM 2695 C CA . LYS A 1 325 ? 4.908 4.087 -7.079 1.00 89.12 325 LYS A CA 1
ATOM 2696 C C . LYS A 1 325 ? 4.562 5.078 -8.199 1.00 89.12 325 LYS A C 1
ATOM 2698 O O . LYS A 1 325 ? 5.447 5.825 -8.619 1.00 89.12 325 LYS A O 1
ATOM 2703 N N . TRP A 1 326 ? 3.355 5.008 -8.747 1.00 88.06 326 TRP A N 1
ATOM 2704 C CA . TRP A 1 326 ? 2.874 5.845 -9.836 1.00 88.06 326 TRP A CA 1
ATOM 2705 C C . TRP A 1 326 ? 1.747 6.769 -9.384 1.00 88.06 326 TRP A C 1
ATOM 2707 O O . TRP A 1 326 ? 1.901 7.979 -9.532 1.00 88.06 326 TRP A O 1
ATOM 2717 N N . GLU A 1 327 ? 0.664 6.219 -8.827 1.00 86.50 327 GLU A N 1
ATOM 2718 C CA . GLU A 1 327 ? -0.491 7.018 -8.378 1.00 86.50 327 GLU A CA 1
ATOM 2719 C C . GLU A 1 327 ? -0.197 7.730 -7.056 1.00 86.50 327 GLU A C 1
ATOM 2721 O O . GLU A 1 327 ? -0.443 8.927 -6.898 1.00 86.50 327 GLU A O 1
ATOM 2726 N N . PHE A 1 328 ? 0.459 7.025 -6.131 1.00 89.00 328 PHE A N 1
ATOM 2727 C CA . PHE A 1 328 ? 0.809 7.551 -4.815 1.00 89.00 328 PHE A CA 1
ATOM 2728 C C . PHE A 1 328 ? 2.321 7.543 -4.575 1.00 89.00 328 PHE A C 1
ATOM 2730 O O . PHE A 1 328 ? 2.783 6.907 -3.625 1.00 89.00 328 PHE A O 1
ATOM 2737 N N . PRO A 1 329 ? 3.139 8.240 -5.397 1.00 91.06 329 PRO A N 1
ATOM 2738 C CA . PRO A 1 329 ? 4.600 8.214 -5.311 1.00 91.06 329 PRO A CA 1
ATOM 2739 C C . PRO A 1 329 ? 5.138 9.002 -4.101 1.00 91.06 329 PRO A C 1
ATOM 2741 O O . PRO A 1 329 ? 6.247 9.530 -4.139 1.00 91.06 329 PRO A O 1
ATOM 2744 N N . TRP A 1 330 ? 4.344 9.084 -3.038 1.00 90.75 330 TRP A N 1
ATOM 2745 C CA . TRP A 1 330 ? 4.521 9.808 -1.791 1.00 90.75 330 TRP A CA 1
ATOM 2746 C C . TRP A 1 330 ? 4.106 8.898 -0.625 1.00 90.75 330 TRP A C 1
ATOM 2748 O O . TRP A 1 330 ? 3.423 7.893 -0.804 1.00 90.75 330 TRP A O 1
ATOM 2758 N N . TYR A 1 331 ? 4.555 9.203 0.590 1.00 91.44 331 TYR A N 1
ATOM 2759 C CA . TYR A 1 331 ? 4.238 8.381 1.759 1.00 91.44 331 TYR A CA 1
ATOM 2760 C C . TYR A 1 331 ? 3.017 8.890 2.519 1.00 91.44 331 TYR A C 1
ATOM 2762 O O . TYR A 1 331 ? 2.822 10.093 2.677 1.00 91.44 331 TYR A O 1
ATOM 2770 N N . ALA A 1 332 ? 2.285 7.950 3.106 1.00 91.06 332 ALA A N 1
ATOM 2771 C CA . ALA A 1 332 ? 1.369 8.194 4.208 1.00 91.06 332 ALA A CA 1
ATOM 2772 C C . ALA A 1 332 ? 1.799 7.329 5.409 1.00 91.06 332 ALA A C 1
ATOM 2774 O O . ALA A 1 332 ? 2.058 6.128 5.247 1.00 91.06 332 ALA A O 1
ATOM 2775 N N . PRO A 1 333 ? 1.895 7.886 6.630 1.00 92.06 333 PRO A N 1
ATOM 2776 C CA . PRO A 1 333 ? 2.240 7.110 7.816 1.00 92.06 333 PRO A CA 1
ATOM 2777 C C . PRO A 1 333 ? 1.306 5.920 8.065 1.00 92.06 333 PRO A C 1
ATOM 2779 O O . PRO A 1 333 ? 1.762 4.835 8.430 1.00 92.06 333 PRO A O 1
ATOM 2782 N N . TRP A 1 334 ? -0.003 6.080 7.874 1.00 92.81 334 TRP A N 1
ATOM 2783 C CA . TRP A 1 334 ? -0.927 4.981 8.158 1.00 92.81 334 TRP A CA 1
ATOM 2784 C C . TRP A 1 334 ? -0.763 3.815 7.164 1.00 92.81 334 TRP A C 1
ATOM 2786 O O . TRP A 1 334 ? -0.678 2.671 7.610 1.00 92.81 334 TRP A O 1
ATOM 2796 N N . ASP A 1 335 ? -0.563 4.083 5.869 1.00 95.38 335 ASP A N 1
ATOM 2797 C CA . ASP A 1 335 ? -0.133 3.088 4.873 1.00 95.38 335 ASP A CA 1
ATOM 2798 C C . ASP A 1 335 ? 1.182 2.410 5.257 1.00 95.38 335 ASP A C 1
ATOM 2800 O O . ASP A 1 335 ? 1.292 1.180 5.225 1.00 95.38 335 ASP A O 1
ATOM 2804 N N . THR A 1 336 ? 2.169 3.212 5.674 1.00 96.31 336 THR A N 1
ATOM 2805 C CA . THR A 1 336 ? 3.491 2.724 6.091 1.00 96.31 336 THR A CA 1
ATOM 2806 C C . THR A 1 336 ? 3.355 1.685 7.202 1.00 96.31 336 THR A C 1
ATOM 2808 O O . THR A 1 336 ? 4.037 0.662 7.177 1.00 96.31 336 THR A O 1
ATOM 2811 N N . ALA A 1 337 ? 2.448 1.885 8.163 1.00 97.25 337 ALA A N 1
ATOM 2812 C CA . ALA A 1 337 ? 2.232 0.921 9.239 1.00 97.25 337 ALA A CA 1
ATOM 2813 C C . ALA A 1 337 ? 1.800 -0.462 8.708 1.00 97.25 337 ALA A C 1
ATOM 2815 O O . ALA A 1 337 ? 2.338 -1.481 9.145 1.00 97.25 337 ALA A O 1
ATOM 2816 N N . PHE A 1 338 ? 0.887 -0.515 7.733 1.00 97.50 338 PHE A N 1
ATOM 2817 C CA . PHE A 1 338 ? 0.456 -1.775 7.114 1.00 97.50 338 PHE A CA 1
ATOM 2818 C C . PHE A 1 338 ? 1.528 -2.391 6.214 1.00 97.50 338 PHE A C 1
ATOM 2820 O O . PHE A 1 338 ? 1.747 -3.601 6.257 1.00 97.50 338 PHE A O 1
ATOM 2827 N N . GLN A 1 339 ? 2.241 -1.573 5.441 1.00 97.25 339 GLN A N 1
ATOM 2828 C CA . GLN A 1 339 ? 3.367 -2.031 4.628 1.00 97.25 339 GLN A CA 1
ATOM 2829 C C . GLN A 1 339 ? 4.445 -2.680 5.491 1.00 97.25 339 GLN A C 1
ATOM 2831 O O . GLN A 1 339 ? 4.920 -3.772 5.180 1.00 97.25 339 GLN A O 1
ATOM 2836 N N . MET A 1 340 ? 4.822 -2.027 6.593 1.00 97.69 340 MET A N 1
ATOM 2837 C CA . MET A 1 340 ? 5.873 -2.517 7.481 1.00 97.69 340 MET A CA 1
ATOM 2838 C C . MET A 1 340 ? 5.445 -3.772 8.239 1.00 97.69 340 MET A C 1
ATOM 2840 O O . MET A 1 340 ? 6.296 -4.592 8.573 1.00 97.69 340 MET A O 1
ATOM 2844 N N . LEU A 1 341 ? 4.141 -3.984 8.440 1.00 96.56 341 LEU A N 1
ATOM 2845 C CA . LEU A 1 341 ? 3.624 -5.234 8.992 1.00 96.56 341 LEU A CA 1
ATOM 2846 C C . LEU A 1 341 ? 3.941 -6.427 8.077 1.00 96.56 341 LEU A C 1
ATOM 2848 O O . LEU A 1 341 ? 4.415 -7.466 8.538 1.00 96.56 341 LEU A O 1
ATOM 2852 N N . VAL A 1 342 ? 3.700 -6.270 6.774 1.00 95.56 342 VAL A N 1
ATOM 2853 C CA . VAL A 1 342 ? 3.977 -7.298 5.760 1.00 95.56 342 VAL A CA 1
ATOM 2854 C C . VAL A 1 342 ? 5.485 -7.426 5.531 1.00 95.56 342 VAL A C 1
ATOM 2856 O O . VAL A 1 342 ? 6.026 -8.533 5.558 1.00 95.56 342 VAL A O 1
ATOM 2859 N N . MET A 1 343 ? 6.182 -6.295 5.387 1.00 96.00 343 MET A N 1
ATOM 2860 C CA . MET A 1 343 ? 7.630 -6.225 5.184 1.00 96.00 343 MET A CA 1
ATOM 2861 C C . MET A 1 343 ? 8.406 -6.893 6.323 1.00 96.00 343 MET A C 1
ATOM 2863 O O . MET A 1 343 ? 9.423 -7.528 6.068 1.00 96.00 343 MET A O 1
ATOM 2867 N N . ALA A 1 344 ? 7.917 -6.849 7.565 1.00 95.88 344 ALA A N 1
ATOM 2868 C CA . ALA A 1 344 ? 8.573 -7.475 8.714 1.00 95.88 344 ALA A CA 1
ATOM 2869 C C . ALA A 1 344 ? 8.819 -8.979 8.542 1.00 95.88 344 ALA A C 1
ATOM 2871 O O . ALA A 1 344 ? 9.761 -9.527 9.114 1.00 95.88 344 ALA A O 1
ATOM 2872 N N . ARG A 1 345 ? 7.990 -9.651 7.734 1.00 92.94 345 ARG A N 1
ATOM 2873 C CA . ARG A 1 345 ? 8.119 -11.082 7.437 1.00 92.94 345 ARG A CA 1
ATOM 2874 C C . ARG A 1 345 ? 9.273 -11.406 6.491 1.00 92.94 345 ARG A C 1
ATOM 2876 O O . ARG A 1 345 ? 9.677 -12.564 6.432 1.00 92.94 345 ARG A O 1
ATOM 2883 N N . ILE A 1 346 ? 9.782 -10.413 5.762 1.00 94.12 346 ILE A N 1
ATOM 2884 C CA . ILE A 1 346 ? 10.844 -10.575 4.760 1.00 94.12 346 ILE A CA 1
ATOM 2885 C C . ILE A 1 346 ? 12.094 -9.740 5.067 1.00 94.12 346 ILE A C 1
ATOM 2887 O O . ILE A 1 346 ? 13.195 -10.144 4.705 1.00 94.12 346 ILE A O 1
ATOM 2891 N N . ASP A 1 347 ? 11.936 -8.604 5.747 1.00 95.88 347 ASP A N 1
ATOM 2892 C CA . ASP A 1 347 ? 12.994 -7.680 6.155 1.00 95.88 347 ASP A CA 1
ATOM 2893 C C . ASP A 1 347 ? 12.559 -6.854 7.384 1.00 95.88 347 ASP A C 1
ATOM 2895 O O . ASP A 1 347 ? 12.120 -5.698 7.305 1.00 95.88 347 ASP A O 1
ATOM 2899 N N . ILE A 1 348 ? 12.677 -7.469 8.566 1.00 96.62 348 ILE A N 1
ATOM 2900 C CA . ILE A 1 348 ? 12.378 -6.819 9.851 1.00 96.62 348 ILE A CA 1
ATOM 2901 C C . ILE A 1 348 ? 13.268 -5.597 10.108 1.00 96.62 348 ILE A C 1
ATOM 2903 O O . ILE A 1 348 ? 12.826 -4.628 10.727 1.00 96.62 348 ILE A O 1
ATOM 2907 N N . LYS A 1 349 ? 14.511 -5.612 9.610 1.00 97.00 349 LYS A N 1
ATOM 2908 C CA . LYS A 1 349 ? 15.460 -4.515 9.801 1.00 97.00 349 LYS A CA 1
ATOM 2909 C C . LYS A 1 349 ? 14.985 -3.272 9.056 1.00 97.00 349 LYS A C 1
ATOM 2911 O O . LYS A 1 349 ? 14.823 -2.230 9.687 1.00 97.00 349 LYS A O 1
ATOM 2916 N N . TYR A 1 350 ? 14.695 -3.398 7.761 1.00 97.38 350 TYR A N 1
ATOM 2917 C CA . TYR A 1 350 ? 14.160 -2.290 6.969 1.00 97.38 350 TYR A CA 1
ATOM 2918 C C . TYR A 1 350 ? 12.840 -1.769 7.555 1.00 97.38 350 TYR A C 1
ATOM 2920 O O . TYR A 1 350 ? 12.626 -0.562 7.628 1.00 97.38 350 TYR A O 1
ATOM 2928 N N . SER A 1 351 ? 11.994 -2.668 8.072 1.00 98.06 351 SER A N 1
ATOM 2929 C CA . SER A 1 351 ? 10.723 -2.287 8.701 1.00 98.06 351 SER A CA 1
ATOM 2930 C C . SER A 1 351 ? 10.907 -1.377 9.919 1.00 98.06 351 SER A C 1
ATOM 2932 O O . SER A 1 351 ? 10.245 -0.345 10.047 1.00 98.06 351 SER A O 1
ATOM 2934 N N . LYS A 1 352 ? 11.857 -1.714 10.798 1.00 98.44 352 LYS A N 1
ATOM 2935 C CA . LYS A 1 352 ? 12.227 -0.866 11.938 1.00 98.44 352 LYS A CA 1
ATOM 2936 C C . LYS A 1 352 ? 12.859 0.453 11.499 1.00 98.44 352 LYS A C 1
ATOM 2938 O O . LYS A 1 352 ? 12.563 1.486 12.093 1.00 98.44 352 LYS A O 1
ATOM 2943 N N . GLU A 1 353 ? 13.713 0.426 10.476 1.00 97.81 353 GLU A N 1
ATOM 2944 C CA . GLU A 1 353 ? 14.359 1.626 9.931 1.00 97.81 353 GLU A CA 1
ATOM 2945 C C . GLU A 1 353 ? 13.330 2.620 9.376 1.00 97.81 353 GLU A C 1
ATOM 2947 O O . GLU A 1 353 ? 13.436 3.807 9.672 1.00 97.81 353 GLU A O 1
ATOM 2952 N N . GLN A 1 354 ? 12.296 2.158 8.661 1.00 97.81 354 GLN A N 1
ATOM 2953 C CA . GLN A 1 354 ? 11.203 3.019 8.183 1.00 97.81 354 GLN A CA 1
ATOM 2954 C C . GLN A 1 354 ? 10.411 3.642 9.342 1.00 97.81 354 GLN A C 1
ATOM 2956 O O . GLN A 1 354 ? 10.159 4.844 9.339 1.00 97.81 354 GLN A O 1
ATOM 2961 N N . VAL A 1 355 ? 10.063 2.868 10.377 1.00 98.44 355 VAL A N 1
ATOM 2962 C CA . VAL A 1 355 ? 9.354 3.414 11.550 1.00 98.44 355 VAL A CA 1
ATOM 2963 C C . VAL A 1 355 ? 10.208 4.454 12.286 1.00 98.44 355 VAL A C 1
ATOM 2965 O O . VAL A 1 355 ? 9.720 5.532 12.626 1.00 98.44 355 VAL A O 1
ATOM 2968 N N . LEU A 1 356 ? 11.495 4.170 12.501 1.00 98.31 356 LEU A N 1
ATOM 2969 C CA . LEU A 1 356 ? 12.420 5.121 13.122 1.00 98.31 356 LEU A CA 1
ATOM 2970 C C . LEU A 1 356 ? 12.640 6.371 12.264 1.00 98.31 356 LEU A C 1
ATOM 2972 O O . LEU A 1 356 ? 12.830 7.446 12.828 1.00 98.31 356 LEU A O 1
ATOM 2976 N N . LEU A 1 357 ? 12.599 6.252 10.934 1.00 97.38 357 LEU A N 1
ATOM 2977 C CA . LEU A 1 357 ? 12.746 7.377 10.013 1.00 97.38 357 LEU A CA 1
ATOM 2978 C C . LEU A 1 357 ? 11.661 8.431 10.255 1.00 97.38 357 LEU A C 1
ATOM 2980 O O . LEU A 1 357 ? 11.991 9.581 10.538 1.00 97.38 357 LEU A O 1
ATOM 2984 N N . PHE A 1 358 ? 10.387 8.035 10.245 1.00 97.06 358 PHE A N 1
ATOM 2985 C CA . PHE A 1 358 ? 9.265 8.953 10.485 1.00 97.06 358 PHE A CA 1
ATOM 2986 C C . PHE A 1 358 ? 9.213 9.503 11.916 1.00 97.06 358 PHE A C 1
ATOM 2988 O O . PHE A 1 358 ? 8.686 10.591 12.138 1.00 97.06 358 PHE A O 1
ATOM 2995 N N . LEU A 1 359 ? 9.781 8.781 12.888 1.00 97.62 359 LEU A N 1
ATOM 2996 C CA . LEU A 1 359 ? 9.913 9.236 14.277 1.00 97.62 359 LEU A CA 1
ATOM 2997 C C . LEU A 1 359 ? 11.207 10.027 14.540 1.00 97.62 359 LEU A C 1
ATOM 2999 O O . LEU A 1 359 ? 11.428 10.485 15.665 1.00 97.62 359 LEU A O 1
ATOM 3003 N N . SER A 1 360 ? 12.075 10.182 13.538 1.00 95.88 360 SER A N 1
ATOM 3004 C CA . SER A 1 360 ? 13.316 10.945 13.666 1.00 95.88 360 SER A CA 1
ATOM 3005 C C . SER A 1 360 ? 13.048 12.447 13.698 1.00 95.88 360 SER A C 1
ATOM 3007 O O . SER A 1 360 ? 12.042 12.930 13.184 1.00 95.88 360 SER A O 1
ATOM 3009 N N . ASP A 1 361 ? 13.987 13.203 14.257 1.00 92.81 361 ASP A N 1
ATOM 3010 C CA . ASP A 1 361 ? 13.965 14.669 14.318 1.00 92.81 361 ASP A CA 1
ATOM 3011 C C . ASP A 1 361 ? 13.959 15.363 12.943 1.00 92.81 361 ASP A C 1
ATOM 3013 O O . ASP A 1 361 ? 13.605 16.539 12.855 1.00 92.81 361 ASP A O 1
ATOM 3017 N N . ARG A 1 362 ? 14.304 14.637 11.871 1.00 93.12 362 ARG A N 1
ATOM 3018 C CA . ARG A 1 362 ? 14.180 15.096 10.480 1.00 93.12 362 ARG A CA 1
ATOM 3019 C C . ARG A 1 362 ? 12.754 15.029 9.929 1.00 93.12 362 ARG A C 1
ATOM 3021 O O . ARG A 1 362 ? 12.504 15.650 8.900 1.00 93.12 362 ARG A O 1
ATOM 3028 N N . TYR A 1 363 ? 11.863 14.251 10.549 1.00 94.81 363 TYR A N 1
ATOM 3029 C CA . TYR A 1 363 ? 10.505 13.996 10.050 1.00 94.81 363 TYR A CA 1
ATOM 3030 C C . TYR A 1 363 ? 9.432 14.452 11.037 1.00 94.81 363 TYR A C 1
ATOM 3032 O O . TYR A 1 363 ? 8.520 15.174 10.644 1.00 94.81 363 TYR A O 1
ATOM 3040 N N . ILE A 1 364 ? 9.528 14.053 12.309 1.00 94.94 364 ILE A N 1
ATOM 3041 C CA . ILE A 1 364 ? 8.544 14.425 13.325 1.00 94.94 364 ILE A CA 1
ATOM 3042 C C . ILE A 1 364 ? 8.738 15.883 13.754 1.00 94.94 364 ILE A C 1
ATOM 3044 O O . ILE A 1 364 ? 9.845 16.330 14.068 1.00 94.94 364 ILE A O 1
ATOM 3048 N N . LYS A 1 365 ? 7.637 16.625 13.844 1.00 94.38 365 LYS A N 1
ATOM 3049 C CA . LYS A 1 365 ? 7.636 18.001 14.339 1.00 94.38 365 LYS A CA 1
ATOM 3050 C C . LYS A 1 365 ? 7.933 18.027 15.836 1.00 94.38 365 LYS A C 1
ATOM 3052 O O . LYS A 1 365 ? 7.616 17.093 16.572 1.00 94.38 365 LYS A O 1
ATOM 3057 N N . GLN A 1 366 ? 8.501 19.130 16.329 1.00 92.25 366 GLN A N 1
ATOM 3058 C CA . GLN A 1 366 ? 8.889 19.261 17.744 1.00 92.25 366 GLN A CA 1
ATOM 3059 C C . GLN A 1 366 ? 7.728 19.054 18.728 1.00 92.25 366 GLN A C 1
ATOM 3061 O O . GLN A 1 366 ? 7.946 18.550 19.830 1.00 92.25 366 GLN A O 1
ATOM 3066 N N . ASN A 1 367 ? 6.506 19.418 18.329 1.00 93.44 367 ASN A N 1
ATOM 3067 C CA . ASN A 1 367 ? 5.294 19.207 19.121 1.00 93.44 367 ASN A CA 1
ATOM 3068 C C . ASN A 1 367 ? 4.826 17.739 19.142 1.00 93.44 367 ASN A C 1
ATOM 3070 O O . ASN A 1 367 ? 3.914 17.435 19.895 1.00 93.44 367 ASN A O 1
ATOM 3074 N N . GLY A 1 368 ? 5.437 16.843 18.357 1.00 95.62 368 GLY A N 1
ATOM 3075 C CA . GLY A 1 368 ? 5.089 15.426 18.258 1.00 95.62 368 GLY A CA 1
ATOM 3076 C C . GLY A 1 368 ? 4.270 15.047 17.023 1.00 95.62 368 GLY A C 1
ATOM 3077 O O . GLY A 1 368 ? 3.986 13.867 16.842 1.00 95.62 368 GLY A O 1
ATOM 3078 N N . GLN A 1 369 ? 3.886 15.992 16.164 1.00 95.50 369 GLN A N 1
ATOM 3079 C CA . GLN A 1 369 ? 3.123 15.688 14.950 1.00 95.50 369 GLN A CA 1
ATOM 3080 C C . GLN A 1 369 ? 3.981 14.923 13.928 1.00 95.50 369 GLN A C 1
ATOM 3082 O O . GLN A 1 369 ? 5.080 15.361 13.587 1.00 95.50 369 GLN A O 1
ATOM 3087 N N . ILE A 1 370 ? 3.474 13.791 13.438 1.00 95.62 370 ILE A N 1
ATOM 3088 C CA . ILE A 1 370 ? 4.068 13.017 12.333 1.00 95.62 370 ILE A CA 1
ATOM 3089 C C . ILE A 1 370 ? 3.510 13.592 11.015 1.00 95.62 370 ILE A C 1
ATOM 3091 O O . ILE A 1 370 ? 2.317 13.897 10.987 1.00 95.62 370 ILE A O 1
ATOM 3095 N N . PRO A 1 371 ? 4.325 13.780 9.957 1.00 93.75 371 PRO A N 1
ATOM 3096 C CA . PRO A 1 371 ? 3.862 14.379 8.704 1.00 93.75 371 PRO A CA 1
ATOM 3097 C C . PRO A 1 371 ? 2.831 13.484 8.007 1.00 93.75 371 PRO A C 1
ATOM 3099 O O . PRO A 1 371 ? 3.093 12.299 7.831 1.00 93.75 371 PRO A O 1
ATOM 3102 N N . GLY A 1 372 ? 1.692 14.056 7.606 1.00 90.44 372 GLY A N 1
ATOM 3103 C CA . GLY A 1 372 ? 0.604 13.357 6.911 1.00 90.44 372 GLY A CA 1
ATOM 3104 C C . GLY A 1 372 ? 0.969 12.898 5.495 1.00 90.44 372 GLY A C 1
ATOM 3105 O O . GLY A 1 372 ? 1.238 11.723 5.276 1.00 90.44 372 GLY A O 1
ATOM 3106 N N . CYS A 1 373 ? 0.971 13.812 4.524 1.00 87.12 373 CYS A N 1
ATOM 3107 C CA . CYS A 1 373 ? 1.294 13.521 3.119 1.00 87.12 373 CYS A CA 1
ATOM 3108 C C . CYS A 1 373 ? 1.971 14.725 2.438 1.00 87.12 373 CYS A C 1
ATOM 3110 O O . CYS A 1 373 ? 2.019 15.815 3.005 1.00 87.12 373 CYS A O 1
ATOM 3112 N N . GLU A 1 374 ? 2.503 14.560 1.220 1.00 85.38 374 GLU A N 1
ATOM 3113 C CA . GLU A 1 374 ? 3.301 15.605 0.548 1.00 85.38 374 GLU A CA 1
ATOM 3114 C C . GLU A 1 374 ? 2.537 16.919 0.318 1.00 85.38 374 GLU A C 1
ATOM 3116 O O . GLU A 1 374 ? 3.130 17.997 0.370 1.00 85.38 374 GLU A O 1
ATOM 3121 N N . PHE A 1 375 ? 1.229 16.853 0.075 1.00 81.81 375 PHE A N 1
ATOM 3122 C CA . PHE A 1 375 ? 0.390 18.027 -0.185 1.00 81.81 375 PHE A CA 1
ATOM 3123 C C . PHE A 1 375 ? -0.267 18.604 1.078 1.00 81.81 375 PHE A C 1
ATOM 3125 O O . PHE A 1 375 ? -0.682 19.762 1.063 1.00 81.81 375 PHE A O 1
ATOM 3132 N N . ASP A 1 376 ? -0.307 17.843 2.176 1.00 85.19 376 ASP A N 1
ATOM 3133 C CA . ASP A 1 376 ? -0.727 18.315 3.496 1.00 85.19 376 ASP A CA 1
ATOM 3134 C C . ASP A 1 376 ? -0.036 17.512 4.614 1.00 85.19 376 ASP A C 1
ATOM 3136 O O . ASP A 1 376 ? -0.523 16.485 5.097 1.00 85.19 376 ASP A O 1
ATOM 3140 N N . CYS A 1 377 ? 1.119 17.998 5.067 1.00 89.94 377 CYS A N 1
ATOM 3141 C CA . CYS A 1 377 ? 1.829 17.415 6.200 1.00 89.94 377 CYS A CA 1
ATOM 3142 C C . CYS A 1 377 ? 1.057 17.599 7.515 1.00 89.94 377 CYS A C 1
ATOM 3144 O O . CYS A 1 377 ? 1.325 16.870 8.471 1.00 89.94 377 CYS A O 1
ATOM 3146 N N . ASN A 1 378 ? 0.120 18.554 7.594 1.00 88.81 378 ASN A N 1
ATOM 3147 C CA . ASN A 1 378 ? -0.684 18.778 8.791 1.00 88.81 378 ASN A CA 1
ATOM 3148 C C . ASN A 1 378 ? -1.875 17.814 8.899 1.00 88.81 378 ASN A C 1
ATOM 3150 O O . ASN A 1 378 ? -2.435 17.692 9.994 1.00 88.81 378 ASN A O 1
ATOM 3154 N N . ALA A 1 379 ? -2.226 17.105 7.821 1.00 86.31 379 ALA A N 1
ATOM 3155 C CA . ALA A 1 379 ? -3.290 16.112 7.818 1.00 86.31 379 ALA A CA 1
ATOM 3156 C C . ALA A 1 379 ? -3.043 15.027 8.877 1.00 86.31 379 ALA A C 1
ATOM 3158 O O . ALA A 1 379 ? -2.052 14.295 8.845 1.00 86.31 379 ALA A O 1
ATOM 3159 N N . ALA A 1 380 ? -3.975 14.901 9.824 1.00 87.50 380 ALA A N 1
ATOM 3160 C CA . ALA A 1 380 ? -3.944 13.828 10.806 1.00 87.50 380 ALA A CA 1
ATOM 3161 C C . ALA A 1 380 ? -4.273 12.483 10.137 1.00 87.50 380 ALA A C 1
ATOM 3163 O O . ALA A 1 380 ? -5.223 12.361 9.359 1.00 87.50 380 ALA A O 1
ATOM 3164 N N . ASN A 1 381 ? -3.511 11.447 10.471 1.00 89.94 381 ASN A N 1
ATOM 3165 C CA . ASN A 1 381 ? -3.731 10.072 10.024 1.00 89.94 381 ASN A CA 1
ATOM 3166 C C . ASN A 1 381 ? -3.944 9.156 11.232 1.00 89.94 381 ASN A C 1
ATOM 3168 O O . ASN A 1 381 ? -3.441 9.485 12.305 1.00 89.94 381 ASN A O 1
ATOM 3172 N N . PRO A 1 382 ? -4.616 7.998 11.094 1.00 93.44 382 PRO A N 1
ATOM 3173 C CA . PRO A 1 382 ? -4.738 7.030 12.181 1.00 93.44 382 PRO A CA 1
ATOM 3174 C C . PRO A 1 382 ? -3.381 6.751 12.870 1.00 93.44 382 PRO A C 1
ATOM 3176 O O . PRO A 1 382 ? -2.399 6.472 12.175 1.00 93.44 382 PRO A O 1
ATOM 3179 N N . PRO A 1 383 ? -3.285 6.809 14.216 1.00 94.75 383 PRO A N 1
ATOM 3180 C CA . PRO A 1 383 ? -2.027 6.729 14.967 1.00 94.75 383 PRO A CA 1
ATOM 3181 C C . PRO A 1 383 ? -1.509 5.285 15.090 1.00 94.75 383 PRO A C 1
ATOM 3183 O O . PRO A 1 383 ? -1.286 4.747 16.175 1.00 94.75 383 PRO A O 1
ATOM 3186 N N . LEU A 1 384 ? -1.309 4.630 13.949 1.00 96.62 384 LEU A N 1
ATOM 3187 C CA . LEU A 1 384 ? -0.932 3.220 13.854 1.00 96.62 384 LEU A CA 1
ATOM 3188 C C . LEU A 1 384 ? 0.550 2.962 14.147 1.00 96.62 384 LEU A C 1
ATOM 3190 O O . LEU A 1 384 ? 0.944 1.809 14.307 1.00 96.62 384 LEU A O 1
ATOM 3194 N N . PHE A 1 385 ? 1.366 4.012 14.275 1.00 97.94 385 PHE A N 1
ATOM 3195 C CA . PHE A 1 385 ? 2.803 3.890 14.515 1.00 97.94 385 PHE A CA 1
ATOM 3196 C C . PHE A 1 385 ? 3.142 3.175 15.827 1.00 97.94 385 PHE A C 1
ATOM 3198 O O . PHE A 1 385 ? 4.059 2.362 15.858 1.00 97.94 385 PHE A O 1
ATOM 3205 N N . ALA A 1 386 ? 2.371 3.394 16.895 1.00 98.19 386 ALA A N 1
ATOM 3206 C CA . ALA A 1 386 ? 2.567 2.634 18.128 1.00 98.19 386 ALA A CA 1
ATOM 3207 C C . ALA A 1 386 ? 2.269 1.147 17.941 1.00 98.19 386 ALA A C 1
ATOM 3209 O O . ALA A 1 386 ? 3.010 0.300 18.441 1.00 98.19 386 ALA A O 1
ATOM 3210 N N . TRP A 1 387 ? 1.209 0.832 17.192 1.00 98.25 387 TRP A N 1
ATOM 3211 C CA . TRP A 1 387 ? 0.810 -0.547 16.926 1.00 98.25 387 TRP A CA 1
ATOM 3212 C C . TRP A 1 387 ? 1.866 -1.276 16.110 1.00 98.25 387 TRP A C 1
ATOM 3214 O O . TRP A 1 387 ? 2.305 -2.352 16.518 1.00 98.25 387 TRP A O 1
ATOM 3224 N N . ILE A 1 388 ? 2.341 -0.670 15.022 1.00 98.38 388 ILE A N 1
ATOM 3225 C CA . ILE A 1 388 ? 3.400 -1.285 14.226 1.00 98.38 388 ILE A CA 1
ATOM 3226 C C . ILE A 1 388 ? 4.718 -1.357 15.006 1.00 98.38 388 ILE A C 1
ATOM 3228 O O . ILE A 1 388 ? 5.350 -2.406 14.985 1.00 98.38 388 ILE A O 1
ATOM 3232 N N . SER A 1 389 ? 5.116 -0.337 15.780 1.00 98.56 389 SER A N 1
ATOM 3233 C CA . SER A 1 389 ? 6.314 -0.416 16.635 1.00 98.56 389 SER A CA 1
ATOM 3234 C C . SER A 1 389 ? 6.261 -1.608 17.592 1.00 98.56 389 SER A C 1
ATOM 3236 O O . SER A 1 389 ? 7.244 -2.342 17.708 1.00 98.56 389 SER A O 1
ATOM 3238 N N . TYR A 1 390 ? 5.127 -1.825 18.263 1.00 98.12 390 TYR A N 1
ATOM 3239 C CA . TYR A 1 390 ? 4.985 -2.953 19.180 1.00 98.12 390 TYR A CA 1
ATOM 3240 C C . TYR A 1 390 ? 4.978 -4.294 18.439 1.00 98.12 390 TYR A C 1
ATOM 3242 O O . TYR A 1 390 ? 5.690 -5.214 18.836 1.00 98.12 390 TYR A O 1
ATOM 3250 N N . HIS A 1 391 ? 4.277 -4.386 17.307 1.00 97.12 391 HIS A N 1
ATOM 3251 C CA . HIS A 1 391 ? 4.259 -5.603 16.497 1.00 97.12 391 HIS A CA 1
ATOM 3252 C C . HIS A 1 391 ? 5.652 -5.966 15.952 1.00 97.12 391 HIS A C 1
ATOM 3254 O O . HIS A 1 391 ? 6.053 -7.131 15.987 1.00 97.12 391 HIS A O 1
ATOM 3260 N N . LEU A 1 392 ? 6.424 -4.985 15.470 1.00 98.19 392 LEU A N 1
ATOM 3261 C CA . LEU A 1 392 ? 7.801 -5.196 15.011 1.00 98.19 392 LEU A CA 1
ATOM 3262 C C . LEU A 1 392 ? 8.707 -5.672 16.151 1.00 98.19 392 LEU A C 1
ATOM 3264 O O . LEU A 1 392 ? 9.548 -6.538 15.931 1.00 98.19 392 LEU A O 1
ATOM 3268 N N . TYR A 1 393 ? 8.522 -5.146 17.364 1.00 98.00 393 TYR A N 1
ATOM 3269 C CA . TYR A 1 393 ? 9.225 -5.631 18.551 1.00 98.00 393 TYR A CA 1
ATOM 3270 C C . TYR A 1 393 ? 8.865 -7.087 18.884 1.00 98.00 393 TYR A C 1
ATOM 3272 O O . TYR A 1 393 ? 9.760 -7.890 19.127 1.00 98.00 393 TYR A O 1
ATOM 3280 N N . GLN A 1 394 ? 7.576 -7.439 18.852 1.00 95.12 394 GLN A N 1
ATOM 3281 C CA . GLN A 1 394 ? 7.102 -8.797 19.143 1.00 95.12 394 GLN A CA 1
ATOM 3282 C C . GLN A 1 394 ? 7.543 -9.822 18.090 1.00 95.12 394 GLN A C 1
ATOM 3284 O O . GLN A 1 394 ? 7.781 -10.981 18.416 1.00 95.12 394 GLN A O 1
ATOM 3289 N N . THR A 1 395 ? 7.641 -9.400 16.828 1.00 91.94 395 THR A N 1
ATOM 3290 C CA . THR A 1 395 ? 8.044 -10.266 15.707 1.00 91.94 395 THR A CA 1
ATOM 3291 C C . THR A 1 395 ? 9.563 -10.415 15.607 1.00 91.94 395 THR A C 1
ATOM 3293 O O . THR A 1 395 ? 10.057 -11.358 14.991 1.00 91.94 395 THR A O 1
ATOM 3296 N N . ASP A 1 396 ? 10.324 -9.490 16.191 1.00 93.25 396 ASP A N 1
ATOM 3297 C CA . ASP A 1 396 ? 11.778 -9.540 16.176 1.00 93.25 396 ASP A CA 1
ATOM 3298 C C . ASP A 1 396 ? 12.303 -10.689 17.059 1.00 93.25 396 ASP A C 1
ATOM 3300 O O . ASP A 1 396 ? 12.085 -10.674 18.275 1.00 93.25 396 ASP A O 1
ATOM 3304 N N . PRO A 1 397 ? 13.064 -11.651 16.497 1.00 90.06 397 PRO A N 1
ATOM 3305 C CA . PRO A 1 397 ? 13.623 -12.767 17.261 1.00 90.06 397 PRO A CA 1
ATOM 3306 C C . PRO A 1 397 ? 14.589 -12.332 18.373 1.00 90.06 397 PRO A C 1
ATOM 3308 O O . PRO A 1 397 ? 14.899 -13.132 19.255 1.00 90.06 397 PRO A O 1
ATOM 3311 N N . HIS A 1 398 ? 15.088 -11.093 18.335 1.00 92.38 398 HIS A N 1
ATOM 3312 C CA . HIS A 1 398 ? 15.979 -10.541 19.354 1.00 92.38 398 HIS A CA 1
ATOM 3313 C C . HIS A 1 398 ? 15.266 -9.716 20.427 1.00 92.38 398 HIS A C 1
ATOM 3315 O O . HIS A 1 398 ? 15.927 -9.306 21.382 1.00 92.38 398 HIS A O 1
ATOM 3321 N N . SER A 1 399 ? 13.958 -9.464 20.284 1.00 92.38 399 SER A N 1
ATOM 3322 C CA . SER A 1 399 ? 13.177 -8.617 21.196 1.00 92.38 399 SER A CA 1
ATOM 3323 C C . SER A 1 399 ? 13.904 -7.303 21.517 1.00 92.38 399 SER A C 1
ATOM 3325 O O . SER A 1 399 ? 14.217 -6.989 22.668 1.00 92.38 399 SER A O 1
ATOM 3327 N N . ASP A 1 400 ? 14.236 -6.540 20.476 1.00 96.31 400 ASP A N 1
ATOM 3328 C CA . ASP A 1 400 ? 15.021 -5.307 20.560 1.00 96.31 400 ASP A CA 1
ATOM 3329 C C . ASP A 1 400 ? 14.314 -4.194 21.359 1.00 96.31 400 ASP A C 1
ATOM 3331 O O . ASP A 1 400 ? 13.604 -3.330 20.828 1.00 96.31 400 ASP A O 1
ATOM 3335 N N . LYS A 1 401 ? 14.541 -4.193 22.677 1.00 97.06 401 LYS A N 1
ATOM 3336 C CA . LYS A 1 401 ? 14.013 -3.173 23.593 1.00 97.06 401 LYS A CA 1
ATOM 3337 C C . LYS A 1 401 ? 14.569 -1.775 23.308 1.00 97.06 401 LYS A C 1
ATOM 3339 O O . LYS A 1 401 ? 13.933 -0.790 23.681 1.00 97.06 401 LYS A O 1
ATOM 3344 N N . GLN A 1 402 ? 15.731 -1.648 22.659 1.00 97.88 402 GLN A N 1
ATOM 3345 C CA . GLN A 1 402 ? 16.311 -0.343 22.332 1.00 97.88 402 GLN A CA 1
ATOM 3346 C C . GLN A 1 402 ? 15.535 0.342 21.202 1.00 97.88 402 GLN A C 1
ATOM 3348 O O . GLN A 1 402 ? 15.232 1.537 21.307 1.00 97.88 402 GLN A O 1
ATOM 3353 N N . PHE A 1 403 ? 15.166 -0.410 20.163 1.00 98.44 403 PHE A N 1
ATOM 3354 C CA . PHE A 1 403 ? 14.226 0.045 19.140 1.00 98.44 403 PHE A CA 1
ATOM 3355 C C . PHE A 1 403 ? 12.903 0.476 19.778 1.00 98.44 403 PHE A C 1
ATOM 3357 O O . PHE A 1 403 ? 12.445 1.601 19.552 1.00 98.44 403 PHE A O 1
ATOM 3364 N N . LEU A 1 404 ? 12.331 -0.377 20.635 1.00 98.62 404 LEU A N 1
ATOM 3365 C CA . LEU A 1 404 ? 11.042 -0.103 21.264 1.00 98.62 404 LEU A CA 1
ATOM 3366 C C . LEU A 1 404 ? 11.086 1.161 22.136 1.00 98.62 404 LEU A C 1
ATOM 3368 O O . LEU A 1 404 ? 10.208 2.015 22.030 1.00 98.62 404 LEU A O 1
ATOM 3372 N N . LYS A 1 405 ? 12.145 1.338 22.938 1.00 98.56 405 LYS A N 1
ATOM 3373 C CA . LYS A 1 405 ? 12.360 2.534 23.768 1.00 98.56 405 LYS A CA 1
ATOM 3374 C C . LYS A 1 405 ? 12.525 3.809 22.935 1.00 98.56 405 LYS A C 1
ATOM 3376 O O . LYS A 1 405 ? 11.998 4.861 23.313 1.00 98.56 405 LYS A O 1
ATOM 3381 N N . SER A 1 406 ? 13.234 3.723 21.808 1.00 98.19 406 SER A N 1
ATOM 3382 C CA . SER A 1 406 ? 13.399 4.845 20.873 1.00 98.19 406 SER A CA 1
ATOM 3383 C C . SER A 1 406 ? 12.053 5.279 20.292 1.00 98.19 406 SER A C 1
ATOM 3385 O O . SER A 1 406 ? 11.717 6.463 20.350 1.00 98.19 406 SER A O 1
ATOM 3387 N N . CYS A 1 407 ? 11.246 4.318 19.832 1.00 98.62 407 CYS A 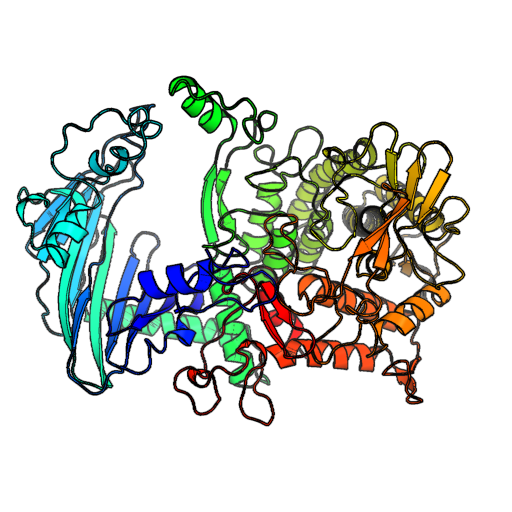N 1
ATOM 3388 C CA . CYS A 1 407 ? 9.900 4.584 19.330 1.00 98.62 407 CYS A CA 1
ATOM 3389 C C . CYS A 1 407 ? 9.008 5.176 20.427 1.00 98.62 407 CYS A C 1
ATOM 3391 O O . CYS A 1 407 ? 8.434 6.245 20.240 1.00 98.62 407 CYS A O 1
ATOM 3393 N N . PHE A 1 408 ? 8.949 4.537 21.600 1.00 98.69 408 PHE A N 1
ATOM 3394 C CA . PHE A 1 408 ? 8.106 4.952 22.726 1.00 98.69 408 PHE A CA 1
ATOM 3395 C C . PHE A 1 408 ? 8.345 6.406 23.150 1.00 98.69 408 PHE A C 1
ATOM 3397 O O . PHE A 1 408 ? 7.400 7.136 23.436 1.00 98.69 408 PHE A O 1
ATOM 3404 N N . THR A 1 409 ? 9.602 6.857 23.142 1.00 97.62 409 THR A N 1
ATOM 3405 C CA . THR A 1 409 ? 9.957 8.237 23.511 1.00 97.62 409 THR A CA 1
ATOM 3406 C C . THR A 1 409 ? 9.343 9.264 22.554 1.00 97.62 409 THR A C 1
ATOM 3408 O O . THR A 1 409 ? 8.806 10.277 23.002 1.00 97.62 409 THR A O 1
ATOM 3411 N N . GLN A 1 410 ? 9.397 9.017 21.244 1.00 98.25 410 GLN A N 1
ATOM 3412 C CA . GLN A 1 410 ? 8.832 9.934 20.245 1.00 98.25 410 GLN A CA 1
ATOM 3413 C C . GLN A 1 410 ? 7.313 9.796 20.155 1.00 98.25 410 GLN A C 1
ATOM 3415 O O . GLN A 1 410 ? 6.600 10.794 20.074 1.00 98.25 410 GLN A O 1
ATOM 3420 N N . LEU A 1 411 ? 6.804 8.571 20.284 1.00 98.44 411 LEU A N 1
ATOM 3421 C CA . LEU A 1 411 ? 5.375 8.296 20.352 1.00 98.44 411 LEU A CA 1
ATOM 3422 C C . LEU A 1 411 ? 4.723 8.924 21.581 1.00 98.44 411 LEU A C 1
ATOM 3424 O O . LEU A 1 411 ? 3.574 9.319 21.498 1.00 98.44 411 LEU A O 1
ATOM 3428 N N . LEU A 1 412 ? 5.425 9.102 22.700 1.00 98.31 412 LEU A N 1
ATOM 3429 C CA . LEU A 1 412 ? 4.871 9.854 23.827 1.00 98.31 412 LEU A CA 1
ATOM 3430 C C . LEU A 1 412 ? 4.624 11.330 23.468 1.00 98.31 412 LEU A C 1
ATOM 3432 O O . LEU A 1 412 ? 3.632 11.908 23.906 1.00 98.31 412 LEU A O 1
ATOM 3436 N N . LYS A 1 413 ? 5.485 11.939 22.639 1.00 97.75 413 LYS A N 1
ATOM 3437 C CA . LYS A 1 413 ? 5.248 13.295 22.119 1.00 97.75 413 LYS A CA 1
ATOM 3438 C C . LYS A 1 413 ? 4.064 13.308 21.160 1.00 97.75 413 LYS A C 1
ATOM 3440 O O . LYS A 1 413 ? 3.213 14.179 21.280 1.00 97.75 413 LYS A O 1
ATOM 3445 N N . ASN A 1 414 ? 3.988 12.335 20.250 1.00 97.75 414 ASN A N 1
ATOM 3446 C CA . ASN A 1 414 ? 2.857 12.214 19.330 1.00 97.75 414 ASN A CA 1
ATOM 3447 C C . ASN A 1 414 ? 1.529 11.990 20.072 1.00 97.75 414 ASN A C 1
ATOM 3449 O O . ASN A 1 414 ? 0.542 12.647 19.765 1.00 97.75 414 ASN A O 1
ATOM 3453 N N . PHE A 1 415 ? 1.520 11.150 21.104 1.00 97.94 415 PHE A N 1
ATOM 3454 C CA . PHE A 1 415 ? 0.367 10.931 21.973 1.00 97.94 415 PHE A CA 1
ATOM 3455 C C . PHE A 1 415 ? -0.105 12.231 22.639 1.00 97.94 415 PHE A C 1
ATOM 3457 O O . PHE A 1 415 ? -1.299 12.527 22.643 1.00 97.94 415 PHE A O 1
ATOM 3464 N N . ASN A 1 416 ? 0.825 13.037 23.164 1.00 96.88 416 ASN A N 1
ATOM 3465 C CA . ASN A 1 416 ? 0.487 14.341 23.737 1.00 96.88 416 ASN A CA 1
ATOM 3466 C C . ASN A 1 416 ? -0.010 15.319 22.668 1.00 96.88 416 ASN A C 1
ATOM 3468 O O . ASN A 1 416 ? -0.979 16.020 22.915 1.00 96.88 416 ASN A O 1
ATOM 3472 N N . TRP A 1 417 ? 0.572 15.322 21.463 1.00 95.81 417 TRP A N 1
ATOM 3473 C CA . TRP A 1 417 ? 0.058 16.123 20.348 1.00 95.81 417 TRP A CA 1
ATOM 3474 C C . TRP A 1 417 ? -1.402 15.788 20.028 1.00 95.81 417 TRP A C 1
ATOM 3476 O O . TRP A 1 417 ? -2.212 16.705 19.896 1.00 95.81 417 TRP A O 1
ATOM 3486 N N . TRP A 1 418 ? -1.749 14.497 19.960 1.00 94.81 418 TRP A N 1
ATOM 3487 C CA . TRP A 1 418 ? -3.128 14.038 19.780 1.00 94.81 418 TRP A CA 1
ATOM 3488 C C . TRP A 1 418 ? -4.043 14.574 20.877 1.00 94.81 418 TRP A C 1
ATOM 3490 O O . TRP A 1 418 ? -5.057 15.205 20.582 1.00 94.81 418 TRP A O 1
ATOM 3500 N N . LYS A 1 419 ? -3.664 14.359 22.140 1.00 93.69 419 LYS A N 1
ATOM 3501 C CA . LYS A 1 419 ? -4.430 14.815 23.303 1.00 93.69 419 LYS A CA 1
ATOM 3502 C C . LYS A 1 419 ? -4.603 16.339 23.329 1.00 93.69 419 LYS A C 1
ATOM 3504 O O . LYS A 1 419 ? -5.697 16.826 23.572 1.00 93.69 419 LYS A O 1
ATOM 3509 N N . ASP A 1 420 ? -3.552 17.095 23.044 1.00 92.19 420 ASP A N 1
ATOM 3510 C CA . ASP A 1 420 ? -3.563 18.551 23.195 1.00 92.19 420 ASP A CA 1
ATOM 3511 C C . ASP A 1 420 ? -4.183 19.274 21.987 1.00 92.19 420 ASP A C 1
ATOM 3513 O O . ASP A 1 420 ? -4.700 20.382 22.134 1.00 92.19 420 ASP A O 1
ATOM 3517 N N . THR A 1 421 ? -4.124 18.668 20.794 1.00 90.62 421 THR A N 1
ATOM 3518 C CA . THR A 1 421 ? -4.522 19.316 19.528 1.00 90.62 421 THR A CA 1
ATOM 3519 C C . THR A 1 421 ? -5.866 18.820 19.004 1.00 90.62 421 THR A C 1
ATOM 3521 O O . THR A 1 421 ? -6.620 19.609 18.439 1.00 90.62 421 THR A O 1
ATOM 3524 N N . LEU A 1 422 ? -6.159 17.525 19.159 1.00 91.44 422 LEU A N 1
ATOM 3525 C CA . LEU A 1 422 ? -7.319 16.879 18.539 1.00 91.44 422 LEU A CA 1
ATOM 3526 C C . LEU A 1 422 ? -8.436 16.560 19.543 1.00 91.44 422 LEU A C 1
ATOM 3528 O O . LEU A 1 422 ? -9.582 16.369 19.136 1.00 91.44 422 LEU A O 1
ATOM 3532 N N . GLU A 1 423 ? -8.160 16.535 20.851 1.00 93.31 423 GLU A N 1
ATOM 3533 C CA . GLU A 1 423 ? -9.219 16.403 21.855 1.00 93.31 423 GLU A CA 1
ATOM 3534 C C . GLU A 1 423 ? -10.112 17.656 21.862 1.00 93.31 423 GLU A C 1
ATOM 3536 O O . GLU A 1 423 ? -9.649 18.795 21.975 1.00 93.31 423 GLU A O 1
ATOM 3541 N N . ILE A 1 424 ? -11.428 17.456 21.828 1.00 90.56 424 ILE A N 1
ATOM 3542 C CA . ILE A 1 424 ? -12.373 18.505 22.195 1.00 90.56 424 ILE A CA 1
ATOM 3543 C C . ILE A 1 424 ? -12.211 18.731 23.694 1.00 90.56 424 ILE A C 1
ATOM 3545 O O . ILE A 1 424 ? -12.605 17.898 24.511 1.00 90.56 424 ILE A O 1
ATOM 3549 N N . LYS A 1 425 ? -11.603 19.867 24.028 1.00 87.75 425 LYS A N 1
ATOM 3550 C CA . LYS A 1 425 ? -11.110 20.220 25.361 1.00 87.75 425 LYS A CA 1
ATOM 3551 C C . LYS A 1 425 ? -12.009 19.745 26.510 1.00 87.75 425 LYS A C 1
ATOM 3553 O O . LYS A 1 425 ? -13.101 20.277 26.712 1.00 87.75 425 LYS A O 1
ATOM 3558 N N . GLY A 1 426 ? -11.490 18.810 27.309 1.00 86.94 426 GLY A N 1
ATOM 3559 C CA . GLY A 1 426 ? -12.115 18.340 28.548 1.00 86.94 426 GLY A CA 1
ATOM 3560 C C . GLY A 1 426 ? -13.305 17.409 28.333 1.00 86.94 426 GLY A C 1
ATOM 3561 O O . GLY A 1 426 ? -14.042 17.142 29.281 1.00 86.94 426 GLY A O 1
ATOM 3562 N N . SER A 1 427 ? -13.523 16.944 27.102 1.00 90.06 427 SER A N 1
ATOM 3563 C CA . SER A 1 427 ? -14.607 16.022 26.777 1.00 90.06 427 SER A CA 1
ATOM 3564 C C . SER A 1 427 ? -14.151 14.573 26.682 1.00 90.06 427 SER A C 1
ATOM 3566 O O . SER A 1 427 ? -15.019 13.709 26.702 1.00 90.06 427 SER A O 1
ATOM 3568 N N . ASN A 1 428 ? -12.843 14.295 26.560 1.00 93.38 428 ASN A N 1
ATOM 3569 C CA . ASN A 1 428 ? -12.300 12.971 26.224 1.00 93.38 428 ASN A CA 1
ATOM 3570 C C . ASN A 1 428 ? -12.806 12.400 24.880 1.00 93.38 428 ASN A C 1
ATOM 3572 O O . ASN A 1 428 ? -12.710 11.197 24.635 1.00 93.38 428 ASN A O 1
ATOM 3576 N N . LEU A 1 429 ? -13.351 13.255 24.008 1.00 94.69 429 LEU A N 1
ATOM 3577 C CA . LEU A 1 429 ? -13.727 12.945 22.629 1.00 94.69 429 LEU A CA 1
ATOM 3578 C C . LEU A 1 429 ? -12.841 13.734 21.673 1.00 94.69 429 LEU A C 1
ATOM 3580 O O . LEU A 1 429 ? -12.442 14.857 21.973 1.00 94.69 429 LEU A O 1
ATOM 3584 N N . TYR A 1 430 ? -12.555 13.151 20.516 1.00 93.44 430 TYR A N 1
ATOM 3585 C CA . TYR A 1 430 ? -11.587 13.681 19.563 1.00 93.44 430 TYR A CA 1
ATOM 3586 C C . TYR A 1 430 ? -12.267 14.184 18.290 1.00 93.44 430 TYR A C 1
ATOM 3588 O O . TYR A 1 430 ? -13.356 13.741 17.914 1.00 93.44 430 TYR A O 1
ATOM 3596 N N . SER A 1 431 ? -11.606 15.142 17.654 1.00 87.00 431 SER A N 1
ATOM 3597 C CA . SER A 1 431 ? -12.020 15.848 16.447 1.00 87.00 431 SER A CA 1
ATOM 3598 C C . SER A 1 431 ? -10.795 16.210 15.613 1.00 87.00 431 SER A C 1
ATOM 3600 O O . SER A 1 431 ? -9.690 16.276 16.143 1.00 87.00 431 SER A O 1
ATOM 3602 N N . GLY A 1 432 ? -10.991 16.537 14.341 1.00 66.94 432 GLY A N 1
ATOM 3603 C CA . GLY A 1 432 ? -9.987 17.262 13.570 1.00 66.94 432 GLY A CA 1
ATOM 3604 C C . GLY A 1 432 ? -9.307 16.469 12.464 1.00 66.94 432 GLY A C 1
ATOM 3605 O O . GLY A 1 432 ? -8.107 16.643 12.268 1.00 66.94 432 GLY A O 1
ATOM 3606 N N . GLY A 1 433 ? -10.053 15.693 11.672 1.00 64.31 433 GLY A N 1
ATOM 3607 C CA . GLY A 1 433 ? -9.621 15.542 10.284 1.00 64.31 433 GLY A CA 1
ATOM 3608 C C . GLY A 1 433 ? -10.120 14.355 9.479 1.00 64.31 433 GLY A C 1
ATOM 3609 O O . GLY A 1 433 ? -11.045 13.628 9.845 1.00 64.31 433 GLY A O 1
ATOM 3610 N N . PHE A 1 434 ? -9.407 14.231 8.360 1.00 66.12 434 PHE A N 1
ATOM 3611 C CA . PHE A 1 434 ? -9.491 13.289 7.250 1.00 66.12 434 PHE A CA 1
ATOM 3612 C C . PHE A 1 434 ? -9.327 11.816 7.669 1.00 66.12 434 PHE A C 1
ATOM 3614 O O . PHE A 1 434 ? -10.002 10.961 7.111 1.00 66.12 434 PHE A O 1
ATOM 3621 N N . LEU A 1 435 ? -8.504 11.510 8.687 1.00 82.38 435 LEU A N 1
ATOM 3622 C CA . LEU A 1 435 ? -8.294 10.178 9.304 1.00 82.38 435 LEU A CA 1
ATOM 3623 C C . LEU A 1 435 ? -8.243 8.971 8.333 1.00 82.38 435 LEU A C 1
ATOM 3625 O O . LEU A 1 435 ? -8.481 7.840 8.755 1.00 82.38 435 LEU A O 1
ATOM 3629 N N . GLY A 1 436 ? -7.885 9.206 7.066 1.00 76.38 436 GLY A N 1
ATOM 3630 C CA . GLY A 1 436 ? -7.781 8.202 6.003 1.00 76.38 436 GLY A CA 1
ATOM 3631 C C . GLY A 1 436 ? -9.112 7.664 5.464 1.00 76.38 436 GLY A C 1
ATOM 3632 O O . GLY A 1 436 ? -9.092 6.631 4.811 1.00 76.38 436 GLY A O 1
ATOM 3633 N N . LEU A 1 437 ? -10.255 8.294 5.778 1.00 86.75 437 LEU A N 1
ATOM 3634 C CA . LEU A 1 437 ? -11.587 7.878 5.313 1.00 86.75 437 LEU A CA 1
ATOM 3635 C C . LEU A 1 437 ? -12.306 9.071 4.662 1.00 86.75 437 LEU A C 1
ATOM 3637 O O . LEU A 1 437 ? -13.142 9.730 5.289 1.00 86.75 437 LEU A O 1
ATOM 3641 N N . ASP A 1 438 ? -11.936 9.348 3.419 1.00 80.19 438 ASP A N 1
ATOM 3642 C CA . ASP A 1 438 ? -12.144 10.597 2.682 1.00 80.19 438 ASP A CA 1
ATOM 3643 C C . ASP A 1 438 ? -13.622 10.994 2.560 1.00 80.19 438 ASP A C 1
ATOM 3645 O O . ASP A 1 438 ? -14.093 11.947 3.183 1.00 80.19 438 ASP A O 1
ATOM 3649 N N . ASN A 1 439 ? -14.392 10.224 1.787 1.00 85.88 439 ASN A N 1
ATOM 3650 C CA . ASN A 1 439 ? -15.796 10.498 1.482 1.00 85.88 439 ASN A CA 1
ATOM 3651 C C . ASN A 1 439 ? -16.775 9.662 2.341 1.00 85.88 439 ASN A C 1
ATOM 3653 O O . ASN A 1 439 ? -17.964 9.604 2.034 1.00 85.88 439 ASN A O 1
ATOM 3657 N N . ILE A 1 440 ? -16.314 9.045 3.440 1.00 89.50 440 ILE A N 1
ATOM 3658 C CA . ILE A 1 440 ? -17.106 8.151 4.324 1.00 89.50 440 ILE A CA 1
ATOM 3659 C C . ILE A 1 440 ? -18.332 8.832 4.968 1.00 89.50 440 ILE A C 1
ATOM 3661 O O . ILE A 1 440 ? -19.214 8.161 5.505 1.00 89.50 440 ILE A O 1
ATOM 3665 N N . SER A 1 441 ? -18.364 10.167 4.964 1.00 88.31 441 SER A N 1
ATOM 3666 C CA . SER A 1 441 ? -19.379 11.008 5.596 1.00 88.31 441 SER A CA 1
ATOM 3667 C C . SER A 1 441 ? -20.025 11.948 4.575 1.00 88.31 441 SER A C 1
ATOM 3669 O O . SER A 1 441 ? -19.447 12.266 3.535 1.00 88.31 441 SER A O 1
ATOM 3671 N N . ILE A 1 442 ? -21.232 12.415 4.898 1.00 86.56 442 ILE A N 1
ATOM 3672 C CA . ILE A 1 442 ? -21.950 13.456 4.145 1.00 86.56 442 ILE A CA 1
ATOM 3673 C C . ILE A 1 442 ? -21.364 14.857 4.370 1.00 86.56 442 ILE A C 1
ATOM 3675 O O . ILE A 1 442 ? -21.630 15.783 3.615 1.00 86.56 442 ILE A O 1
ATOM 3679 N N . ILE A 1 443 ? -20.555 15.014 5.417 1.00 85.75 443 ILE A N 1
ATOM 3680 C CA . ILE A 1 443 ? -19.885 16.261 5.778 1.00 85.75 443 ILE A CA 1
ATOM 3681 C C . ILE A 1 443 ? -18.381 16.061 5.643 1.00 85.75 443 ILE A C 1
ATOM 3683 O O . ILE A 1 443 ? -17.854 15.066 6.146 1.00 85.75 443 ILE A O 1
ATOM 3687 N N . ASP A 1 444 ? -17.697 17.036 5.042 1.00 82.44 444 ASP A N 1
ATOM 3688 C CA . ASP A 1 444 ? -16.244 17.139 5.145 1.00 82.44 444 ASP A CA 1
ATOM 3689 C C . ASP A 1 444 ? -15.861 17.373 6.613 1.00 82.44 444 ASP A C 1
ATOM 3691 O O . ASP A 1 444 ? -16.251 18.355 7.247 1.00 82.44 444 ASP A O 1
ATOM 3695 N N . ARG A 1 445 ? -15.135 16.402 7.169 1.00 84.56 445 ARG A N 1
ATOM 3696 C CA . ARG A 1 445 ? -14.773 16.351 8.590 1.00 84.56 445 ARG A CA 1
ATOM 3697 C C . ARG A 1 445 ? -13.514 17.162 8.903 1.00 84.56 445 ARG A C 1
ATOM 3699 O O . ARG A 1 445 ? -13.085 17.207 10.058 1.00 84.56 445 ARG A O 1
ATOM 3706 N N . THR A 1 446 ? -12.915 17.793 7.896 1.00 77.38 446 THR A N 1
ATOM 3707 C CA . THR A 1 446 ? -11.747 18.657 8.057 1.00 77.38 446 THR A CA 1
ATOM 3708 C C . THR A 1 446 ? -12.135 19.914 8.832 1.00 77.38 446 THR A C 1
ATOM 3710 O O . THR A 1 446 ? -13.113 20.589 8.536 1.00 77.38 446 THR A O 1
ATOM 3713 N N . SER A 1 447 ? -11.365 20.264 9.861 1.00 68.12 447 SER A N 1
ATOM 3714 C CA . SER A 1 447 ? -11.709 21.393 10.736 1.00 68.12 447 SER A CA 1
ATOM 3715 C C . SER A 1 447 ? -11.771 22.738 9.999 1.00 68.12 447 SER A C 1
ATOM 3717 O O . SER A 1 447 ? -12.547 23.607 10.388 1.00 68.12 447 SER A O 1
ATOM 3719 N N . SER A 1 448 ? -10.993 22.904 8.925 1.00 69.00 448 SER A N 1
ATOM 3720 C CA . SER A 1 448 ? -10.961 24.111 8.092 1.00 69.00 448 SER A CA 1
ATOM 3721 C C . SER A 1 448 ? -12.206 24.313 7.222 1.00 69.00 448 SER A C 1
ATOM 3723 O O . SER A 1 448 ? -12.444 25.438 6.785 1.00 69.00 448 SER A O 1
ATOM 3725 N N . SER A 1 449 ? -13.010 23.273 6.985 1.00 74.19 449 SER A N 1
ATOM 3726 C CA . SER A 1 449 ? -14.248 23.356 6.198 1.00 74.19 449 SER A CA 1
ATOM 3727 C C . SER A 1 449 ? -15.511 23.498 7.052 1.00 74.19 449 SER A C 1
ATOM 3729 O O . SER A 1 449 ? -16.601 23.710 6.515 1.00 74.19 449 SER A O 1
ATOM 3731 N N . LEU A 1 450 ? -15.385 23.461 8.383 1.00 82.44 450 LEU A N 1
ATOM 3732 C CA . LEU A 1 450 ? -16.514 23.625 9.294 1.00 82.44 450 LEU A CA 1
ATOM 3733 C C . LEU A 1 450 ? -16.914 25.100 9.483 1.00 82.44 450 LEU A C 1
ATOM 3735 O O . LEU A 1 450 ? -16.051 25.968 9.645 1.00 82.44 450 LEU A O 1
ATOM 3739 N N . PRO A 1 451 ? -18.225 25.413 9.552 1.00 85.56 451 PRO A N 1
ATOM 3740 C CA . PRO A 1 451 ? -18.691 26.750 9.907 1.00 85.56 451 PRO A CA 1
ATOM 3741 C C . PRO A 1 451 ? -18.180 27.200 11.282 1.00 85.56 451 PRO A C 1
ATOM 3743 O O . PRO A 1 451 ? -18.062 26.403 12.216 1.00 85.56 451 PRO A O 1
ATOM 3746 N N . SER A 1 452 ? -17.943 28.505 11.443 1.00 84.12 452 SER A N 1
ATOM 3747 C CA . SER A 1 452 ? -17.487 29.074 12.718 1.00 84.12 452 SER A CA 1
ATOM 3748 C C . SER A 1 452 ? -18.415 28.693 13.880 1.00 84.12 452 SER A C 1
ATOM 3750 O O . SER A 1 452 ? -19.638 28.756 13.756 1.00 84.12 452 SER A O 1
ATOM 3752 N N . GLY A 1 453 ? -17.832 28.289 15.013 1.00 84.12 453 GLY A N 1
ATOM 3753 C CA . GLY A 1 453 ? -18.580 27.838 16.193 1.00 84.12 453 GLY A CA 1
ATOM 3754 C C . GLY A 1 453 ? -19.124 26.407 16.103 1.00 84.12 453 GLY A C 1
ATOM 3755 O O . GLY A 1 453 ? -19.867 25.994 16.994 1.00 84.12 453 GLY A O 1
ATOM 3756 N N . THR A 1 454 ? -18.756 25.657 15.059 1.00 88.31 454 THR A N 1
ATOM 3757 C CA . THR A 1 454 ? -19.122 24.248 14.888 1.00 88.31 454 THR A CA 1
ATOM 3758 C C . THR A 1 454 ? -17.936 23.329 15.164 1.00 88.31 454 THR A C 1
ATOM 3760 O O . THR A 1 454 ? -16.799 23.649 14.824 1.00 88.31 454 THR A O 1
ATOM 3763 N N . GLN A 1 455 ? -18.203 22.175 15.772 1.00 89.00 455 GLN A N 1
ATOM 3764 C CA . GLN A 1 455 ? -17.224 21.105 15.980 1.00 89.00 455 GLN A CA 1
ATOM 3765 C C . GLN A 1 455 ? -17.849 19.748 15.651 1.00 89.00 455 GLN A C 1
ATOM 3767 O O . GLN A 1 455 ? -19.063 19.589 15.748 1.00 89.00 455 GLN A O 1
ATOM 3772 N N . ILE A 1 456 ? -17.030 18.758 15.297 1.00 91.88 456 ILE A N 1
ATOM 3773 C CA . ILE A 1 456 ? -17.475 17.369 15.126 1.00 91.88 456 ILE A CA 1
ATOM 3774 C C . ILE A 1 456 ? -16.812 16.511 16.196 1.00 91.88 456 ILE A C 1
ATOM 3776 O O . ILE A 1 456 ? -15.592 16.473 16.291 1.00 91.88 456 ILE A O 1
ATOM 3780 N N . GLN A 1 457 ? -17.613 15.791 16.975 1.00 94.06 457 GLN A N 1
ATOM 3781 C CA . GLN A 1 457 ? -17.146 14.675 17.791 1.00 94.06 457 GLN A CA 1
ATOM 3782 C C . GLN A 1 457 ? -17.097 13.424 16.916 1.00 94.06 457 GLN A C 1
ATOM 3784 O O . GLN A 1 457 ? -18.146 12.923 16.505 1.00 94.06 457 GLN A O 1
ATOM 3789 N N . GLN A 1 458 ? -15.886 12.951 16.629 1.00 94.62 458 GLN A N 1
ATOM 3790 C CA . GLN A 1 458 ? -15.630 11.833 15.725 1.00 94.62 458 GLN A CA 1
ATOM 3791 C C . GLN A 1 458 ? -15.491 10.519 16.507 1.00 94.62 458 GLN A C 1
ATOM 3793 O O . GLN A 1 458 ? -14.689 10.413 17.444 1.00 94.62 458 GLN A O 1
ATOM 3798 N N . VAL A 1 459 ? -16.263 9.500 16.128 1.00 96.25 459 VAL A N 1
ATOM 3799 C CA . VAL A 1 459 ? -16.208 8.156 16.722 1.00 96.25 459 VAL A CA 1
ATOM 3800 C C . VAL A 1 459 ? -14.865 7.503 16.433 1.00 96.25 459 VAL A C 1
ATOM 3802 O O . VAL A 1 459 ? -14.232 6.983 17.349 1.00 96.25 459 VAL A O 1
ATOM 3805 N N . ASP A 1 460 ? -14.430 7.541 15.175 1.00 94.88 460 ASP A N 1
ATOM 3806 C CA . ASP A 1 460 ? -13.185 6.935 14.715 1.00 94.88 460 ASP A CA 1
ATOM 3807 C C . ASP A 1 460 ? -11.969 7.609 15.349 1.00 94.88 460 ASP A C 1
ATOM 3809 O O . ASP A 1 460 ? -11.148 6.915 15.939 1.00 94.88 460 ASP A O 1
ATOM 3813 N N . GLY A 1 461 ? -11.888 8.944 15.345 1.00 95.00 461 GLY A N 1
ATOM 3814 C CA . GLY A 1 461 ? -10.810 9.680 16.020 1.00 95.00 461 GLY A CA 1
ATOM 3815 C C . GLY A 1 461 ? -10.694 9.333 17.507 1.00 95.00 461 GLY A C 1
ATOM 3816 O O . GLY A 1 461 ? -9.601 9.086 18.020 1.00 95.00 461 GLY A O 1
ATOM 3817 N N . THR A 1 462 ? -11.831 9.227 18.196 1.00 97.00 462 THR A N 1
ATOM 3818 C CA . THR A 1 462 ? -11.869 8.866 19.619 1.00 97.00 462 THR A CA 1
ATOM 3819 C C . THR A 1 462 ? -11.470 7.400 19.850 1.00 97.00 462 THR A C 1
ATOM 3821 O O . THR A 1 462 ? -10.705 7.090 20.765 1.00 97.00 462 THR A O 1
ATOM 3824 N N . ALA A 1 463 ? -11.950 6.480 19.012 1.00 97.00 463 ALA A N 1
ATOM 3825 C CA . ALA A 1 463 ? -11.614 5.062 19.094 1.00 97.00 463 ALA A CA 1
ATOM 3826 C C . ALA A 1 463 ? -10.145 4.782 18.733 1.00 97.00 463 ALA A C 1
ATOM 3828 O O . ALA A 1 463 ? -9.506 3.949 19.377 1.00 97.00 463 ALA A O 1
ATOM 3829 N N . TRP A 1 464 ? -9.579 5.515 17.774 1.00 97.12 464 TRP A N 1
ATOM 3830 C CA . TRP A 1 464 ? -8.154 5.471 17.459 1.00 97.12 464 TRP A CA 1
ATOM 3831 C C . TRP A 1 464 ? -7.296 5.896 18.641 1.00 97.12 464 TRP A C 1
ATOM 3833 O O . TRP A 1 464 ? -6.296 5.240 18.930 1.00 97.12 464 TRP A O 1
ATOM 3843 N N . MET A 1 465 ? -7.707 6.929 19.378 1.00 96.94 465 MET A N 1
ATOM 3844 C CA . MET A 1 465 ? -6.996 7.312 20.591 1.00 96.94 465 MET A CA 1
ATOM 3845 C C . MET A 1 465 ? -7.099 6.242 21.685 1.00 96.94 465 MET A C 1
ATOM 3847 O O . MET A 1 465 ? -6.108 5.952 22.354 1.00 96.94 465 MET A O 1
ATOM 3851 N N . ALA A 1 466 ? -8.254 5.589 21.844 1.00 97.12 466 ALA A N 1
ATOM 3852 C CA . ALA A 1 466 ? -8.381 4.456 22.764 1.00 97.12 466 ALA A CA 1
ATOM 3853 C C . ALA A 1 466 ? -7.448 3.293 22.371 1.00 97.12 466 ALA A C 1
ATOM 3855 O O . ALA A 1 466 ? -6.759 2.732 23.224 1.00 97.12 466 ALA A O 1
ATOM 3856 N N . TYR A 1 467 ? -7.369 2.968 21.078 1.00 97.69 467 TYR A N 1
ATOM 3857 C CA . TYR A 1 467 ? -6.439 1.971 20.538 1.00 97.69 467 TYR A CA 1
ATOM 3858 C C . TYR A 1 467 ? -4.968 2.350 20.778 1.00 97.69 467 TYR A C 1
ATOM 3860 O O . TYR A 1 467 ? -4.156 1.506 21.174 1.00 97.69 467 TYR A O 1
ATOM 3868 N N . TYR A 1 468 ? -4.633 3.632 20.605 1.00 98.00 468 TYR A N 1
ATOM 3869 C CA . TYR A 1 468 ? -3.307 4.177 20.880 1.00 98.00 468 TYR A CA 1
ATOM 3870 C C . TYR A 1 468 ? -2.958 4.060 22.374 1.00 98.00 468 TYR A C 1
ATOM 3872 O O . TYR A 1 468 ? -1.871 3.588 22.708 1.00 98.00 468 TYR A O 1
ATOM 3880 N N . CYS A 1 469 ? -3.893 4.375 23.280 1.00 97.81 469 CYS A N 1
ATOM 3881 C CA . CYS A 1 469 ? -3.708 4.198 24.726 1.00 97.81 469 CYS A CA 1
ATOM 3882 C C . CYS A 1 469 ? -3.375 2.746 25.083 1.00 97.81 469 CYS A C 1
ATOM 3884 O O . CYS A 1 469 ? -2.398 2.504 25.788 1.00 97.81 469 CYS A O 1
ATOM 3886 N N . LEU A 1 470 ? -4.149 1.780 24.574 1.00 97.38 470 LEU A N 1
ATOM 3887 C CA . LEU A 1 470 ? -3.916 0.360 24.864 1.00 97.38 470 LEU A CA 1
ATOM 3888 C C . LEU A 1 470 ? -2.564 -0.120 24.345 1.00 97.38 470 LEU A C 1
ATOM 3890 O O . LEU A 1 470 ? -1.857 -0.841 25.041 1.00 97.38 470 LEU A O 1
ATOM 3894 N N . THR A 1 471 ? -2.170 0.328 23.158 1.00 98.06 471 THR A N 1
ATOM 3895 C CA . THR A 1 471 ? -0.875 -0.051 22.597 1.00 98.06 471 THR A CA 1
ATOM 3896 C C . THR A 1 471 ? 0.281 0.582 23.378 1.00 98.06 471 THR A C 1
ATOM 3898 O O . THR A 1 471 ? 1.263 -0.083 23.696 1.00 98.06 471 THR A O 1
ATOM 3901 N N . MET A 1 472 ? 0.175 1.861 23.750 1.00 98.62 472 MET A N 1
ATOM 3902 C CA . MET A 1 472 ? 1.192 2.527 24.572 1.00 98.62 472 MET A CA 1
ATOM 3903 C C . MET A 1 472 ? 1.273 1.946 25.985 1.00 98.62 472 MET A C 1
ATOM 3905 O O . MET A 1 472 ? 2.357 1.931 26.565 1.00 98.62 472 MET A O 1
ATOM 3909 N N . LEU A 1 473 ? 0.164 1.429 26.521 1.00 97.62 473 LEU A N 1
ATOM 3910 C CA . LEU A 1 473 ? 0.133 0.654 27.759 1.00 97.62 473 LEU A CA 1
ATOM 3911 C C . LEU A 1 473 ? 0.951 -0.638 27.630 1.00 97.62 473 LEU A C 1
ATOM 3913 O O . LEU A 1 473 ? 1.809 -0.880 28.475 1.00 97.62 473 LEU A O 1
ATOM 3917 N N . GLU A 1 474 ? 0.745 -1.431 26.573 1.00 97.25 474 GLU A N 1
ATOM 3918 C CA . GLU A 1 474 ? 1.534 -2.650 26.321 1.00 97.25 474 GLU A CA 1
ATOM 3919 C C . GLU A 1 474 ? 3.037 -2.339 26.238 1.00 97.25 474 GLU A C 1
ATOM 3921 O O . GLU A 1 474 ? 3.850 -2.981 26.906 1.00 97.25 474 GLU A O 1
ATOM 3926 N N . ILE A 1 475 ? 3.403 -1.290 25.494 1.00 98.38 475 ILE A N 1
ATOM 3927 C CA . ILE A 1 475 ? 4.797 -0.846 25.374 1.00 98.38 475 ILE A CA 1
ATOM 3928 C C . ILE A 1 475 ? 5.351 -0.370 26.726 1.00 98.38 475 ILE A C 1
ATOM 3930 O O . ILE A 1 475 ? 6.478 -0.707 27.085 1.00 98.38 475 ILE A O 1
ATOM 3934 N N . ALA A 1 476 ? 4.583 0.412 27.489 1.00 98.12 476 ALA A N 1
ATOM 3935 C CA . ALA A 1 476 ? 5.014 0.916 28.789 1.00 98.12 476 ALA A CA 1
ATOM 3936 C C . ALA A 1 476 ? 5.251 -0.224 29.787 1.00 98.12 476 ALA A C 1
ATOM 3938 O O . ALA A 1 476 ? 6.224 -0.176 30.532 1.00 98.12 476 ALA A O 1
ATOM 3939 N N . LEU A 1 477 ? 4.402 -1.255 29.789 1.00 95.62 477 LEU A N 1
ATOM 3940 C CA . LEU A 1 477 ? 4.587 -2.439 30.629 1.00 95.62 477 LEU A CA 1
ATOM 3941 C C . LEU A 1 477 ? 5.831 -3.232 30.215 1.00 95.62 477 LEU A C 1
ATOM 3943 O O . LEU A 1 477 ? 6.624 -3.602 31.077 1.00 95.62 477 LEU A O 1
ATOM 3947 N N . GLU A 1 478 ? 6.050 -3.421 28.912 1.00 96.56 478 GLU A N 1
ATOM 3948 C CA . GLU A 1 478 ? 7.232 -4.109 28.374 1.00 96.56 478 GLU A CA 1
ATOM 3949 C C . GLU A 1 478 ? 8.557 -3.395 28.709 1.00 96.56 478 GLU A C 1
ATOM 3951 O O . GLU A 1 478 ? 9.604 -4.030 28.889 1.00 96.56 478 GLU A O 1
ATOM 3956 N N . LEU A 1 479 ? 8.515 -2.062 28.795 1.00 97.31 479 LEU A N 1
ATOM 3957 C CA . LEU A 1 479 ? 9.640 -1.200 29.166 1.00 97.31 479 LEU A CA 1
ATOM 3958 C C . LEU A 1 479 ? 9.708 -0.888 30.672 1.00 97.31 479 LEU A C 1
ATOM 3960 O O . LEU A 1 479 ? 10.570 -0.110 31.077 1.00 97.31 479 LEU A O 1
ATOM 3964 N N . GLU A 1 480 ? 8.820 -1.468 31.487 1.00 95.88 480 GLU A N 1
ATOM 3965 C CA . GLU A 1 480 ? 8.731 -1.247 32.941 1.00 95.88 480 GLU A CA 1
ATOM 3966 C C . GLU A 1 480 ? 8.477 0.229 33.342 1.00 95.88 480 GLU A C 1
ATOM 3968 O O . GLU A 1 480 ? 8.787 0.686 34.443 1.00 95.88 480 GLU A O 1
ATOM 3973 N N . GLU A 1 481 ? 7.843 1.001 32.459 1.00 95.81 481 GLU A N 1
ATOM 3974 C CA . GLU A 1 481 ? 7.439 2.399 32.646 1.00 95.81 481 GLU A CA 1
ATOM 3975 C C . GLU A 1 481 ? 6.084 2.495 33.374 1.00 95.81 481 GLU A C 1
ATOM 3977 O O . GLU A 1 481 ? 5.119 3.095 32.893 1.00 95.81 481 GLU A O 1
ATOM 3982 N N . PHE A 1 482 ? 6.001 1.899 34.567 1.00 92.56 482 PHE A N 1
ATOM 3983 C CA . PHE A 1 482 ? 4.738 1.638 35.272 1.00 92.56 482 PHE A CA 1
ATOM 3984 C C . PHE A 1 482 ? 3.864 2.877 35.528 1.00 92.56 482 PHE A C 1
ATOM 3986 O O . PHE A 1 482 ? 2.650 2.808 35.368 1.00 92.56 482 PHE A O 1
ATOM 3993 N N . LYS A 1 483 ? 4.453 4.041 35.837 1.00 91.94 483 LYS A N 1
ATOM 3994 C CA . LYS A 1 483 ? 3.682 5.293 36.001 1.00 91.94 483 LYS A CA 1
ATOM 3995 C C . LYS A 1 483 ? 2.985 5.726 34.709 1.00 91.94 483 LYS A C 1
ATOM 3997 O O . LYS A 1 483 ? 1.886 6.269 34.750 1.00 91.94 483 LYS A O 1
ATOM 4002 N N . LYS A 1 484 ? 3.630 5.506 33.558 1.00 95.50 484 LYS A N 1
ATOM 4003 C CA . LYS A 1 484 ? 3.026 5.796 32.252 1.00 95.50 484 LYS A CA 1
ATOM 4004 C C . LYS A 1 484 ? 1.955 4.761 31.923 1.00 95.50 484 LYS A C 1
ATOM 4006 O O . LYS A 1 484 ? 0.913 5.137 31.407 1.00 95.50 484 LYS A O 1
ATOM 4011 N N . ALA A 1 485 ? 2.174 3.494 32.280 1.00 94.50 485 ALA A N 1
ATOM 4012 C CA . ALA A 1 485 ? 1.152 2.456 32.165 1.00 94.50 485 ALA A CA 1
ATOM 4013 C C . ALA A 1 485 ? -0.128 2.823 32.948 1.00 94.50 485 ALA A C 1
ATOM 4015 O O . ALA A 1 485 ? -1.213 2.778 32.377 1.00 94.50 485 ALA A O 1
ATOM 4016 N N . GLU A 1 486 ? -0.018 3.271 34.206 1.00 91.44 486 GLU A N 1
ATOM 4017 C CA . GLU A 1 486 ? -1.176 3.749 34.988 1.00 91.44 486 GLU A CA 1
ATOM 4018 C C . GLU A 1 486 ? -1.897 4.918 34.301 1.00 91.44 486 GLU A C 1
ATOM 4020 O O . GLU A 1 486 ? -3.115 4.879 34.141 1.00 91.44 486 GLU A O 1
ATOM 4025 N N . MET A 1 487 ? -1.144 5.910 33.814 1.00 94.19 487 MET A N 1
ATOM 4026 C CA . MET A 1 487 ? -1.694 7.043 33.061 1.00 94.19 487 MET A CA 1
ATOM 4027 C C . MET A 1 487 ? -2.472 6.590 31.813 1.00 94.19 487 MET A C 1
ATOM 4029 O O . MET A 1 487 ? -3.565 7.091 31.558 1.00 94.19 487 MET A O 1
ATOM 4033 N N . PHE A 1 488 ? -1.942 5.643 31.030 1.00 96.06 488 PHE A N 1
ATOM 4034 C CA . PHE A 1 488 ? -2.634 5.139 29.839 1.00 96.06 488 PHE A CA 1
ATOM 4035 C C . PHE A 1 488 ? -3.904 4.354 30.181 1.00 96.06 488 PHE A C 1
ATOM 4037 O O . PHE A 1 488 ? -4.877 4.451 29.435 1.00 96.06 488 PHE A O 1
ATOM 4044 N N . ILE A 1 489 ? -3.928 3.623 31.303 1.00 92.69 489 ILE A N 1
ATOM 4045 C CA . ILE A 1 489 ? -5.147 2.964 31.802 1.00 92.69 489 ILE A CA 1
ATOM 4046 C C . ILE A 1 489 ? -6.209 4.010 32.148 1.00 92.69 489 ILE A C 1
ATOM 4048 O O . ILE A 1 489 ? -7.346 3.882 31.702 1.00 92.69 489 ILE A O 1
ATOM 4052 N N . GLU A 1 490 ? -5.852 5.044 32.915 1.00 91.62 490 GLU A N 1
ATOM 4053 C CA . GLU A 1 490 ? -6.791 6.096 33.328 1.00 91.62 490 GLU A CA 1
ATOM 4054 C C . GLU A 1 490 ? -7.398 6.809 32.110 1.00 91.62 490 GLU A C 1
ATOM 4056 O O . GLU A 1 490 ? -8.622 6.855 31.974 1.00 91.62 490 GLU A O 1
ATOM 4061 N N . ILE A 1 491 ? -6.558 7.251 31.167 1.00 94.50 491 ILE A N 1
ATOM 4062 C CA . ILE A 1 491 ? -7.012 7.920 29.938 1.00 94.50 491 ILE A CA 1
ATOM 4063 C C . ILE A 1 491 ? -7.884 6.982 29.090 1.00 94.50 491 ILE A C 1
ATOM 4065 O O . ILE A 1 491 ? -8.931 7.392 28.589 1.00 94.50 491 ILE A O 1
ATOM 4069 N N . PHE A 1 492 ? -7.492 5.713 28.939 1.00 95.31 492 PHE A N 1
ATOM 4070 C CA . PHE A 1 492 ? -8.295 4.737 28.202 1.00 95.31 492 PHE A CA 1
ATOM 4071 C C . PHE A 1 492 ? -9.692 4.574 28.811 1.00 95.31 492 PHE A C 1
ATOM 4073 O O . PHE A 1 492 ? -10.679 4.572 28.076 1.00 95.31 492 PHE A O 1
ATOM 4080 N N . LEU A 1 493 ? -9.790 4.447 30.138 1.00 92.50 493 LEU A N 1
ATOM 4081 C CA . LEU A 1 493 ? -11.070 4.279 30.827 1.00 92.50 493 LEU A CA 1
ATOM 4082 C C . LEU A 1 493 ? -11.969 5.508 30.661 1.00 92.50 493 LEU A C 1
ATOM 4084 O O . LEU A 1 493 ? -13.170 5.346 30.452 1.00 92.50 493 LEU A O 1
ATOM 4088 N N . GLU A 1 494 ? -11.404 6.715 30.706 1.00 93.50 494 GLU A N 1
ATOM 4089 C CA . GLU A 1 494 ? -12.133 7.964 30.461 1.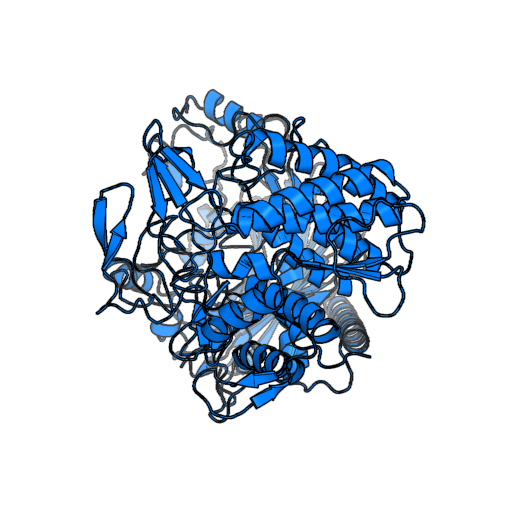00 93.50 494 GLU A CA 1
ATOM 4090 C C . GLU A 1 494 ? -12.681 8.033 29.029 1.00 93.50 494 GLU A C 1
ATOM 4092 O O . GLU A 1 494 ? -13.876 8.280 28.836 1.00 93.50 494 GLU A O 1
ATOM 4097 N N . ILE A 1 495 ? -11.843 7.735 28.030 1.00 95.12 495 ILE A N 1
ATOM 4098 C CA . ILE A 1 495 ? -12.242 7.701 26.616 1.00 95.12 495 ILE A CA 1
ATOM 4099 C C . ILE A 1 495 ? -13.315 6.629 26.383 1.00 95.12 495 ILE A C 1
ATOM 4101 O O . ILE A 1 495 ? -14.358 6.907 25.788 1.00 95.12 495 ILE A O 1
ATOM 4105 N N . ALA A 1 496 ? -13.099 5.404 26.871 1.00 93.94 496 ALA A N 1
ATOM 4106 C CA . ALA A 1 496 ? -14.035 4.295 26.709 1.00 93.94 496 ALA A CA 1
ATOM 4107 C C . ALA A 1 496 ? -15.379 4.581 27.394 1.00 93.94 496 ALA A C 1
ATOM 4109 O O . ALA A 1 496 ? -16.447 4.336 26.818 1.00 93.94 496 ALA A O 1
ATOM 4110 N N . HIS A 1 497 ? -15.348 5.142 28.607 1.00 92.81 497 HIS A N 1
ATOM 4111 C CA . HIS A 1 497 ? -16.550 5.553 29.323 1.00 92.81 497 HIS A CA 1
ATOM 4112 C C . HIS A 1 497 ? -17.339 6.583 28.519 1.00 92.81 497 HIS A C 1
ATOM 4114 O O . HIS A 1 497 ? -18.542 6.401 28.318 1.00 92.81 497 HIS A O 1
ATOM 4120 N N . GLN A 1 498 ? -16.664 7.626 28.039 1.00 95.25 498 GLN A N 1
ATOM 4121 C CA . GLN A 1 498 ? -17.288 8.723 27.322 1.00 95.25 498 GLN A CA 1
ATOM 4122 C C . GLN A 1 498 ? -17.844 8.290 25.961 1.00 95.25 498 GLN A C 1
ATOM 4124 O O . GLN A 1 498 ? -19.020 8.529 25.683 1.00 95.25 498 GLN A O 1
ATOM 4129 N N . LEU A 1 499 ? -17.048 7.607 25.130 1.00 95.38 499 LEU A N 1
ATOM 4130 C CA . LEU A 1 499 ? -17.462 7.153 23.796 1.00 95.38 499 LEU A CA 1
ATOM 4131 C C . LEU A 1 499 ? -18.730 6.292 23.868 1.00 95.38 499 LEU A C 1
ATOM 4133 O O . LEU A 1 499 ? -19.618 6.382 23.018 1.00 95.38 499 LEU A O 1
ATOM 4137 N N . THR A 1 500 ? -18.846 5.487 24.924 1.00 94.56 500 THR A N 1
ATOM 4138 C CA . THR A 1 500 ? -19.963 4.565 25.112 1.00 94.56 500 THR A CA 1
ATOM 4139 C C . THR A 1 500 ? -21.194 5.168 25.794 1.00 94.56 500 THR A C 1
ATOM 4141 O O . THR A 1 500 ? -22.221 4.478 25.860 1.00 94.56 500 THR A O 1
ATOM 4144 N N . GLN A 1 501 ? -21.157 6.423 26.257 1.00 95.31 501 GLN A N 1
ATOM 4145 C CA . GLN A 1 501 ? -22.354 7.104 26.762 1.00 95.31 501 GLN A CA 1
ATOM 4146 C C . GLN A 1 501 ? -23.400 7.330 25.661 1.00 95.31 501 GLN A C 1
ATOM 4148 O O . GLN A 1 501 ? -23.120 7.242 24.464 1.00 95.31 501 GLN A O 1
ATOM 4153 N N . SER A 1 502 ? -24.638 7.614 26.080 1.00 94.19 502 SER A N 1
ATOM 4154 C CA . SER A 1 502 ? -25.736 7.914 25.156 1.00 94.19 502 SER A CA 1
ATOM 4155 C C . SER A 1 502 ? -25.396 9.113 24.274 1.00 94.19 502 SER A C 1
ATOM 4157 O O . SER A 1 502 ? -24.944 10.147 24.762 1.00 94.19 502 SER A O 1
ATOM 4159 N N . ILE A 1 503 ? -25.711 9.006 22.985 1.00 93.38 503 ILE A N 1
ATOM 4160 C CA . ILE A 1 503 ? -25.515 10.083 22.010 1.00 93.38 503 ILE A CA 1
ATOM 4161 C C . ILE A 1 503 ? -26.295 11.363 22.351 1.00 93.38 503 ILE A C 1
ATOM 4163 O O . ILE A 1 503 ? -25.883 12.474 22.025 1.00 93.38 503 ILE A O 1
ATOM 4167 N N . THR A 1 504 ? -27.415 11.202 23.062 1.00 88.75 504 THR A N 1
ATOM 4168 C CA . THR A 1 504 ? -28.281 12.291 23.536 1.00 88.75 504 THR A CA 1
ATOM 4169 C C . THR A 1 504 ? -27.737 13.019 24.763 1.00 88.75 504 THR A C 1
ATOM 4171 O O . THR A 1 504 ? -28.345 13.994 25.190 1.00 88.75 504 THR A O 1
ATOM 4174 N N . THR A 1 505 ? -26.666 12.517 25.381 1.00 89.12 505 THR A N 1
ATOM 4175 C CA . THR A 1 505 ? -26.015 13.160 26.525 1.00 89.12 505 THR A CA 1
ATOM 4176 C C . THR A 1 505 ? -24.636 13.647 26.107 1.00 89.12 505 THR A C 1
ATOM 4178 O O . THR A 1 505 ? -24.522 14.714 25.519 1.00 89.12 505 THR A O 1
ATOM 4181 N N . THR A 1 506 ? -23.595 12.870 26.377 1.00 90.38 506 THR A N 1
ATOM 4182 C CA . THR A 1 506 ? -22.203 13.277 26.178 1.00 90.38 506 THR A CA 1
ATOM 4183 C C . THR A 1 506 ? -21.436 12.330 25.258 1.00 90.38 506 THR A C 1
ATOM 4185 O O . THR A 1 506 ? -20.399 12.725 24.738 1.00 90.38 506 THR A O 1
ATOM 4188 N N . GLY A 1 507 ? -21.944 11.115 25.018 1.00 94.88 507 GLY A N 1
ATOM 4189 C CA . GLY A 1 507 ? -21.249 10.089 24.238 1.00 94.88 507 GLY A CA 1
ATOM 4190 C C . GLY A 1 507 ? -21.673 10.015 22.780 1.00 94.88 507 GLY A C 1
ATOM 4191 O O . GLY A 1 507 ? -22.269 10.951 22.243 1.00 94.88 507 GLY A O 1
ATOM 4192 N N . LEU A 1 508 ? -21.364 8.874 22.156 1.00 97.06 508 LEU A N 1
ATOM 4193 C CA . LEU A 1 508 ? -21.550 8.629 20.721 1.00 97.06 508 LEU A CA 1
ATOM 4194 C C . LEU A 1 508 ? -22.339 7.341 20.420 1.00 97.06 508 LEU A C 1
ATOM 4196 O O . LEU A 1 508 ? -22.535 6.978 19.262 1.00 97.06 508 LEU A O 1
ATOM 4200 N N . TRP A 1 509 ? -22.836 6.642 21.449 1.00 97.44 509 TRP A N 1
ATOM 4201 C CA . TRP A 1 509 ? -23.648 5.434 21.286 1.00 97.44 509 TRP A CA 1
ATOM 4202 C C . TRP A 1 509 ? -25.137 5.760 21.151 1.00 97.44 509 TRP A C 1
ATOM 4204 O O . TRP A 1 509 ? -25.765 6.298 22.072 1.00 97.44 509 TRP A O 1
ATOM 4214 N N . PHE A 1 510 ? -25.761 5.351 20.048 1.00 96.56 510 PHE A N 1
ATOM 4215 C CA . PHE A 1 510 ? -27.188 5.562 19.848 1.00 96.56 510 PHE A CA 1
ATOM 4216 C C . PHE A 1 510 ? -28.007 4.331 20.249 1.00 96.56 510 PHE A C 1
ATOM 4218 O O . PHE A 1 510 ? -28.181 3.381 19.492 1.00 96.56 510 PHE A O 1
ATOM 4225 N N . ASN A 1 511 ? -28.625 4.387 21.432 1.00 93.50 511 ASN A N 1
ATOM 4226 C CA . ASN A 1 511 ? -29.421 3.288 21.992 1.00 93.50 511 ASN A CA 1
ATOM 4227 C C . ASN A 1 511 ? -30.557 2.757 21.105 1.00 93.50 511 ASN A C 1
ATOM 4229 O O . ASN A 1 511 ? -30.906 1.584 21.249 1.00 93.50 511 ASN A O 1
ATOM 4233 N N . ARG A 1 512 ? -31.149 3.591 20.238 1.00 92.50 512 ARG A N 1
ATOM 4234 C CA . ARG A 1 512 ? -32.232 3.180 19.329 1.00 92.50 512 ARG A CA 1
ATOM 4235 C C . ARG A 1 512 ? -31.709 2.381 18.134 1.00 92.50 512 ARG A C 1
ATOM 4237 O O . ARG A 1 512 ? -32.315 1.374 17.801 1.00 92.50 512 ARG A O 1
ATOM 4244 N N . HIS A 1 513 ? -30.598 2.818 17.544 1.00 93.19 513 HIS A N 1
ATOM 4245 C CA . HIS A 1 513 ? -29.980 2.179 16.372 1.00 93.19 513 HIS A CA 1
ATOM 4246 C C . HIS A 1 513 ? -29.006 1.063 16.766 1.00 93.19 513 HIS A C 1
ATOM 4248 O O . HIS A 1 513 ? -28.665 0.224 15.949 1.00 93.19 513 HIS A O 1
ATOM 4254 N N . LYS A 1 514 ? -28.589 1.026 18.039 1.00 96.06 514 LYS A N 1
ATOM 4255 C CA . LYS A 1 514 ? -27.593 0.084 18.563 1.00 96.06 514 LYS A CA 1
ATOM 4256 C C . LYS A 1 514 ? -26.259 0.159 17.805 1.00 96.06 514 LYS A C 1
ATOM 4258 O O . LYS A 1 514 ? -25.615 -0.862 17.579 1.00 96.06 514 LYS A O 1
ATOM 4263 N N . PHE A 1 515 ? -25.851 1.382 17.476 1.00 97.31 515 PHE A N 1
ATOM 4264 C CA . PHE A 1 515 ? -24.654 1.687 16.698 1.00 97.31 515 PHE A CA 1
ATOM 4265 C C . PHE A 1 515 ? -24.018 3.010 17.163 1.00 97.31 515 PHE A C 1
ATOM 4267 O O . PHE A 1 515 ? -24.636 3.757 17.935 1.00 97.31 515 PHE A O 1
ATOM 4274 N N . PHE A 1 516 ? -22.784 3.280 16.730 1.00 97.88 516 PHE A N 1
ATOM 4275 C CA . PHE A 1 516 ? -22.048 4.512 17.037 1.00 97.88 516 PHE A CA 1
ATOM 4276 C C . PHE A 1 516 ? -22.114 5.505 15.876 1.00 97.88 516 PHE A C 1
ATOM 4278 O O . PHE A 1 516 ? -22.046 5.089 14.724 1.00 97.88 516 PHE A O 1
ATOM 4285 N N . PHE A 1 517 ? -22.213 6.800 16.183 1.00 96.75 517 PHE A N 1
ATOM 4286 C CA . PHE A 1 517 ? -22.304 7.859 15.174 1.00 96.75 517 PHE A CA 1
ATOM 4287 C C . PHE A 1 517 ? -21.542 9.112 15.587 1.00 96.75 517 PHE A C 1
ATOM 4289 O O . PHE A 1 517 ? -21.530 9.469 16.769 1.00 96.75 517 PHE A O 1
ATOM 4296 N N . ASP A 1 518 ? -20.983 9.801 14.595 1.00 95.31 518 ASP A N 1
ATOM 4297 C CA . ASP A 1 518 ? -20.410 11.134 14.765 1.00 95.31 518 ASP A CA 1
ATOM 4298 C C . ASP A 1 518 ? -21.496 12.133 15.191 1.00 95.31 518 ASP A C 1
ATOM 4300 O O . ASP A 1 518 ? -22.683 11.980 14.877 1.00 95.31 518 ASP A O 1
ATOM 4304 N N . VAL A 1 519 ? -21.094 13.179 15.912 1.00 95.06 519 VAL A N 1
ATOM 4305 C CA . VAL A 1 519 ? -22.001 14.232 16.388 1.00 95.06 519 VAL A CA 1
ATOM 4306 C C . VAL A 1 519 ? -21.456 15.599 16.015 1.00 95.06 519 VAL A C 1
ATOM 4308 O O . VAL A 1 519 ? -20.361 15.970 16.427 1.00 95.06 519 VAL A O 1
ATOM 4311 N N . VAL A 1 520 ? -22.260 16.383 15.301 1.00 93.69 520 VAL A N 1
ATOM 4312 C CA . VAL A 1 520 ? -22.017 17.813 15.107 1.00 93.69 520 VAL A CA 1
ATOM 4313 C C . VAL A 1 520 ? -22.478 18.575 16.345 1.00 93.69 520 VAL A C 1
ATOM 4315 O O . VAL A 1 520 ? -23.596 18.381 16.828 1.00 93.69 520 VAL A O 1
ATOM 4318 N N . LEU A 1 521 ? -21.614 19.452 16.841 1.00 91.25 521 LEU A N 1
ATOM 4319 C CA . LEU A 1 521 ? -21.894 20.409 17.900 1.00 91.25 521 LEU A CA 1
ATOM 4320 C C . LEU A 1 521 ? -22.048 21.799 17.295 1.00 91.25 521 LEU A C 1
ATOM 4322 O O . LEU A 1 521 ? -21.111 22.308 16.683 1.00 91.25 521 LEU A O 1
ATOM 4326 N N . THR A 1 522 ? -23.201 22.426 17.506 1.00 87.62 522 THR A N 1
ATOM 4327 C CA . THR A 1 522 ? -23.447 23.823 17.129 1.00 87.62 522 THR A CA 1
ATOM 4328 C C . THR A 1 522 ? -23.945 24.568 18.364 1.00 87.62 522 THR A C 1
ATOM 4330 O O . THR A 1 522 ? -25.110 24.457 18.747 1.00 87.62 522 THR A O 1
ATOM 4333 N N . GLY A 1 523 ? -23.048 25.290 19.041 1.00 83.94 523 GLY A N 1
ATOM 4334 C CA . GLY A 1 523 ? -23.330 25.810 20.383 1.00 83.94 523 GLY A CA 1
ATOM 4335 C C . GLY A 1 523 ? -23.561 24.668 21.381 1.00 83.94 523 GLY A C 1
ATOM 4336 O O . GLY A 1 523 ? -22.690 23.823 21.561 1.00 83.94 523 GLY A O 1
ATOM 4337 N N . GLU A 1 524 ? -24.734 24.630 22.018 1.00 82.00 524 GLU A N 1
ATOM 4338 C CA . GLU A 1 524 ? -25.136 23.540 22.929 1.00 82.00 524 GLU A CA 1
ATOM 4339 C C . GLU A 1 524 ? -25.871 22.390 22.213 1.00 82.00 524 GLU A C 1
ATOM 4341 O O . GLU A 1 524 ? -26.134 21.344 22.810 1.00 82.00 524 GLU A O 1
ATOM 4346 N N . GLU A 1 525 ? -26.222 22.562 20.935 1.00 90.00 525 GLU A N 1
ATOM 4347 C CA . GLU A 1 525 ? -26.993 21.571 20.190 1.00 90.00 525 GLU A CA 1
ATOM 4348 C C . GLU A 1 525 ? -26.106 20.412 19.716 1.00 90.00 525 GLU A C 1
ATOM 4350 O O . GLU A 1 525 ? -25.038 20.622 19.140 1.00 90.00 525 GLU A O 1
ATOM 4355 N N . ARG A 1 526 ? -26.581 19.177 19.927 1.00 92.88 526 ARG A N 1
ATOM 4356 C CA . ARG A 1 526 ? -25.935 17.935 19.481 1.00 92.88 526 ARG A CA 1
ATOM 4357 C C . ARG A 1 526 ? -26.742 17.306 18.352 1.00 92.88 526 ARG A C 1
ATOM 4359 O O . ARG A 1 526 ? -27.857 16.834 18.580 1.00 92.88 526 ARG A O 1
ATOM 4366 N N . LYS A 1 527 ? -26.166 17.232 17.154 1.00 93.69 527 LYS A N 1
ATOM 4367 C CA . LYS A 1 527 ? -26.808 16.654 15.968 1.00 93.69 527 LYS A CA 1
ATOM 4368 C C . LYS A 1 527 ? -26.028 15.441 15.450 1.00 93.69 527 LYS A C 1
ATOM 4370 O O . LYS A 1 527 ? -24.972 15.611 14.846 1.00 93.69 527 LYS A O 1
ATOM 4375 N N . PRO A 1 528 ? -26.526 14.213 15.669 1.00 93.69 528 PRO A N 1
ATOM 4376 C CA . PRO A 1 528 ? -25.895 13.005 15.143 1.00 93.69 528 PRO A CA 1
ATOM 4377 C C . PRO A 1 528 ? -25.890 12.945 13.613 1.00 93.69 528 PRO A C 1
ATOM 4379 O O . PRO A 1 528 ? -26.932 13.171 12.994 1.00 93.69 528 PRO A O 1
ATOM 4382 N N . ILE A 1 529 ? -24.767 12.528 13.029 1.00 92.88 529 ILE A N 1
ATOM 4383 C CA . ILE A 1 529 ? -24.657 12.115 11.626 1.00 92.88 529 ILE A CA 1
ATOM 4384 C C . ILE A 1 529 ? -25.024 10.630 11.569 1.00 92.88 529 ILE A C 1
ATOM 4386 O O . ILE A 1 529 ? -24.201 9.761 11.843 1.00 92.88 529 ILE A O 1
ATOM 4390 N N . LYS A 1 530 ? -26.294 10.325 11.292 1.00 90.88 530 LYS A N 1
ATOM 4391 C CA . LYS A 1 530 ? -26.846 8.960 11.379 1.00 90.88 530 LYS A CA 1
ATOM 4392 C C . LYS A 1 530 ? -26.515 8.131 10.136 1.00 90.88 530 LYS A C 1
ATOM 4394 O O . LYS A 1 530 ? -27.423 7.762 9.408 1.00 90.88 530 LYS A O 1
ATOM 4399 N N . ILE A 1 531 ? -25.228 7.904 9.894 1.00 91.69 531 ILE A N 1
ATOM 4400 C CA . ILE A 1 531 ? -24.714 7.104 8.782 1.00 91.69 531 ILE A CA 1
ATOM 4401 C C . ILE A 1 531 ? -24.022 5.863 9.360 1.00 91.69 531 ILE A C 1
ATOM 4403 O O . ILE A 1 531 ? -23.005 5.979 10.043 1.00 91.69 531 ILE A O 1
ATOM 4407 N N . GLU A 1 532 ? -24.574 4.670 9.124 1.00 94.38 532 GLU A N 1
ATOM 4408 C CA . GLU A 1 532 ? -23.936 3.404 9.490 1.00 94.38 532 GLU A CA 1
ATOM 4409 C C . GLU A 1 532 ? -22.796 3.096 8.512 1.00 94.38 532 GLU A C 1
ATOM 4411 O O . GLU A 1 532 ? -22.989 2.501 7.450 1.00 94.38 532 GLU A O 1
ATOM 4416 N N . SER A 1 533 ? -21.586 3.486 8.899 1.00 95.75 533 SER A N 1
ATOM 4417 C CA . SER A 1 533 ? -20.346 3.232 8.163 1.00 95.75 533 SER A CA 1
ATOM 4418 C C . SER A 1 533 ? -19.281 2.591 9.059 1.00 95.75 533 SER A C 1
ATOM 4420 O O . SER A 1 533 ? -19.502 2.381 10.259 1.00 95.75 533 SER A O 1
ATOM 4422 N N . LEU A 1 534 ? -18.100 2.296 8.505 1.00 96.88 534 LEU A N 1
ATOM 4423 C CA . LEU A 1 534 ? -16.961 1.789 9.280 1.00 96.88 534 LEU A CA 1
ATOM 4424 C C . LEU A 1 534 ? -16.564 2.699 10.447 1.00 96.88 534 LEU A C 1
ATOM 4426 O O . LEU A 1 534 ? -16.034 2.191 11.433 1.00 96.88 534 LEU A O 1
ATOM 4430 N N . VAL A 1 535 ? -16.886 3.996 10.401 1.00 95.44 535 VAL A N 1
ATOM 4431 C CA . VAL A 1 535 ? -16.691 4.922 11.528 1.00 95.44 535 VAL A CA 1
ATOM 4432 C C . VAL A 1 535 ? -17.321 4.367 12.810 1.00 95.44 535 VAL A C 1
ATOM 4434 O O . VAL A 1 535 ? -16.678 4.342 13.858 1.00 95.44 535 VAL A O 1
ATOM 4437 N N . GLY A 1 536 ? -18.537 3.816 12.725 1.00 96.50 536 GLY A N 1
ATOM 4438 C CA . GLY A 1 536 ? -19.220 3.209 13.870 1.00 96.50 536 GLY A CA 1
ATOM 4439 C C . GLY A 1 536 ? -18.737 1.799 14.241 1.00 96.50 536 GLY A C 1
ATOM 4440 O O . GLY A 1 536 ? -19.118 1.277 15.291 1.00 96.50 536 GLY A O 1
ATOM 4441 N N . VAL A 1 537 ? -17.879 1.191 13.415 1.00 97.56 537 VAL A N 1
ATOM 4442 C CA . VAL A 1 537 ? -17.266 -0.132 13.631 1.00 97.56 537 VAL A CA 1
ATOM 4443 C C . VAL A 1 537 ? -15.881 -0.014 14.274 1.00 97.56 537 VAL A C 1
ATOM 4445 O O . VAL A 1 537 ? -15.510 -0.873 15.073 1.00 97.56 537 VAL A O 1
ATOM 4448 N N . ILE A 1 538 ? -15.136 1.064 14.005 1.00 97.31 538 ILE A N 1
ATOM 4449 C CA . ILE A 1 538 ? -13.783 1.304 14.543 1.00 97.31 538 ILE A CA 1
ATOM 4450 C C . ILE A 1 538 ? -13.678 1.186 16.080 1.00 97.31 538 ILE A C 1
ATOM 4452 O O . ILE A 1 538 ? -12.658 0.673 16.544 1.00 97.31 538 ILE A O 1
ATOM 4456 N N . PRO A 1 539 ? -14.695 1.522 16.908 1.00 97.81 539 PRO A N 1
ATOM 4457 C CA . PRO A 1 539 ? -14.653 1.244 18.349 1.00 97.81 539 PRO A CA 1
ATOM 4458 C C . PRO A 1 539 ? -14.399 -0.222 18.717 1.00 97.81 539 PRO A C 1
ATOM 4460 O O . PRO A 1 539 ? -13.872 -0.492 19.794 1.00 97.81 539 PRO A O 1
ATOM 4463 N N . LEU A 1 540 ? -14.745 -1.174 17.841 1.00 97.50 540 LEU A N 1
ATOM 4464 C CA . LEU A 1 540 ? -14.441 -2.590 18.049 1.00 97.50 540 LEU A CA 1
ATOM 4465 C C . LEU A 1 540 ? -12.936 -2.872 17.997 1.00 97.50 540 LEU A C 1
ATOM 4467 O O . LEU A 1 540 ? -12.488 -3.820 18.636 1.00 97.50 540 LEU A O 1
ATOM 4471 N N . LEU A 1 541 ? -12.165 -2.062 17.264 1.00 97.31 541 LEU A N 1
ATOM 4472 C CA . LEU A 1 541 ? -10.729 -2.266 17.071 1.00 97.31 541 LEU A CA 1
ATOM 4473 C C . LEU A 1 541 ? -9.922 -1.999 18.347 1.00 97.31 541 LEU A C 1
ATOM 4475 O O . LEU A 1 541 ? -8.883 -2.619 18.576 1.00 97.31 541 LEU A O 1
ATOM 4479 N N . ALA A 1 542 ? -10.428 -1.103 19.198 1.00 96.12 542 ALA A N 1
ATOM 4480 C CA . ALA A 1 542 ? -9.835 -0.689 20.463 1.00 96.12 542 ALA A CA 1
ATOM 4481 C C . ALA A 1 542 ? -10.011 -1.746 21.568 1.00 96.12 542 ALA A C 1
ATOM 4483 O O . ALA A 1 542 ? -10.705 -1.521 22.564 1.00 96.12 542 ALA A O 1
ATOM 4484 N N . CYS A 1 543 ? -9.367 -2.903 21.385 1.00 95.31 543 CYS A N 1
ATOM 4485 C CA . CYS A 1 543 ? -9.333 -3.989 22.359 1.00 95.31 543 CYS A CA 1
ATOM 4486 C C . CYS A 1 543 ? -7.969 -4.699 22.448 1.00 95.31 543 CYS A C 1
ATOM 4488 O O . CYS A 1 543 ? -7.287 -4.893 21.436 1.00 95.31 543 CYS A O 1
ATOM 4490 N N . ARG A 1 544 ? -7.589 -5.131 23.659 1.00 94.69 544 ARG A N 1
ATOM 4491 C CA . ARG A 1 544 ? -6.351 -5.869 23.972 1.00 94.69 544 ARG A CA 1
ATOM 4492 C C . ARG A 1 544 ? -6.520 -6.809 25.160 1.00 94.69 544 ARG A C 1
ATOM 4494 O O . ARG A 1 544 ? -7.294 -6.534 26.075 1.00 94.69 544 ARG A O 1
ATOM 4501 N N . ILE A 1 545 ? -5.739 -7.887 25.168 1.00 92.88 545 ILE A N 1
ATOM 4502 C CA . ILE A 1 545 ? -5.540 -8.737 26.346 1.00 92.88 545 ILE A CA 1
ATOM 4503 C C . ILE A 1 545 ? -4.170 -8.393 26.918 1.00 92.88 545 ILE A C 1
ATOM 4505 O O . ILE A 1 545 ? -3.159 -8.666 26.280 1.00 92.88 545 ILE A O 1
ATOM 4509 N N . ILE A 1 546 ? -4.142 -7.793 28.106 1.00 91.88 546 ILE A N 1
ATOM 4510 C CA . ILE A 1 546 ? -2.919 -7.245 28.701 1.00 91.88 546 ILE A CA 1
ATOM 4511 C C . ILE A 1 546 ? -2.689 -7.886 30.067 1.00 91.88 546 ILE A C 1
ATOM 4513 O O . ILE A 1 546 ? -3.607 -7.963 30.887 1.00 91.88 546 ILE A O 1
ATOM 4517 N N . THR A 1 547 ? -1.458 -8.334 30.315 1.00 89.12 547 THR A N 1
ATOM 4518 C CA . THR A 1 547 ? -1.019 -8.793 31.638 1.00 89.12 547 THR A CA 1
ATOM 4519 C C . THR A 1 547 ? -0.611 -7.586 32.484 1.00 89.12 547 THR A C 1
ATOM 4521 O O . THR A 1 547 ? 0.342 -6.887 32.146 1.00 89.12 547 THR A O 1
ATOM 4524 N N . ILE A 1 548 ? -1.313 -7.343 33.589 1.00 83.81 548 ILE A N 1
ATOM 4525 C CA . ILE A 1 548 ? -1.063 -6.248 34.526 1.00 83.81 548 ILE A CA 1
ATOM 4526 C C . ILE A 1 548 ? -0.344 -6.791 35.776 1.00 83.81 548 ILE A C 1
ATOM 4528 O O . ILE A 1 548 ? -0.874 -7.685 36.440 1.00 83.81 548 ILE A O 1
ATOM 4532 N N . PRO A 1 549 ? 0.837 -6.255 36.145 1.00 80.62 549 PRO A N 1
ATOM 4533 C CA . PRO A 1 549 ? 1.554 -6.664 37.352 1.00 80.62 549 PRO A CA 1
ATOM 4534 C C . PRO A 1 549 ? 0.763 -6.437 38.653 1.00 80.62 549 PRO A C 1
ATOM 4536 O O . PRO A 1 549 ? -0.057 -5.522 38.768 1.00 80.62 549 PRO A O 1
ATOM 4539 N N . ASN A 1 550 ? 1.061 -7.233 39.686 1.00 68.38 550 ASN A N 1
ATOM 4540 C CA . ASN A 1 550 ? 0.471 -7.076 41.020 1.00 68.38 550 ASN A CA 1
ATOM 4541 C C . ASN A 1 550 ? 0.763 -5.681 41.613 1.00 68.38 550 ASN A C 1
ATOM 4543 O O . ASN A 1 550 ? 1.916 -5.259 41.654 1.00 68.38 550 ASN A O 1
ATOM 4547 N N . GLY A 1 551 ? -0.268 -4.996 42.128 1.00 61.03 551 GLY A N 1
ATOM 4548 C CA . GLY A 1 551 ? -0.152 -3.682 42.788 1.00 61.03 551 GLY A CA 1
ATOM 4549 C C . GLY A 1 551 ? -0.729 -2.491 42.009 1.00 61.03 551 GLY A C 1
ATOM 4550 O O . GLY A 1 551 ? -0.873 -1.419 42.589 1.00 61.03 551 GLY A O 1
ATOM 4551 N N . PHE A 1 552 ? -1.121 -2.679 40.746 1.00 64.06 552 PHE A N 1
ATOM 4552 C CA . PHE A 1 552 ? -1.835 -1.669 39.953 1.00 64.06 552 PHE A CA 1
ATOM 4553 C C . PHE A 1 552 ? -3.290 -1.485 40.422 1.00 64.06 552 PHE A C 1
ATOM 4555 O O . PHE A 1 552 ? -3.946 -2.443 40.847 1.00 64.06 552 PHE A O 1
ATOM 4562 N N . LYS A 1 553 ? -3.838 -0.262 40.313 1.00 56.31 553 LYS A N 1
ATOM 4563 C CA . LYS A 1 553 ? -5.266 0.003 40.577 1.00 56.31 553 LYS A CA 1
ATOM 4564 C C . LYS A 1 553 ? -6.148 -0.776 39.587 1.00 56.31 553 LYS A C 1
ATOM 4566 O O . LYS A 1 553 ? -6.235 -0.428 38.417 1.00 56.31 553 LYS A O 1
ATOM 4571 N N . LYS A 1 554 ? -6.852 -1.801 40.079 1.00 57.25 554 LYS A N 1
ATOM 4572 C CA . LYS A 1 554 ? -7.724 -2.704 39.296 1.00 57.25 554 LYS A CA 1
ATOM 4573 C C . LYS A 1 554 ? -9.127 -2.142 38.980 1.00 57.25 554 LYS A C 1
ATOM 4575 O O . LYS A 1 554 ? -10.095 -2.896 38.913 1.00 57.25 554 LYS A O 1
ATOM 4580 N N . SER A 1 555 ? -9.306 -0.828 38.857 1.00 45.97 555 SER A N 1
ATOM 4581 C CA . SER A 1 555 ? -10.646 -0.261 38.641 1.00 45.97 555 SER A CA 1
ATOM 4582 C C . SER A 1 555 ? -11.092 -0.364 37.174 1.00 45.97 555 SER A C 1
ATOM 4584 O O . SER A 1 555 ? -10.423 0.169 36.299 1.00 45.97 555 SER A O 1
ATOM 4586 N N . ALA A 1 556 ? -12.264 -0.978 36.949 1.00 46.38 556 ALA A N 1
ATOM 4587 C CA . ALA A 1 556 ? -13.077 -0.970 35.718 1.00 46.38 556 ALA A CA 1
ATOM 4588 C C . ALA A 1 556 ? -12.641 -1.841 34.515 1.00 46.38 556 ALA A C 1
ATOM 4590 O O . ALA A 1 556 ? -12.960 -1.506 33.375 1.00 46.38 556 ALA A O 1
ATOM 4591 N N . VAL A 1 557 ? -12.006 -2.997 34.742 1.00 56.03 557 VAL A N 1
ATOM 4592 C CA . VAL A 1 557 ? -11.635 -3.927 33.655 1.00 56.03 557 VAL A CA 1
ATOM 4593 C C . VAL A 1 557 ? -12.139 -5.342 33.944 1.00 56.03 557 VAL A C 1
ATOM 4595 O O . VAL A 1 557 ? -12.130 -5.778 35.093 1.00 56.03 557 VAL A O 1
ATOM 4598 N N . ASN A 1 558 ? -12.591 -6.061 32.910 1.00 56.84 558 ASN A N 1
ATOM 4599 C CA . ASN A 1 558 ? -13.013 -7.456 33.047 1.00 56.84 558 ASN A CA 1
ATOM 4600 C C . ASN A 1 558 ? -11.776 -8.339 33.284 1.00 56.84 558 ASN A C 1
ATOM 4602 O O . ASN A 1 558 ? -10.928 -8.485 32.399 1.00 56.84 558 ASN A O 1
ATOM 4606 N N . GLU A 1 559 ? -11.675 -8.901 34.487 1.00 59.25 559 GLU A N 1
ATOM 4607 C CA . GLU A 1 559 ? -10.646 -9.868 34.881 1.00 59.25 559 GLU A CA 1
ATOM 4608 C C . GLU A 1 559 ? -10.832 -11.182 34.096 1.00 59.25 559 GLU A C 1
ATOM 4610 O O . GLU A 1 559 ? -11.954 -11.680 33.977 1.00 59.25 559 GLU A O 1
ATOM 4615 N N . LEU A 1 560 ? -9.749 -11.725 33.526 1.00 65.94 560 LEU A N 1
ATOM 4616 C CA . LEU A 1 560 ? -9.742 -13.045 32.879 1.00 65.94 560 LEU A CA 1
ATOM 4617 C C . LEU A 1 560 ? -9.255 -14.129 33.856 1.00 65.94 560 LEU A C 1
ATOM 4619 O O . LEU A 1 560 ? -8.737 -13.817 34.926 1.00 65.94 560 LEU A O 1
ATOM 4623 N N . GLU A 1 561 ? -9.395 -15.402 33.458 1.00 49.75 561 GLU A N 1
ATOM 4624 C CA . GLU A 1 561 ? -9.260 -16.632 34.271 1.00 49.75 561 GLU A CA 1
ATOM 4625 C C . GLU A 1 561 ? -8.000 -16.753 35.177 1.00 49.75 561 GLU A C 1
ATOM 4627 O O . GLU A 1 561 ? -8.001 -17.609 36.056 1.00 49.75 561 GLU A O 1
ATOM 4632 N N . ASN A 1 562 ? -6.976 -15.889 35.049 1.00 53.69 562 ASN A N 1
ATOM 4633 C CA . ASN A 1 562 ? -5.720 -15.928 35.82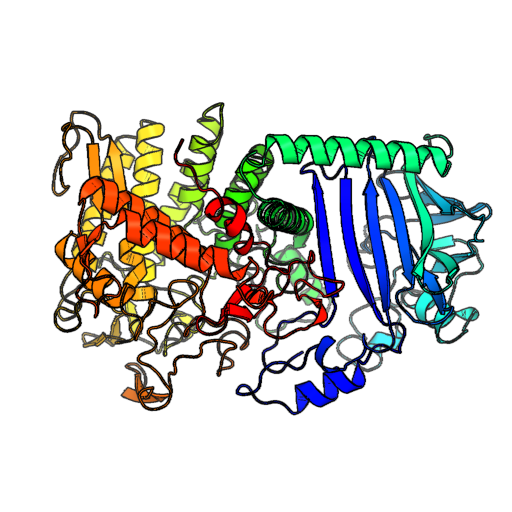7 1.00 53.69 562 ASN A CA 1
ATOM 4634 C C . ASN A 1 562 ? -5.396 -14.685 36.696 1.00 53.69 562 ASN A C 1
ATOM 4636 O O . ASN A 1 562 ? -4.298 -14.598 37.238 1.00 53.69 562 ASN A O 1
ATOM 4640 N N . GLY A 1 563 ? -6.313 -13.731 36.879 1.00 63.75 563 GLY A N 1
ATOM 4641 C CA . GLY A 1 563 ? -6.183 -12.617 37.845 1.00 63.75 563 GLY A CA 1
ATOM 4642 C C . GLY A 1 563 ? -5.103 -11.549 37.571 1.00 63.75 563 GLY A C 1
ATOM 4643 O O . GLY A 1 563 ? -5.131 -10.472 38.183 1.00 63.75 563 GLY A O 1
ATOM 4644 N N . ASP A 1 564 ? -4.178 -11.825 36.647 1.00 72.62 564 ASP A N 1
ATOM 4645 C CA . ASP A 1 564 ? -3.152 -10.921 36.118 1.00 72.62 564 ASP A CA 1
ATOM 4646 C C . ASP A 1 564 ? -3.412 -10.505 34.659 1.00 72.62 564 ASP A C 1
ATOM 4648 O O . ASP A 1 564 ? -2.960 -9.444 34.244 1.00 72.62 564 ASP A O 1
ATOM 4652 N N . LYS A 1 565 ? -4.178 -11.279 33.880 1.00 85.06 565 LYS A N 1
ATOM 4653 C CA . LYS A 1 565 ? -4.610 -10.923 32.518 1.00 85.06 565 LYS A CA 1
ATOM 4654 C C . LYS A 1 565 ? -5.977 -10.252 32.512 1.00 85.06 565 LYS A C 1
ATOM 4656 O O . LYS A 1 565 ? -6.937 -10.755 33.093 1.00 85.06 565 LYS A O 1
ATOM 4661 N N . PHE A 1 566 ? -6.082 -9.159 31.768 1.00 87.31 566 PHE A N 1
ATOM 4662 C CA . PHE A 1 566 ? -7.291 -8.351 31.668 1.00 87.31 566 PHE A CA 1
ATOM 4663 C C . PHE A 1 566 ? -7.662 -8.113 30.210 1.00 87.31 566 PHE A C 1
ATOM 4665 O O . PHE A 1 566 ? -6.792 -7.858 29.374 1.00 87.31 566 PHE A O 1
ATOM 4672 N N . PHE A 1 567 ? -8.962 -8.162 29.912 1.00 90.88 567 PHE A N 1
ATOM 4673 C CA . PHE A 1 567 ? -9.475 -7.766 28.605 1.00 90.88 567 PHE A CA 1
ATOM 4674 C C . PHE A 1 567 ? -9.905 -6.302 28.635 1.00 90.88 567 PHE A C 1
ATOM 4676 O O . PHE A 1 567 ? -10.953 -5.952 29.187 1.00 90.88 567 PHE A O 1
ATOM 4683 N N . PHE A 1 568 ? -9.089 -5.452 28.023 1.00 92.94 568 PHE A N 1
ATOM 4684 C CA . PHE A 1 568 ? -9.408 -4.054 27.793 1.00 92.94 568 PHE A CA 1
ATOM 4685 C C . PHE A 1 568 ? -10.151 -3.935 26.471 1.00 92.94 568 PHE A C 1
ATOM 4687 O O . PHE A 1 568 ? -9.665 -4.391 25.440 1.00 92.94 568 PHE A O 1
ATOM 4694 N N . SER A 1 569 ? -11.326 -3.321 26.493 1.00 94.06 569 SER A N 1
ATOM 4695 C CA . SER A 1 569 ? -12.122 -3.069 25.297 1.00 94.06 569 SER A CA 1
ATOM 4696 C C . SER A 1 569 ? -12.984 -1.839 25.506 1.00 94.06 569 SER A C 1
ATOM 4698 O O . SER A 1 569 ? -13.574 -1.671 26.575 1.00 94.06 569 SER A O 1
ATOM 4700 N N . VAL A 1 570 ? -13.079 -0.993 24.480 1.00 92.88 570 VAL A N 1
ATOM 4701 C CA . VAL A 1 570 ? -14.005 0.144 24.493 1.00 92.88 570 VAL A CA 1
ATOM 4702 C C . VAL A 1 570 ? -15.452 -0.338 24.558 1.00 92.88 570 VAL A C 1
ATOM 4704 O O . VAL A 1 570 ? -16.268 0.248 25.265 1.00 92.88 570 VAL A O 1
ATOM 4707 N N . VAL A 1 571 ? -15.790 -1.428 23.864 1.00 92.50 571 VAL A N 1
ATOM 4708 C CA . VAL A 1 571 ? -17.149 -1.979 23.872 1.00 92.50 571 VAL A CA 1
ATOM 4709 C C . VAL A 1 571 ? -17.267 -3.186 24.798 1.00 92.50 571 VAL A C 1
ATOM 4711 O O . VAL A 1 571 ? -16.415 -4.073 24.824 1.00 92.50 571 VAL A O 1
ATOM 4714 N N . ASN A 1 572 ? -18.368 -3.251 25.545 1.00 90.50 572 ASN A N 1
ATOM 4715 C CA . ASN A 1 572 ? -18.723 -4.452 26.295 1.00 90.50 572 ASN A CA 1
ATOM 4716 C C . ASN A 1 572 ? -19.383 -5.504 25.386 1.00 90.50 572 ASN A C 1
ATOM 4718 O O . ASN A 1 572 ? -19.811 -5.200 24.271 1.00 90.50 572 ASN A O 1
ATOM 4722 N N . GLU A 1 573 ? -19.535 -6.727 25.896 1.00 92.88 573 GLU A N 1
ATOM 4723 C CA . GLU A 1 573 ? -20.104 -7.856 25.149 1.00 92.88 573 GLU A CA 1
ATOM 4724 C C . GLU A 1 573 ? -21.483 -7.544 24.541 1.00 92.88 573 GLU A C 1
ATOM 4726 O O . GLU A 1 573 ? -21.767 -7.925 23.405 1.00 92.88 573 GLU A O 1
ATOM 4731 N N . TYR A 1 574 ? -22.345 -6.816 25.263 1.00 94.56 574 TYR A N 1
ATOM 4732 C CA . TYR A 1 574 ? -23.665 -6.442 24.751 1.00 94.56 574 TYR A CA 1
ATOM 4733 C C . TYR A 1 574 ? -23.558 -5.557 23.507 1.00 94.56 574 TYR A C 1
ATOM 4735 O O . TYR A 1 574 ? -24.176 -5.876 22.492 1.00 94.56 574 TYR A O 1
ATOM 4743 N N . LYS A 1 575 ? -22.793 -4.458 23.571 1.00 95.19 575 LYS A N 1
ATOM 4744 C CA . LYS A 1 575 ? -22.629 -3.531 22.439 1.00 95.19 575 LYS A CA 1
ATOM 4745 C C . LYS A 1 575 ? -21.889 -4.196 21.285 1.00 95.19 575 LYS A C 1
ATOM 4747 O O . LYS A 1 575 ? -22.336 -4.058 20.152 1.00 95.19 575 LYS A O 1
ATOM 4752 N N . PHE A 1 576 ? -20.859 -4.988 21.585 1.00 96.50 576 PHE A N 1
ATOM 4753 C CA . PHE A 1 576 ? -20.160 -5.824 20.609 1.00 96.50 576 PHE A CA 1
ATOM 4754 C C . PHE A 1 576 ? -21.140 -6.700 19.818 1.00 96.50 576 PHE A C 1
ATOM 4756 O O . PHE A 1 576 ? -21.190 -6.620 18.594 1.00 96.50 576 PHE A O 1
ATOM 4763 N N . LYS A 1 577 ? -22.009 -7.453 20.510 1.00 96.88 577 LYS A N 1
ATOM 4764 C CA . LYS A 1 577 ? -23.048 -8.274 19.871 1.00 96.88 577 LYS A CA 1
ATOM 4765 C C . LYS A 1 577 ? -24.027 -7.460 19.026 1.00 96.88 577 LYS A C 1
ATOM 4767 O O . LYS A 1 577 ? -24.518 -7.987 18.036 1.00 96.88 577 LYS A O 1
ATOM 4772 N N . GLN A 1 578 ? -24.362 -6.224 19.404 1.00 97.19 578 GLN A N 1
ATOM 4773 C CA . GLN A 1 578 ? -25.264 -5.406 18.586 1.00 97.19 578 GLN A CA 1
ATOM 4774 C C . GLN A 1 578 ? -24.594 -4.921 17.301 1.00 97.19 578 GLN A C 1
ATOM 4776 O O . GLN A 1 578 ? -25.156 -5.130 16.233 1.00 97.19 578 GLN A O 1
ATOM 4781 N N . VAL A 1 579 ? -23.388 -4.353 17.391 1.00 97.31 579 VAL A N 1
ATOM 4782 C CA . VAL A 1 579 ? -22.639 -3.893 16.209 1.00 97.31 579 VAL A CA 1
ATOM 4783 C C . VAL A 1 579 ? -22.380 -5.066 15.264 1.00 97.31 579 VAL A C 1
ATOM 4785 O O . VAL A 1 579 ? -22.583 -4.953 14.060 1.00 97.31 579 VAL A O 1
ATOM 4788 N N . LEU A 1 580 ? -22.022 -6.232 15.811 1.00 97.19 580 LEU A N 1
ATOM 4789 C CA . LEU A 1 580 ? -21.769 -7.434 15.024 1.00 97.19 580 LEU A CA 1
ATOM 4790 C C . LEU A 1 580 ? -23.028 -7.951 14.302 1.00 97.19 580 LEU A C 1
ATOM 4792 O O . LEU A 1 580 ? -22.910 -8.495 13.211 1.00 97.19 580 LEU A O 1
ATOM 4796 N N . LYS A 1 581 ? -24.242 -7.748 14.839 1.00 96.44 581 LYS A N 1
ATOM 4797 C CA . LYS A 1 581 ? -25.476 -8.081 14.101 1.00 96.44 581 LYS A CA 1
ATOM 4798 C C . LYS A 1 581 ? -25.609 -7.254 12.826 1.00 96.44 581 LYS A C 1
ATOM 4800 O O . LYS A 1 581 ? -25.914 -7.824 11.786 1.00 96.44 581 LYS A O 1
ATOM 4805 N N . THR A 1 582 ? -25.360 -5.952 12.895 1.00 95.69 582 THR A N 1
ATOM 4806 C CA . THR A 1 582 ? -25.369 -5.069 11.720 1.00 95.69 582 THR A CA 1
ATOM 4807 C C . THR A 1 582 ? -24.250 -5.455 10.747 1.00 95.69 582 THR A C 1
ATOM 4809 O O . THR A 1 582 ? -24.470 -5.593 9.547 1.00 95.69 582 THR A O 1
ATOM 4812 N N . LEU A 1 583 ? -23.055 -5.735 11.278 1.00 97.19 583 LEU A N 1
ATOM 4813 C CA . LEU A 1 583 ? -21.869 -6.069 10.490 1.00 97.19 583 LEU A CA 1
ATOM 4814 C C . LEU A 1 583 ? -22.011 -7.370 9.686 1.00 97.19 583 LEU A C 1
ATOM 4816 O O . LEU A 1 583 ? -21.520 -7.469 8.567 1.00 97.19 583 LEU A O 1
ATOM 4820 N N . LEU A 1 584 ? -22.673 -8.376 10.266 1.00 97.62 584 LEU A N 1
ATOM 4821 C CA . LEU A 1 584 ? -22.856 -9.701 9.668 1.00 97.62 584 LEU A CA 1
ATOM 4822 C C . LEU A 1 584 ? -24.173 -9.838 8.883 1.00 97.62 584 LEU A C 1
ATOM 4824 O O . LEU A 1 584 ? -24.550 -10.952 8.519 1.00 97.62 584 LEU A O 1
ATOM 4828 N N . PHE A 1 585 ? -24.883 -8.734 8.639 1.00 97.06 585 PHE A N 1
ATOM 4829 C CA . PHE A 1 585 ? -26.108 -8.724 7.844 1.00 97.06 585 PHE A CA 1
ATOM 4830 C C . PHE A 1 585 ? -25.778 -8.467 6.368 1.00 97.06 585 PHE A C 1
ATOM 4832 O O . PHE A 1 585 ? -25.165 -7.450 6.035 1.00 97.06 585 PHE A O 1
ATOM 4839 N N . GLU A 1 586 ? -26.186 -9.366 5.463 1.00 96.38 586 GLU A N 1
ATOM 4840 C CA . GLU A 1 586 ? -25.835 -9.262 4.037 1.00 96.38 586 GLU A CA 1
ATOM 4841 C C . GLU A 1 586 ? -26.478 -8.065 3.328 1.00 96.38 586 GLU A C 1
ATOM 4843 O O . GLU A 1 586 ? -25.908 -7.523 2.377 1.00 96.38 586 GLU A O 1
ATOM 4848 N N . ARG A 1 587 ? -27.635 -7.611 3.828 1.00 94.69 587 ARG A N 1
ATOM 4849 C CA . ARG A 1 587 ? -28.319 -6.393 3.359 1.00 94.69 587 ARG A CA 1
ATOM 4850 C C . ARG A 1 587 ? -27.661 -5.096 3.831 1.00 94.69 587 ARG A C 1
ATOM 4852 O O . ARG A 1 587 ? -28.080 -4.030 3.399 1.00 94.69 587 ARG A O 1
ATOM 4859 N N . GLU A 1 588 ? -26.657 -5.194 4.697 1.00 95.38 588 GLU A N 1
ATOM 4860 C CA . GLU A 1 588 ? -25.920 -4.063 5.249 1.00 95.38 588 GLU A CA 1
ATOM 4861 C C . GLU A 1 588 ? -24.435 -4.191 4.899 1.00 95.38 588 GLU A C 1
ATOM 4863 O O . GLU A 1 588 ? -24.037 -3.880 3.779 1.00 95.38 588 GLU A O 1
ATOM 4868 N N . PHE A 1 589 ? -23.606 -4.689 5.814 1.00 98.00 589 PHE A N 1
ATOM 4869 C CA . PHE A 1 589 ? -22.149 -4.671 5.693 1.00 98.00 589 PHE A CA 1
ATOM 4870 C C . PHE A 1 589 ? -21.537 -5.955 5.131 1.00 98.00 589 PHE A C 1
ATOM 4872 O O . PHE A 1 589 ? -20.485 -5.887 4.495 1.00 98.00 589 PHE A O 1
ATOM 4879 N N . LEU A 1 590 ? -22.149 -7.120 5.366 1.00 98.38 590 LEU A N 1
ATOM 4880 C CA . LEU A 1 590 ? -21.555 -8.394 4.967 1.00 98.38 590 LEU A CA 1
ATOM 4881 C C . LEU A 1 590 ? -21.701 -8.590 3.456 1.00 98.38 590 LEU A C 1
ATOM 4883 O O . LEU A 1 590 ? -22.804 -8.746 2.938 1.00 98.38 590 LEU A O 1
ATOM 4887 N N . SER A 1 591 ? -20.589 -8.593 2.735 1.00 98.06 591 SER A N 1
ATOM 4888 C CA . SER A 1 591 ? -20.568 -8.840 1.293 1.00 98.06 591 SER A CA 1
ATOM 4889 C C . SER A 1 591 ? -19.952 -10.201 0.968 1.00 98.06 591 SER A C 1
ATOM 4891 O O . SER A 1 591 ? -19.289 -10.791 1.826 1.00 98.06 591 SER A O 1
ATOM 4893 N N . PRO A 1 592 ? -20.117 -10.726 -0.258 1.00 97.62 592 PRO A N 1
ATOM 4894 C CA . PRO A 1 592 ? -19.377 -11.895 -0.737 1.00 97.62 592 PRO A CA 1
ATOM 4895 C C . PRO A 1 592 ? -17.850 -11.806 -0.591 1.00 97.62 592 PRO A C 1
ATOM 4897 O O . PRO A 1 592 ? -17.211 -12.849 -0.496 1.00 97.62 592 PRO A O 1
ATOM 4900 N N . PHE A 1 593 ? -17.273 -10.600 -0.520 1.00 97.81 593 PHE A N 1
ATOM 4901 C CA . PHE A 1 593 ? -15.820 -10.388 -0.560 1.00 97.81 593 PHE A CA 1
ATOM 4902 C C . PHE A 1 593 ? -15.222 -9.733 0.697 1.00 97.81 593 PHE A C 1
ATOM 4904 O O . PHE A 1 593 ? -14.023 -9.478 0.750 1.00 97.81 593 PHE A O 1
ATOM 4911 N N . GLY A 1 594 ? -16.030 -9.498 1.735 1.00 97.25 594 GLY A N 1
ATOM 4912 C CA . GLY A 1 594 ? -15.589 -8.900 3.000 1.00 97.25 594 GLY A CA 1
ATOM 4913 C C . GLY A 1 594 ? -16.631 -7.962 3.605 1.00 97.25 594 GLY A C 1
ATOM 4914 O O . GLY A 1 594 ? -17.808 -7.997 3.245 1.00 97.25 594 GLY A O 1
ATOM 4915 N N . ILE A 1 595 ? -16.203 -7.117 4.534 1.00 98.38 595 ILE A N 1
ATOM 4916 C CA . ILE A 1 595 ? -17.031 -6.077 5.148 1.00 98.38 595 ILE A CA 1
ATOM 4917 C C . ILE A 1 595 ? -16.945 -4.789 4.323 1.00 98.38 595 ILE A C 1
ATOM 4919 O O . ILE A 1 595 ? -15.843 -4.292 4.068 1.00 98.38 595 ILE A O 1
ATOM 4923 N N . ARG A 1 596 ? -18.111 -4.264 3.927 1.00 98.25 596 ARG A N 1
ATOM 4924 C CA . ARG A 1 596 ? -18.274 -2.988 3.210 1.00 98.25 596 ARG A CA 1
ATOM 4925 C C . ARG A 1 596 ? -17.836 -1.799 4.065 1.00 98.25 596 ARG A C 1
ATOM 4927 O O . ARG A 1 596 ? -17.935 -1.836 5.289 1.00 98.25 596 ARG A O 1
ATOM 4934 N N . SER A 1 597 ? -17.401 -0.720 3.423 1.00 97.06 597 SER A N 1
ATOM 4935 C CA . SER A 1 597 ? -17.063 0.531 4.118 1.00 97.06 597 SER A CA 1
ATOM 4936 C C . SER A 1 597 ? -18.291 1.322 4.599 1.00 97.06 597 SER A C 1
ATOM 4938 O O . SER A 1 597 ? -18.248 1.958 5.655 1.00 97.06 597 SER A O 1
ATOM 4940 N N . LEU A 1 598 ? -19.415 1.189 3.892 1.00 96.00 598 LEU A N 1
ATOM 4941 C CA . LEU A 1 598 ? -20.717 1.778 4.209 1.00 96.00 598 LEU A CA 1
ATOM 4942 C C . LEU A 1 598 ? -21.814 0.708 4.123 1.00 96.00 598 LEU A C 1
ATOM 4944 O O . LEU A 1 598 ? -21.736 -0.191 3.280 1.00 96.00 598 LEU A O 1
ATOM 4948 N N . SER A 1 599 ? -22.838 0.800 4.976 1.00 95.19 599 SER A N 1
ATOM 4949 C CA . SER A 1 599 ? -23.991 -0.102 4.906 1.00 95.19 599 SER A CA 1
ATOM 4950 C C . SER A 1 599 ? -24.703 0.011 3.552 1.00 95.19 599 SER A C 1
ATOM 4952 O O . SER A 1 599 ? -24.978 1.103 3.060 1.00 95.19 599 SER A O 1
ATOM 4954 N N . LYS A 1 600 ? -25.054 -1.132 2.957 1.00 94.56 600 LYS A N 1
ATOM 4955 C CA . LYS A 1 600 ? -25.777 -1.201 1.678 1.00 94.56 600 LYS A CA 1
ATOM 4956 C C . LYS A 1 600 ? -27.209 -0.640 1.745 1.00 94.56 600 LYS A C 1
ATOM 4958 O O . LYS A 1 600 ? -27.821 -0.429 0.706 1.00 94.56 600 LYS A O 1
ATOM 4963 N N . VAL A 1 601 ? -27.738 -0.360 2.942 1.00 91.56 601 VAL A N 1
ATOM 4964 C CA . VAL A 1 601 ? -29.086 0.219 3.121 1.00 91.56 601 VAL A CA 1
ATOM 4965 C C . VAL A 1 601 ? -29.228 1.625 2.556 1.00 91.56 601 VAL A C 1
ATOM 4967 O O . VAL A 1 601 ? -30.359 2.057 2.366 1.00 91.56 601 VAL A O 1
ATOM 4970 N N . TYR A 1 602 ? -28.118 2.319 2.298 1.00 88.88 602 TYR A N 1
ATOM 4971 C CA . TYR A 1 602 ? -28.068 3.662 1.719 1.00 88.88 602 TYR A CA 1
ATOM 4972 C C . TYR A 1 602 ? -28.086 3.644 0.186 1.00 88.88 602 TYR A C 1
ATOM 4974 O O . TYR A 1 602 ? -27.399 4.439 -0.445 1.00 88.88 602 TYR A O 1
ATOM 4982 N N . ASP A 1 603 ? -28.802 2.708 -0.437 1.00 80.50 603 ASP A N 1
ATOM 4983 C CA . ASP A 1 603 ? -28.947 2.698 -1.893 1.00 80.50 603 ASP A CA 1
ATOM 4984 C C . ASP A 1 603 ? -29.627 3.978 -2.427 1.00 80.50 603 ASP A C 1
ATOM 4986 O O . ASP A 1 603 ? -30.104 4.831 -1.679 1.00 80.50 603 ASP A O 1
ATOM 4990 N N . TYR A 1 604 ? -29.653 4.144 -3.750 1.00 65.62 604 TYR A N 1
ATOM 4991 C CA . TYR A 1 604 ? -30.138 5.378 -4.374 1.00 65.62 604 TYR A CA 1
ATOM 4992 C C . TYR A 1 604 ? -31.601 5.716 -4.018 1.00 65.62 604 TYR A C 1
ATOM 4994 O O . TYR A 1 604 ? -31.977 6.886 -3.996 1.00 65.62 604 TYR A O 1
ATOM 5002 N N . GLU A 1 605 ? -32.438 4.717 -3.712 1.00 62.78 605 GLU A N 1
ATOM 5003 C CA . GLU A 1 605 ? -33.847 4.937 -3.357 1.00 62.78 605 GLU A CA 1
ATOM 5004 C C . GLU A 1 605 ? -34.013 5.465 -1.920 1.00 62.78 605 GLU A C 1
ATOM 5006 O O . GLU A 1 605 ? -34.997 6.148 -1.621 1.00 62.78 605 GLU A O 1
ATOM 5011 N N . SER A 1 606 ? -33.052 5.188 -1.034 1.00 68.06 606 SER A N 1
ATOM 5012 C CA . SER A 1 606 ? -33.056 5.598 0.375 1.00 68.06 606 SER A CA 1
ATOM 5013 C C . SER A 1 606 ? -32.031 6.692 0.720 1.00 68.06 606 SER A C 1
ATOM 5015 O O . SER A 1 606 ? -32.101 7.258 1.813 1.00 68.06 606 SER A O 1
ATOM 5017 N N . GLY A 1 607 ? -31.111 7.019 -0.196 1.00 68.31 607 GLY A N 1
ATOM 5018 C CA . GLY A 1 607 ? -29.890 7.805 0.028 1.00 68.31 607 GLY A CA 1
ATOM 5019 C C . GLY A 1 607 ? -30.059 9.288 0.374 1.00 68.31 607 GLY A C 1
ATOM 5020 O O . GLY A 1 607 ? -29.086 10.030 0.363 1.00 68.31 607 GLY A O 1
ATOM 5021 N N . HIS A 1 608 ? -31.260 9.775 0.684 1.00 80.69 608 HIS A N 1
ATOM 5022 C CA . HIS A 1 608 ? -31.434 11.147 1.166 1.00 80.69 608 HIS A CA 1
ATOM 5023 C C . HIS A 1 608 ? -31.172 11.220 2.670 1.00 80.69 608 HIS A C 1
ATOM 5025 O O . HIS A 1 608 ? -32.037 10.911 3.493 1.00 80.69 608 HIS A O 1
ATOM 5031 N N . MET A 1 609 ? -29.979 11.684 3.025 1.00 86.62 609 MET A N 1
ATOM 5032 C CA . MET A 1 609 ? -29.504 11.751 4.399 1.00 86.62 609 MET A CA 1
ATOM 5033 C C . MET A 1 609 ? -29.545 13.180 4.930 1.00 86.62 609 MET A C 1
ATOM 5035 O O . MET A 1 609 ? -29.207 14.141 4.244 1.00 86.62 609 MET A O 1
ATOM 5039 N N . PHE A 1 610 ? -29.972 13.325 6.182 1.00 88.06 610 PHE A N 1
ATOM 5040 C CA . PHE A 1 610 ? -30.019 14.627 6.838 1.00 88.06 610 PHE A CA 1
ATOM 5041 C C . PHE A 1 610 ? -28.600 15.130 7.122 1.00 88.06 610 PHE A C 1
ATOM 5043 O O . PHE A 1 610 ? -27.883 14.531 7.927 1.00 88.06 610 PHE A O 1
ATOM 5050 N N . ASN A 1 611 ? -28.224 16.249 6.507 1.00 90.31 611 ASN A N 1
ATOM 5051 C CA . ASN A 1 611 ? -26.988 16.963 6.783 1.00 90.31 611 ASN A CA 1
ATOM 5052 C C . ASN A 1 611 ? -27.210 17.948 7.954 1.00 90.31 611 ASN A C 1
ATOM 5054 O O . ASN A 1 611 ? -27.929 18.944 7.812 1.00 90.31 611 ASN A O 1
ATOM 5058 N N . PRO A 1 612 ? -26.600 17.711 9.130 1.00 88.50 612 PRO A N 1
ATOM 5059 C CA . PRO A 1 612 ? -26.794 18.566 10.300 1.00 88.50 612 PRO A CA 1
ATOM 5060 C C . PRO A 1 612 ? -26.169 19.967 10.207 1.00 88.50 612 PRO A C 1
ATOM 5062 O O . PRO A 1 612 ? -26.534 20.821 11.019 1.00 88.50 612 PRO A O 1
ATOM 5065 N N . LEU A 1 613 ? -25.265 20.223 9.250 1.00 86.62 613 LEU A N 1
ATOM 5066 C CA . LEU A 1 613 ? -24.700 21.558 9.010 1.00 86.62 613 LEU A CA 1
ATOM 5067 C C . LEU A 1 613 ? -25.650 22.435 8.195 1.00 86.62 613 LEU A C 1
ATOM 5069 O O . LEU A 1 613 ? -25.870 23.595 8.541 1.00 86.62 613 LEU A O 1
ATOM 5073 N N . THR A 1 614 ? -26.231 21.883 7.131 1.00 87.69 614 THR A N 1
ATOM 5074 C CA . THR A 1 614 ? -27.136 22.617 6.231 1.00 87.69 614 THR A CA 1
ATOM 5075 C C . THR A 1 614 ? -28.594 22.562 6.697 1.00 87.69 614 THR A C 1
ATOM 5077 O O . THR A 1 614 ? -29.406 23.390 6.284 1.00 87.69 614 THR A O 1
ATOM 5080 N N . ASN A 1 615 ? -28.927 21.633 7.605 1.00 86.81 615 ASN A N 1
ATOM 5081 C CA . ASN A 1 615 ? -30.291 21.262 8.001 1.00 86.81 615 ASN A CA 1
ATOM 5082 C C . ASN A 1 615 ? -31.168 20.850 6.805 1.00 86.81 615 ASN A C 1
ATOM 5084 O O . ASN A 1 615 ? -32.374 21.112 6.794 1.00 86.81 615 ASN A O 1
ATOM 5088 N N . GLN A 1 616 ? -30.572 20.215 5.796 1.00 89.31 616 GLN A N 1
ATOM 5089 C CA . GLN A 1 616 ? -31.260 19.730 4.600 1.00 89.31 616 GLN A CA 1
ATOM 5090 C C . GLN A 1 616 ? -31.020 18.233 4.406 1.00 89.31 616 GLN A C 1
ATOM 5092 O O . GLN A 1 616 ? -30.064 17.674 4.938 1.00 89.31 616 GLN A O 1
ATOM 5097 N N . ASN A 1 617 ? -31.908 17.576 3.659 1.00 88.50 617 ASN A N 1
ATOM 5098 C CA . ASN A 1 617 ? -31.647 16.221 3.185 1.00 88.50 617 ASN A CA 1
ATOM 5099 C C . ASN A 1 617 ? -30.853 16.310 1.885 1.00 88.50 617 ASN A C 1
ATOM 5101 O O . ASN A 1 617 ? -31.333 16.889 0.910 1.00 88.50 617 ASN A O 1
ATOM 5105 N N . GLU A 1 618 ? -29.672 15.713 1.877 1.00 88.56 618 GLU A N 1
ATOM 5106 C CA . GLU A 1 618 ? -28.751 15.688 0.747 1.00 88.56 618 GLU A CA 1
ATOM 5107 C C . GLU A 1 618 ? -28.581 14.251 0.258 1.00 88.56 618 GLU A C 1
ATOM 5109 O O . GLU A 1 618 ? -28.764 13.298 1.018 1.00 88.56 618 GLU A O 1
ATOM 5114 N N . LEU A 1 619 ? -28.271 14.096 -1.028 1.00 85.56 619 LEU A N 1
ATOM 5115 C CA . LEU A 1 619 ? -28.011 12.785 -1.602 1.00 85.56 619 LEU A CA 1
ATOM 5116 C C . LEU A 1 619 ? -26.666 12.261 -1.078 1.00 85.56 619 LEU A C 1
ATOM 5118 O O . LEU A 1 619 ? -25.631 12.902 -1.236 1.00 85.56 619 LEU A O 1
ATOM 5122 N N . PHE A 1 620 ? -26.701 11.091 -0.457 1.00 87.06 620 PHE A N 1
ATOM 5123 C CA . PHE A 1 620 ? -25.567 10.351 0.065 1.00 87.06 620 PHE A CA 1
ATOM 5124 C C . PHE A 1 620 ? -25.839 8.863 -0.154 1.00 87.06 620 PHE A C 1
ATOM 5126 O O . PHE A 1 620 ? -26.620 8.247 0.575 1.00 87.06 620 PHE A O 1
ATOM 5133 N N . CYS A 1 621 ? -25.222 8.308 -1.193 1.00 88.69 621 CYS A N 1
ATOM 5134 C CA . CYS A 1 621 ? -25.509 6.958 -1.648 1.00 88.69 621 CYS A CA 1
ATOM 5135 C C . CYS A 1 621 ? -24.392 5.978 -1.300 1.00 88.69 621 CYS A C 1
ATOM 5137 O O . CYS A 1 621 ? -23.217 6.323 -1.180 1.00 88.69 621 CYS A O 1
ATOM 5139 N N . TYR A 1 622 ? -24.798 4.723 -1.186 1.00 91.81 622 TYR A N 1
ATOM 5140 C CA . TYR A 1 622 ? -23.941 3.564 -1.261 1.00 91.81 622 TYR A CA 1
ATOM 5141 C C . TYR A 1 622 ? -23.417 3.395 -2.691 1.00 91.81 622 TYR A C 1
ATOM 5143 O O . TYR A 1 622 ? -24.183 3.135 -3.621 1.00 91.81 622 TYR A O 1
ATOM 5151 N N . CYS A 1 623 ? -22.098 3.492 -2.835 1.00 91.06 623 CYS A N 1
ATOM 5152 C CA . CYS A 1 623 ? -21.367 3.405 -4.093 1.00 91.06 623 CYS A CA 1
ATOM 5153 C C . CYS A 1 623 ? -20.421 2.201 -4.005 1.00 91.06 623 CYS A C 1
ATOM 5155 O O . CYS A 1 623 ? -19.384 2.300 -3.355 1.00 91.06 623 CYS A O 1
ATOM 5157 N N . PRO A 1 624 ? -20.762 1.032 -4.580 1.00 91.50 624 PRO A N 1
ATOM 5158 C CA . PRO A 1 624 ? -19.976 -0.189 -4.402 1.00 91.50 624 PRO A CA 1
ATOM 5159 C C . PRO A 1 624 ? -18.625 -0.175 -5.134 1.00 91.50 624 PRO A C 1
ATOM 5161 O O . PRO A 1 624 ? -17.757 -0.954 -4.765 1.00 91.50 624 PRO A O 1
ATOM 5164 N N . GLY A 1 625 ? -18.456 0.635 -6.180 1.00 89.50 625 GLY A N 1
ATOM 5165 C CA . GLY A 1 625 ? -17.241 0.702 -7.000 1.00 89.50 625 GLY A CA 1
ATOM 5166 C C . GLY A 1 625 ? -16.547 2.050 -6.867 1.00 89.50 625 GLY A C 1
ATOM 5167 O O . GLY A 1 625 ? -16.179 2.447 -5.766 1.00 89.50 625 GLY A O 1
ATOM 5168 N N . GLU A 1 626 ? -16.386 2.741 -7.987 1.00 87.31 626 GLU A N 1
ATOM 5169 C CA . GLU A 1 626 ? -15.849 4.096 -8.065 1.00 87.31 626 GLU A CA 1
ATOM 5170 C C . GLU A 1 626 ? -16.783 5.132 -7.376 1.00 87.31 626 GLU A C 1
ATOM 5172 O O . GLU A 1 626 ? -17.955 4.845 -7.103 1.00 87.31 626 GLU A O 1
ATOM 5177 N N . SER A 1 627 ? -16.253 6.308 -7.011 1.00 85.19 627 SER A N 1
ATOM 5178 C CA . SER A 1 627 ? -17.000 7.365 -6.300 1.00 85.19 627 SER A CA 1
ATOM 5179 C C . SER A 1 627 ? -17.978 8.084 -7.234 1.00 85.19 627 SER A C 1
ATOM 5181 O O . SER A 1 627 ? -17.678 8.341 -8.391 1.00 85.19 627 SER A O 1
ATOM 5183 N N . ASP A 1 628 ? -19.126 8.506 -6.707 1.00 81.56 628 ASP A N 1
ATOM 5184 C CA . ASP A 1 628 ? -20.097 9.358 -7.406 1.00 81.56 628 ASP A CA 1
ATOM 5185 C C . ASP A 1 628 ? -19.935 10.855 -7.076 1.00 81.56 628 ASP A C 1
ATOM 5187 O O . ASP A 1 628 ? -20.846 11.653 -7.301 1.00 81.56 628 ASP A O 1
ATOM 5191 N N . SER A 1 629 ? -18.810 11.233 -6.461 1.00 76.62 629 SER A N 1
ATOM 5192 C CA . SER A 1 629 ? -18.542 12.602 -6.013 1.00 76.62 629 SER A CA 1
ATOM 5193 C C . SER A 1 629 ? -17.068 12.969 -6.133 1.00 76.62 629 SER A C 1
ATOM 5195 O O . SER A 1 629 ? -16.214 12.136 -5.846 1.00 76.62 629 SER A O 1
ATOM 5197 N N . ASP A 1 630 ? -16.786 14.241 -6.437 1.00 69.00 630 ASP A N 1
ATOM 5198 C CA . ASP A 1 630 ? -15.430 14.820 -6.536 1.00 69.00 630 ASP A CA 1
ATOM 5199 C C . ASP A 1 630 ? -14.768 15.132 -5.178 1.00 69.00 630 ASP A C 1
ATOM 5201 O O . ASP A 1 630 ? -13.694 15.741 -5.123 1.00 69.00 630 ASP A O 1
ATOM 5205 N N . LEU A 1 631 ? -15.411 14.784 -4.056 1.00 66.69 631 LEU A N 1
ATOM 5206 C CA . LEU A 1 631 ? -14.829 15.005 -2.731 1.00 66.69 631 LEU A CA 1
ATOM 5207 C C . LEU A 1 631 ? -13.474 14.294 -2.649 1.00 66.69 631 LEU A C 1
ATOM 5209 O O . LEU A 1 631 ? -13.378 13.107 -2.943 1.00 66.69 631 LEU A O 1
ATOM 5213 N N . PHE A 1 632 ? -12.437 15.046 -2.266 1.00 60.25 632 PHE A N 1
ATOM 5214 C CA . PHE A 1 632 ? -11.048 14.573 -2.213 1.00 60.25 632 PHE A CA 1
ATOM 5215 C C . PHE A 1 632 ? -10.514 14.025 -3.549 1.00 60.25 632 PHE A C 1
ATOM 5217 O O . PHE A 1 632 ? -9.714 13.100 -3.580 1.00 60.25 632 PHE A O 1
ATOM 5224 N N . GLY A 1 633 ? -10.926 14.628 -4.668 1.00 58.97 633 GLY A N 1
ATOM 5225 C CA . GLY A 1 633 ? -10.385 14.320 -5.996 1.00 58.97 633 GLY A CA 1
ATOM 5226 C C . GLY A 1 633 ? -11.180 13.281 -6.781 1.00 58.97 633 GLY A C 1
ATOM 5227 O O . GLY A 1 633 ? -10.919 13.140 -7.967 1.00 58.97 633 GLY A O 1
ATOM 5228 N N . GLY A 1 634 ? -12.169 12.626 -6.159 1.00 60.53 634 GLY A N 1
ATOM 5229 C CA . GLY A 1 634 ? -13.086 11.687 -6.818 1.00 60.53 634 GLY A CA 1
ATOM 5230 C C . GLY A 1 634 ? -12.598 10.240 -6.929 1.00 60.53 634 GLY A C 1
ATOM 5231 O O . GLY A 1 634 ? -13.359 9.383 -7.366 1.00 60.53 634 GLY A O 1
ATOM 5232 N N . ASN A 1 635 ? -11.376 9.950 -6.479 1.00 66.69 635 ASN A N 1
ATOM 5233 C CA . ASN A 1 635 ? -10.683 8.688 -6.775 1.00 66.69 635 ASN A CA 1
ATOM 5234 C C . ASN A 1 635 ? -10.863 7.635 -5.669 1.00 66.69 635 ASN A C 1
ATOM 5236 O O . ASN A 1 635 ? -11.112 6.456 -5.932 1.00 66.69 635 ASN A O 1
ATOM 5240 N N . SER A 1 636 ? -10.779 8.067 -4.408 1.00 76.56 636 SER A N 1
ATOM 5241 C CA . SER A 1 636 ? -10.940 7.198 -3.242 1.00 76.56 636 SER A CA 1
ATOM 5242 C C . SER A 1 636 ? -12.413 7.076 -2.862 1.00 76.56 636 SER A C 1
ATOM 5244 O O . SER A 1 636 ? -13.115 8.081 -2.707 1.00 76.56 636 SER A O 1
ATOM 5246 N N . ASN A 1 637 ? -12.900 5.843 -2.686 1.00 88.88 637 ASN A N 1
ATOM 5247 C CA . ASN A 1 637 ? -14.290 5.602 -2.315 1.00 88.88 637 ASN A CA 1
ATOM 5248 C C . ASN A 1 637 ? -14.447 4.733 -1.058 1.00 88.88 637 ASN A C 1
ATOM 5250 O O . ASN A 1 637 ? -14.244 3.519 -1.045 1.00 88.88 637 ASN A O 1
ATOM 5254 N N . TRP A 1 638 ? -14.930 5.369 0.000 1.00 93.06 638 TRP A N 1
ATOM 5255 C CA . TRP A 1 638 ? -15.268 4.777 1.287 1.00 93.06 638 TRP A CA 1
ATOM 5256 C C . TRP A 1 638 ? -16.783 4.609 1.487 1.00 93.06 638 TRP A C 1
ATOM 5258 O O . TRP A 1 638 ? -17.229 4.228 2.567 1.00 93.06 638 TRP A O 1
ATOM 5268 N N . ARG A 1 639 ? -17.608 4.857 0.462 1.00 92.94 639 ARG A N 1
ATOM 5269 C CA . ARG A 1 639 ? -19.077 4.737 0.523 1.00 92.94 639 ARG A CA 1
ATOM 5270 C C . ARG A 1 639 ? -19.596 3.364 0.107 1.00 92.94 639 ARG A C 1
ATOM 5272 O O . ARG A 1 639 ? -20.694 3.246 -0.423 1.00 92.94 639 ARG A O 1
ATOM 5279 N N . GLY A 1 640 ? -18.853 2.297 0.378 1.00 94.38 640 GLY A N 1
ATOM 5280 C CA . GLY A 1 640 ? -19.303 0.948 0.047 1.00 94.38 640 GLY A CA 1
ATOM 5281 C C . GLY A 1 640 ? -18.220 -0.093 -0.213 1.00 94.38 640 GLY A C 1
ATOM 5282 O O . GLY A 1 640 ? -18.418 -1.230 0.231 1.00 94.38 640 GLY A O 1
ATOM 5283 N N . PRO A 1 641 ? -17.083 0.239 -0.854 1.00 96.56 641 PRO A N 1
ATOM 5284 C CA . PRO A 1 641 ? -16.068 -0.743 -1.209 1.00 96.56 641 PRO A CA 1
ATOM 5285 C C . PRO A 1 641 ? -15.476 -1.508 -0.027 1.00 96.56 641 PRO A C 1
ATOM 5287 O O . PRO A 1 641 ? -15.534 -1.063 1.125 1.00 96.56 641 PRO A O 1
ATOM 5290 N N . VAL A 1 642 ? -14.895 -2.671 -0.321 1.00 97.94 642 VAL A N 1
ATOM 5291 C CA . VAL A 1 642 ? -14.113 -3.482 0.618 1.00 97.94 642 VAL A CA 1
ATOM 5292 C C . VAL A 1 642 ? -12.666 -3.005 0.609 1.00 97.94 642 VAL A C 1
ATOM 5294 O O . VAL A 1 642 ? -11.993 -3.047 -0.420 1.00 97.94 642 VAL A O 1
ATOM 5297 N N . TRP A 1 643 ? -12.181 -2.624 1.790 1.00 97.19 643 TRP A N 1
ATOM 5298 C CA . TRP A 1 643 ? -10.801 -2.205 2.024 1.00 97.19 643 TRP A CA 1
ATOM 5299 C C . TRP A 1 643 ? -10.087 -3.241 2.893 1.00 97.19 643 TRP A C 1
ATOM 5301 O O . TRP A 1 643 ? -10.523 -3.540 4.015 1.00 97.19 643 TRP A O 1
ATOM 5311 N N . LEU A 1 644 ? -8.981 -3.789 2.384 1.00 97.06 644 LEU A N 1
ATOM 5312 C CA . LEU A 1 644 ? -8.166 -4.779 3.092 1.00 97.06 644 LEU A CA 1
ATOM 5313 C C . LEU A 1 644 ? -7.637 -4.308 4.461 1.00 97.06 644 LEU A C 1
ATOM 5315 O O . LEU A 1 644 ? -7.733 -5.115 5.387 1.00 97.06 644 LEU A O 1
ATOM 5319 N N . PRO A 1 645 ? -7.136 -3.069 4.669 1.00 96.31 645 PRO A N 1
ATOM 5320 C CA . PRO A 1 645 ? -6.583 -2.669 5.969 1.00 96.31 645 PRO A CA 1
ATOM 5321 C C . PRO A 1 645 ? -7.632 -2.714 7.084 1.00 96.31 645 PRO A C 1
ATOM 5323 O O . PRO A 1 645 ? -7.379 -3.250 8.164 1.00 96.31 645 PRO A O 1
ATOM 5326 N N . MET A 1 646 ? -8.847 -2.232 6.807 1.00 97.00 646 MET A N 1
ATOM 5327 C CA . MET A 1 646 ? -9.934 -2.221 7.788 1.00 97.00 646 MET A CA 1
ATOM 5328 C C . MET A 1 646 ? -10.478 -3.622 8.061 1.00 97.00 646 MET A C 1
ATOM 5330 O O . MET A 1 646 ? -10.726 -3.973 9.215 1.00 97.00 646 MET A O 1
ATOM 5334 N N . ASN A 1 647 ? -10.613 -4.448 7.021 1.00 98.00 647 ASN A N 1
ATOM 5335 C CA . ASN A 1 647 ? -11.008 -5.844 7.185 1.00 98.00 647 ASN A CA 1
ATOM 5336 C C . ASN A 1 647 ? -9.961 -6.646 7.977 1.00 98.00 647 ASN A C 1
ATOM 5338 O O . ASN A 1 647 ? -10.333 -7.444 8.836 1.00 98.00 647 ASN A O 1
ATOM 5342 N N . TYR A 1 648 ? -8.669 -6.404 7.739 1.00 97.56 648 TYR A N 1
ATOM 5343 C CA . TYR A 1 648 ? -7.576 -7.027 8.482 1.00 97.56 648 TYR A CA 1
ATOM 5344 C C . TYR A 1 648 ? -7.642 -6.680 9.973 1.00 97.56 648 TYR A C 1
ATOM 5346 O O . TYR A 1 648 ? -7.711 -7.582 10.808 1.00 97.56 648 TYR A O 1
ATOM 5354 N N . LEU A 1 649 ? -7.688 -5.386 10.318 1.00 97.25 649 LEU A N 1
ATOM 5355 C CA . LEU A 1 649 ? -7.766 -4.952 11.717 1.00 97.25 649 LEU A CA 1
ATOM 5356 C C . LEU A 1 649 ? -9.017 -5.491 12.413 1.00 97.25 649 LEU A C 1
ATOM 5358 O O . LEU A 1 649 ? -8.935 -5.954 13.549 1.00 97.25 649 LEU A O 1
ATOM 5362 N N . LEU A 1 650 ? -10.162 -5.483 11.727 1.00 98.12 650 LEU A N 1
ATOM 5363 C CA . LEU A 1 650 ? -11.395 -6.053 12.256 1.00 98.12 650 LEU A CA 1
ATOM 5364 C C . LEU A 1 650 ? -11.234 -7.546 12.556 1.00 98.12 650 LEU A C 1
ATOM 5366 O O . LEU A 1 650 ? -11.597 -7.981 13.644 1.00 98.12 650 LEU A O 1
ATOM 5370 N N . ILE A 1 651 ? -10.683 -8.328 11.625 1.00 97.50 651 ILE A N 1
ATOM 5371 C CA . ILE A 1 651 ? -10.440 -9.762 11.818 1.00 97.50 651 ILE A CA 1
ATOM 5372 C C . ILE A 1 651 ? -9.521 -10.009 13.021 1.00 97.50 651 ILE A C 1
ATOM 5374 O O . ILE A 1 651 ? -9.823 -10.884 13.835 1.00 97.50 651 ILE A O 1
ATOM 5378 N N . GLU A 1 652 ? -8.445 -9.232 13.173 1.00 96.00 652 GLU A N 1
ATOM 5379 C CA . GLU A 1 652 ? -7.543 -9.337 14.327 1.00 96.00 652 GLU A CA 1
ATOM 5380 C C . GLU A 1 652 ? -8.264 -9.034 15.647 1.00 96.00 652 GLU A C 1
ATOM 5382 O O . GLU A 1 652 ? -8.161 -9.799 16.608 1.00 96.00 652 GLU A O 1
ATOM 5387 N N . SER A 1 653 ? -9.077 -7.979 15.691 1.00 97.00 653 SER A N 1
ATOM 5388 C CA . SER A 1 653 ? -9.872 -7.654 16.876 1.00 97.00 653 SER A CA 1
ATOM 5389 C C . SER A 1 653 ? -10.934 -8.714 17.176 1.00 97.00 653 SER A C 1
ATOM 5391 O O . SER A 1 653 ? -11.121 -9.081 18.335 1.00 97.00 653 SER A O 1
ATOM 5393 N N . LEU A 1 654 ? -11.598 -9.276 16.159 1.00 97.62 654 LEU A N 1
ATOM 5394 C CA . LEU A 1 654 ? -12.574 -10.355 16.344 1.00 97.62 654 LEU A CA 1
ATOM 5395 C C . LEU A 1 654 ? -11.943 -11.606 16.969 1.00 97.62 654 LEU A C 1
ATOM 5397 O O . LEU A 1 654 ? -12.596 -12.233 17.801 1.00 97.62 654 LEU A O 1
ATOM 5401 N N . LYS A 1 655 ? -10.687 -11.946 16.642 1.00 96.19 655 LYS A N 1
ATOM 5402 C CA . LYS A 1 655 ? -9.964 -13.050 17.304 1.00 96.19 655 LYS A CA 1
ATOM 5403 C C . LYS A 1 655 ? -9.783 -12.796 18.802 1.00 96.19 655 LYS A C 1
ATOM 5405 O O . LYS A 1 655 ? -9.979 -13.706 19.606 1.00 96.19 655 LYS A O 1
ATOM 5410 N N . LEU A 1 656 ? -9.465 -11.557 19.191 1.00 94.56 656 LEU A N 1
ATOM 5411 C CA . LEU A 1 656 ? -9.364 -11.181 20.605 1.00 94.56 656 LEU A CA 1
ATOM 5412 C C . LEU A 1 656 ? -10.714 -11.355 21.314 1.00 94.56 656 LEU A C 1
ATOM 5414 O O . LEU A 1 656 ? -10.767 -11.996 22.363 1.00 94.56 656 LEU A O 1
ATOM 5418 N N . TYR A 1 657 ? -11.812 -10.876 20.721 1.00 94.88 657 TYR A N 1
ATOM 5419 C CA . TYR A 1 657 ? -13.156 -11.092 21.274 1.00 94.88 657 TYR A CA 1
ATOM 5420 C C . TYR A 1 657 ? -13.553 -12.570 21.342 1.00 94.88 657 TYR A C 1
ATOM 5422 O O . TYR A 1 657 ? -14.159 -12.977 22.333 1.00 94.88 657 TYR A O 1
ATOM 5430 N N . ASP A 1 658 ? -13.232 -13.378 20.328 1.00 95.12 658 ASP A N 1
ATOM 5431 C CA . ASP A 1 658 ? -13.535 -14.816 20.306 1.00 95.12 658 ASP A CA 1
ATOM 5432 C C . ASP A 1 658 ? -12.842 -15.543 21.463 1.00 95.12 658 ASP A C 1
ATOM 5434 O O . ASP A 1 658 ? -13.485 -16.308 22.183 1.00 95.12 658 ASP A O 1
ATOM 5438 N N . SER A 1 659 ? -11.573 -15.207 21.719 1.00 92.12 659 SER A N 1
ATOM 5439 C CA . SER A 1 659 ? -10.790 -15.788 22.813 1.00 92.12 659 SER A CA 1
ATOM 5440 C C . SER A 1 659 ? -11.370 -15.503 24.208 1.00 92.12 659 SER A C 1
ATOM 5442 O O . SER A 1 659 ? -11.212 -16.326 25.113 1.00 92.12 659 SER A O 1
ATOM 5444 N N . VAL A 1 660 ? -12.083 -14.380 24.374 1.00 90.31 660 VAL A N 1
ATOM 5445 C CA . VAL A 1 660 ? -12.631 -13.920 25.660 1.00 90.31 660 VAL A CA 1
ATOM 5446 C C . VAL A 1 660 ? -14.104 -14.281 25.818 1.00 90.31 660 VAL A C 1
ATOM 5448 O O . VAL A 1 660 ? -14.482 -14.932 26.789 1.00 90.31 660 VAL A O 1
ATOM 5451 N N . TYR A 1 661 ? -14.957 -13.851 24.888 1.00 88.88 661 TYR A N 1
ATOM 5452 C CA . TYR A 1 661 ? -16.404 -13.990 25.034 1.00 88.88 661 TYR A CA 1
ATOM 5453 C C . TYR A 1 661 ? -16.940 -15.339 24.540 1.00 88.88 661 TYR A C 1
ATOM 5455 O O . TYR A 1 661 ? -18.016 -15.742 24.981 1.00 88.88 661 TYR A O 1
ATOM 5463 N N . LYS A 1 662 ? -16.234 -16.033 23.628 1.00 89.69 662 LYS A N 1
ATOM 5464 C CA . LYS A 1 662 ? -16.628 -17.348 23.071 1.00 89.69 662 LYS A CA 1
ATOM 5465 C C . LYS A 1 662 ? -18.109 -17.409 22.665 1.00 89.69 662 LYS A C 1
ATOM 5467 O O . LYS A 1 662 ? -18.855 -18.323 23.027 1.00 89.69 662 LYS A O 1
ATOM 5472 N N . ILE A 1 663 ? -18.558 -16.377 21.953 1.00 93.38 663 ILE A N 1
ATOM 5473 C CA . ILE A 1 663 ? -19.974 -16.183 21.630 1.00 93.38 663 ILE A CA 1
ATOM 5474 C C . ILE A 1 663 ? -20.371 -16.931 20.363 1.00 93.38 663 ILE A C 1
ATOM 5476 O O . ILE A 1 663 ? -19.548 -17.237 19.499 1.00 93.38 663 ILE A O 1
ATOM 5480 N N . LYS A 1 664 ? -21.680 -17.142 20.223 1.00 96.31 664 LYS A N 1
ATOM 5481 C CA . LYS A 1 664 ? -22.294 -17.557 18.965 1.00 96.31 664 LYS A CA 1
ATOM 5482 C C . LYS A 1 664 ? -23.205 -16.468 18.424 1.00 96.31 664 LYS A C 1
ATOM 5484 O O . LYS A 1 664 ? -23.881 -15.790 19.200 1.00 96.31 664 LYS A O 1
ATOM 5489 N N . MET A 1 665 ? -23.245 -16.345 17.103 1.00 96.81 665 MET A N 1
ATOM 5490 C CA . MET A 1 665 ? -24.068 -15.377 16.377 1.00 96.81 665 MET A CA 1
ATOM 5491 C C . MET A 1 665 ? -24.814 -16.074 15.242 1.00 96.81 665 MET A C 1
ATOM 5493 O O . MET A 1 665 ? -24.338 -17.078 14.705 1.00 96.81 665 MET A O 1
ATOM 5497 N N . CYS A 1 666 ? -25.998 -15.569 14.895 1.00 97.31 666 CYS A N 1
ATOM 5498 C CA . CYS A 1 666 ? -26.634 -15.945 13.636 1.00 97.31 666 CYS A CA 1
ATOM 5499 C C . CYS A 1 666 ? -25.727 -15.504 12.484 1.00 97.31 666 CYS A C 1
ATOM 5501 O O . CYS A 1 666 ? -25.242 -14.373 12.505 1.00 97.31 666 CYS A O 1
ATOM 5503 N N . TYR A 1 667 ? -25.471 -16.394 11.522 1.00 97.00 667 TYR A N 1
ATOM 5504 C CA . TYR A 1 667 ? -24.580 -16.097 10.405 1.00 97.00 667 TYR A CA 1
ATOM 5505 C C . TYR A 1 667 ? -25.057 -16.663 9.054 1.00 97.00 667 TYR A C 1
ATOM 5507 O O . TYR A 1 667 ? -25.086 -17.891 8.884 1.00 97.00 667 TYR A O 1
ATOM 5515 N N . PRO A 1 668 ? -25.368 -15.794 8.075 1.00 96.38 668 PRO A N 1
ATOM 5516 C CA . PRO A 1 668 ? -25.544 -14.338 8.214 1.00 96.38 668 PRO A CA 1
ATOM 5517 C C . PRO A 1 668 ? -26.581 -13.942 9.284 1.00 96.38 668 PRO A C 1
ATOM 5519 O O . PRO A 1 668 ? -27.343 -14.799 9.742 1.00 96.38 668 PRO A O 1
ATOM 5522 N N . SER A 1 669 ? -26.593 -12.685 9.734 1.00 94.00 669 SER A N 1
ATOM 5523 C CA . SER A 1 669 ? -27.399 -12.217 10.882 1.00 94.00 669 SER A CA 1
ATOM 5524 C C . SER A 1 669 ? -28.901 -12.507 10.789 1.00 94.00 669 SER A C 1
ATOM 5526 O O . SER A 1 669 ? -29.551 -12.736 11.807 1.00 94.00 669 SER A O 1
ATOM 5528 N N . GLU A 1 670 ? -29.455 -12.508 9.584 1.00 90.44 670 GLU A N 1
ATOM 5529 C CA . GLU A 1 670 ? -30.849 -12.810 9.255 1.00 90.44 670 GLU A CA 1
ATOM 5530 C C . GLU A 1 670 ? -31.165 -14.311 9.219 1.00 90.44 670 GLU A C 1
ATOM 5532 O O . GLU A 1 670 ? -32.326 -14.710 9.115 1.00 90.44 670 GLU A O 1
ATOM 5537 N N . SER A 1 671 ? -30.139 -15.158 9.276 1.00 92.06 671 SER A N 1
ATOM 5538 C CA . SER A 1 671 ? -30.299 -16.605 9.274 1.00 92.06 671 SER A CA 1
ATOM 5539 C C . SER A 1 671 ? -30.671 -17.135 10.662 1.00 92.06 671 SER A C 1
ATOM 5541 O O . SER A 1 671 ? -30.424 -16.517 11.696 1.00 92.06 671 SER A O 1
ATOM 5543 N N . ASN A 1 672 ? -31.180 -18.367 10.700 1.00 91.88 672 ASN A N 1
ATOM 5544 C CA . ASN A 1 672 ? -31.340 -19.124 11.946 1.00 91.88 672 ASN A CA 1
ATOM 5545 C C . ASN A 1 672 ? -30.093 -19.968 12.285 1.00 91.88 672 ASN A C 1
ATOM 5547 O O . ASN A 1 672 ? -30.133 -20.813 13.181 1.00 91.88 672 ASN A O 1
ATOM 5551 N N . ARG A 1 673 ? -28.987 -19.794 11.546 1.00 95.00 673 ARG A N 1
ATOM 5552 C CA . ARG A 1 673 ? -27.774 -20.602 11.690 1.00 95.00 673 ARG A CA 1
ATOM 5553 C C . ARG A 1 673 ? -26.863 -19.980 12.743 1.00 95.00 673 ARG A C 1
ATOM 5555 O O . ARG A 1 673 ? -26.063 -19.100 12.450 1.00 95.00 673 ARG A O 1
ATOM 5562 N N . LEU A 1 674 ? -26.969 -20.473 13.971 1.00 97.00 674 LEU A N 1
ATOM 5563 C CA . LEU A 1 674 ? -26.125 -20.045 15.082 1.00 97.00 674 LEU A CA 1
ATOM 5564 C C . LEU A 1 674 ? -24.746 -20.731 15.008 1.00 97.00 674 LEU A C 1
ATOM 5566 O O . LEU A 1 674 ? -24.656 -21.947 15.191 1.00 97.00 674 LEU A O 1
ATOM 5570 N N . ILE A 1 675 ? -23.676 -19.972 14.753 1.00 97.62 675 ILE A N 1
ATOM 5571 C CA . ILE A 1 675 ? -22.297 -20.492 14.685 1.00 97.62 675 ILE A CA 1
ATOM 5572 C C . ILE A 1 675 ? -21.341 -19.717 15.592 1.00 97.62 675 ILE A C 1
ATOM 5574 O O . ILE A 1 675 ? -21.638 -18.606 16.027 1.00 97.62 675 ILE A O 1
ATOM 5578 N N . ASP A 1 676 ? -20.198 -20.334 15.876 1.00 97.75 676 ASP A N 1
ATOM 5579 C CA . ASP A 1 676 ? -19.123 -19.767 16.693 1.00 97.75 676 ASP A CA 1
ATOM 5580 C C . ASP A 1 676 ? -18.437 -18.596 15.974 1.00 97.75 676 ASP A C 1
ATOM 5582 O O . ASP A 1 676 ? -18.287 -18.623 14.747 1.00 97.75 676 ASP A O 1
ATOM 5586 N N . LEU A 1 677 ? -17.987 -17.591 16.731 1.00 97.06 677 LEU A N 1
ATOM 5587 C CA . LEU A 1 677 ? -17.301 -16.424 16.171 1.00 97.06 677 LEU A CA 1
ATOM 5588 C C . LEU A 1 677 ? -16.011 -16.804 15.418 1.00 97.06 677 LEU A C 1
ATOM 5590 O O . LEU A 1 677 ? -15.781 -16.279 14.331 1.00 97.06 677 LEU A O 1
ATOM 5594 N N . SER A 1 678 ? -15.250 -17.800 15.877 1.00 96.31 678 SER A N 1
ATOM 5595 C CA . SER A 1 678 ? -14.127 -18.388 15.120 1.00 96.31 678 SER A CA 1
ATOM 5596 C C . SER A 1 678 ? -14.480 -18.827 13.689 1.00 96.31 678 SER A C 1
ATOM 5598 O O . SER A 1 678 ? -13.707 -18.600 12.755 1.00 96.31 678 SER A O 1
ATOM 5600 N N . LYS A 1 679 ? -15.669 -19.407 13.469 1.00 97.06 679 LYS A N 1
ATOM 5601 C CA . LYS A 1 679 ? -16.126 -19.811 12.125 1.00 97.06 679 LYS A CA 1
ATOM 5602 C C . LYS A 1 679 ? -16.481 -18.608 11.259 1.00 97.06 679 LYS A C 1
ATOM 5604 O O . LYS A 1 679 ? -16.217 -18.635 10.063 1.00 97.06 679 LYS A O 1
ATOM 5609 N N . ILE A 1 680 ? -17.041 -17.560 11.860 1.00 97.75 680 ILE A N 1
ATOM 5610 C CA . ILE A 1 680 ? -17.328 -16.290 11.179 1.00 97.75 680 ILE A CA 1
ATOM 5611 C C . ILE A 1 680 ? -16.020 -15.627 10.743 1.00 97.75 680 ILE A C 1
ATOM 5613 O O . ILE A 1 680 ? -15.900 -15.210 9.597 1.00 97.75 680 ILE A O 1
ATOM 5617 N N . ILE A 1 681 ? -15.012 -15.596 11.620 1.00 97.19 681 ILE A N 1
ATOM 5618 C CA . ILE A 1 681 ? -13.672 -15.082 11.303 1.00 97.19 681 ILE A CA 1
ATOM 5619 C C . ILE A 1 681 ? -13.062 -15.855 10.128 1.00 97.19 681 ILE A C 1
ATOM 5621 O O . ILE A 1 681 ? -12.513 -15.249 9.208 1.00 97.19 681 ILE A O 1
ATOM 5625 N N . SER A 1 682 ? -13.178 -17.187 10.136 1.00 95.75 682 SER A N 1
ATOM 5626 C CA . SER A 1 682 ? -12.700 -18.025 9.032 1.00 95.75 682 SER A CA 1
ATOM 5627 C C . SER A 1 682 ? -13.416 -17.716 7.714 1.00 95.75 682 SER A C 1
ATOM 5629 O O . SER A 1 682 ? -12.762 -17.694 6.672 1.00 95.75 682 SER A O 1
ATOM 5631 N N . ASP A 1 683 ? -14.730 -17.476 7.743 1.00 96.69 683 ASP A N 1
ATOM 5632 C CA . ASP A 1 683 ? -15.495 -17.125 6.543 1.00 96.69 683 ASP A CA 1
ATOM 5633 C C . ASP A 1 683 ? -15.098 -15.741 6.009 1.00 96.69 683 ASP A C 1
ATOM 5635 O O . ASP A 1 683 ? -14.847 -15.601 4.818 1.00 96.69 683 ASP A O 1
ATOM 5639 N N . LEU A 1 684 ? -14.934 -14.737 6.881 1.00 97.31 684 LEU A N 1
ATOM 5640 C CA . LEU A 1 684 ? -14.477 -13.396 6.486 1.00 97.31 684 LEU A CA 1
ATOM 5641 C C . LEU A 1 684 ? -13.100 -13.429 5.809 1.00 97.31 684 LEU A C 1
ATOM 5643 O O . LEU A 1 684 ? -12.920 -12.803 4.766 1.00 97.31 684 LEU A O 1
ATOM 5647 N N . LYS A 1 685 ? -12.150 -14.201 6.354 1.00 95.50 685 LYS A N 1
ATOM 5648 C CA . LYS A 1 685 ? -10.848 -14.422 5.704 1.00 95.50 685 LYS A CA 1
ATOM 5649 C C . LYS A 1 685 ? -11.015 -15.048 4.322 1.00 95.50 685 LYS A C 1
ATOM 5651 O O . LYS A 1 685 ? -10.458 -14.540 3.358 1.00 95.50 685 LYS A O 1
ATOM 5656 N N . HIS A 1 686 ? -11.817 -16.110 4.216 1.00 95.06 686 HIS A N 1
ATOM 5657 C CA . HIS A 1 686 ? -12.070 -16.785 2.944 1.00 95.06 686 HIS A CA 1
ATOM 5658 C C . HIS A 1 686 ? -12.696 -15.846 1.899 1.00 95.06 686 HIS A C 1
ATOM 5660 O O . HIS A 1 686 ? -12.279 -15.861 0.743 1.00 95.06 686 HIS A O 1
ATOM 5666 N N . ARG A 1 687 ? -13.653 -14.997 2.295 1.00 96.75 687 ARG A N 1
ATOM 5667 C CA . ARG A 1 687 ? -14.271 -13.989 1.416 1.00 96.75 687 ARG A CA 1
ATOM 5668 C C . ARG A 1 687 ? -13.232 -13.039 0.825 1.00 96.75 687 ARG A C 1
ATOM 5670 O O . ARG A 1 687 ? -13.204 -12.865 -0.390 1.00 96.75 687 ARG A O 1
ATOM 5677 N N . ILE A 1 688 ? -12.331 -12.508 1.650 1.00 96.38 688 ILE A N 1
ATOM 5678 C CA . ILE A 1 688 ? -11.256 -11.616 1.189 1.00 96.38 688 ILE A CA 1
ATOM 5679 C C . ILE A 1 688 ? -10.271 -12.373 0.293 1.00 96.38 688 ILE A C 1
ATOM 5681 O O . ILE A 1 688 ? -9.942 -11.906 -0.793 1.00 96.38 688 ILE A O 1
ATOM 5685 N N . SER A 1 689 ? -9.839 -13.572 0.693 1.00 94.19 689 SER A N 1
ATOM 5686 C CA . SER A 1 689 ? -8.947 -14.411 -0.119 1.00 94.19 689 SER A CA 1
ATOM 5687 C C . SER A 1 689 ? -9.540 -14.751 -1.488 1.00 94.19 689 SER A C 1
ATOM 5689 O O . SER A 1 689 ? -8.809 -14.818 -2.478 1.00 94.19 689 SER A O 1
ATOM 5691 N N . SER A 1 690 ? -10.864 -14.908 -1.567 1.00 95.88 690 SER A N 1
ATOM 5692 C CA . SER A 1 690 ? -11.565 -15.231 -2.811 1.00 95.88 690 SER A CA 1
ATOM 5693 C C . SER A 1 690 ? -11.516 -14.124 -3.867 1.00 95.88 690 SER A C 1
ATOM 5695 O O . SER A 1 690 ? -11.698 -14.428 -5.041 1.00 95.88 690 SER A O 1
ATOM 5697 N N . LEU A 1 691 ? -11.197 -12.875 -3.493 1.00 97.00 691 LEU A N 1
ATOM 5698 C CA . LEU A 1 691 ? -10.923 -11.794 -4.453 1.00 97.00 691 LEU A CA 1
ATOM 5699 C C . LEU A 1 691 ? -9.787 -12.166 -5.410 1.00 97.00 691 LEU A C 1
ATOM 5701 O O . LEU A 1 691 ? -9.813 -11.820 -6.594 1.00 97.00 691 LEU A O 1
ATOM 5705 N N . PHE A 1 692 ? -8.794 -12.882 -4.879 1.00 96.50 692 PHE A N 1
ATOM 5706 C CA . PHE A 1 692 ? -7.563 -13.203 -5.578 1.00 96.50 692 PHE A CA 1
ATOM 5707 C C . PHE A 1 692 ? -7.591 -14.564 -6.232 1.00 96.50 692 PHE A C 1
ATOM 5709 O O . PHE A 1 692 ? -6.875 -14.719 -7.206 1.00 96.50 692 PHE A O 1
ATOM 5716 N N . THR A 1 693 ? -8.364 -15.539 -5.761 1.00 95.19 693 THR A N 1
ATOM 5717 C CA . THR A 1 693 ? -8.332 -16.908 -6.298 1.00 95.19 693 THR A CA 1
ATOM 5718 C C . THR A 1 693 ? -9.334 -17.132 -7.430 1.00 95.19 693 THR A C 1
ATOM 5720 O O . THR A 1 693 ? -10.323 -16.414 -7.579 1.00 95.19 693 THR A O 1
ATOM 5723 N N . PHE A 1 694 ? -9.075 -18.132 -8.274 1.00 95.75 694 PHE A N 1
ATOM 5724 C CA . PHE A 1 694 ? -10.015 -18.529 -9.314 1.00 95.75 694 PHE A CA 1
ATOM 5725 C C . PHE A 1 694 ? -11.306 -19.077 -8.705 1.00 95.75 694 PHE A C 1
ATOM 5727 O O . PHE A 1 694 ? -11.308 -20.054 -7.955 1.00 95.75 694 PHE A O 1
ATOM 5734 N N . ASN A 1 695 ? -12.428 -18.499 -9.115 1.00 94.25 695 ASN A N 1
ATOM 5735 C CA . ASN A 1 695 ? -13.748 -19.022 -8.818 1.00 94.25 695 ASN A CA 1
ATOM 5736 C C . ASN A 1 695 ? -14.077 -20.259 -9.684 1.00 94.25 695 ASN A C 1
ATOM 5738 O O . ASN A 1 695 ? -13.305 -20.695 -10.544 1.00 94.25 695 ASN A O 1
ATOM 5742 N N . LYS A 1 696 ? -15.274 -20.819 -9.474 1.00 93.88 696 LYS A N 1
ATOM 5743 C CA . LYS A 1 696 ? -15.796 -21.973 -10.230 1.00 93.88 696 LYS A CA 1
ATOM 5744 C C . LYS A 1 696 ? -15.870 -21.751 -11.749 1.00 93.88 696 LYS A C 1
ATOM 5746 O O . LYS A 1 696 ? -15.788 -22.720 -12.496 1.00 93.88 696 LYS A O 1
ATOM 5751 N N . ASP A 1 697 ? -15.988 -20.500 -12.186 1.00 93.75 697 ASP A N 1
ATOM 5752 C CA . ASP A 1 697 ? -16.067 -20.102 -13.595 1.00 93.75 697 ASP A CA 1
ATOM 5753 C C . ASP A 1 697 ? -14.670 -19.837 -14.191 1.00 93.75 697 ASP A C 1
ATOM 5755 O O . ASP A 1 697 ? -14.539 -19.429 -15.344 1.00 93.75 697 ASP A O 1
ATOM 5759 N N . GLY A 1 698 ? -13.604 -20.077 -13.416 1.00 95.00 698 GLY A N 1
ATOM 5760 C CA . GLY A 1 698 ? -12.222 -19.896 -13.847 1.00 95.00 698 GLY A CA 1
ATOM 5761 C C . GLY A 1 698 ? -11.798 -18.431 -13.954 1.00 95.00 698 GLY A C 1
ATOM 5762 O O . GLY A 1 698 ? -10.881 -18.135 -14.719 1.00 95.00 698 GLY A O 1
ATOM 5763 N N . LYS A 1 699 ? -12.432 -17.518 -13.211 1.00 95.75 699 LYS A N 1
ATOM 5764 C CA . LYS A 1 699 ? -12.079 -16.087 -13.153 1.00 95.75 699 LYS A CA 1
ATOM 5765 C C . LYS A 1 699 ? -11.610 -15.693 -11.753 1.00 95.75 699 LYS A C 1
ATOM 5767 O O . LYS A 1 699 ? -12.116 -16.237 -10.775 1.00 95.75 699 LYS A O 1
ATOM 5772 N N . ARG A 1 700 ? -10.674 -14.745 -11.651 1.00 96.50 700 ARG A N 1
ATOM 5773 C CA . ARG A 1 700 ? -10.360 -14.061 -10.385 1.00 96.50 700 ARG A CA 1
ATOM 5774 C C . ARG A 1 700 ? -11.269 -12.834 -10.277 1.00 96.50 700 ARG A C 1
ATOM 5776 O O . ARG A 1 700 ? -11.217 -12.021 -11.201 1.00 96.50 700 ARG A O 1
ATOM 5783 N N . PRO A 1 701 ? -12.073 -12.676 -9.212 1.00 97.25 701 PRO A N 1
ATOM 5784 C CA . PRO A 1 701 ? -12.975 -11.533 -9.074 1.00 97.25 701 PRO A CA 1
ATOM 5785 C C . PRO A 1 701 ? -12.292 -10.172 -9.257 1.00 97.25 701 PRO A C 1
ATOM 5787 O O . PRO A 1 701 ? -12.859 -9.318 -9.933 1.00 97.25 701 PRO A O 1
ATOM 5790 N N . LEU A 1 702 ? -11.049 -10.001 -8.778 1.00 96.56 702 LEU A N 1
ATOM 5791 C CA . LEU A 1 702 ? -10.308 -8.737 -8.918 1.00 96.56 702 LEU A CA 1
ATOM 5792 C C . LEU A 1 702 ? -10.140 -8.251 -10.364 1.00 96.56 702 LEU A C 1
ATOM 5794 O O . LEU A 1 702 ? -10.081 -7.047 -10.588 1.00 96.56 702 LEU A O 1
ATOM 5798 N N . HIS A 1 703 ? -10.100 -9.162 -11.344 1.00 96.12 703 HIS A N 1
ATOM 5799 C CA . HIS A 1 703 ? -9.951 -8.827 -12.769 1.00 96.12 703 HIS A CA 1
ATOM 5800 C C . HIS A 1 703 ? -11.296 -8.624 -13.483 1.00 96.12 703 HIS A C 1
ATOM 5802 O O . HIS A 1 703 ? -11.331 -8.388 -14.691 1.00 96.12 703 HIS A O 1
ATOM 5808 N N . GLY A 1 704 ? -12.416 -8.748 -12.766 1.00 93.31 704 GLY A N 1
ATOM 5809 C CA . GLY A 1 704 ? -13.754 -8.664 -13.341 1.00 93.31 704 GLY A CA 1
ATOM 5810 C C . GLY A 1 704 ? -13.965 -9.672 -14.478 1.00 93.31 704 GLY A C 1
ATOM 5811 O O . GLY A 1 704 ? -13.688 -10.866 -14.345 1.00 93.31 704 GLY A O 1
ATOM 5812 N N . ASP A 1 705 ? -14.466 -9.184 -15.613 1.00 91.81 705 ASP A N 1
ATOM 5813 C CA . ASP A 1 705 ? -14.822 -10.003 -16.778 1.00 91.81 705 ASP A CA 1
ATOM 5814 C C . ASP A 1 705 ? -13.755 -10.050 -17.883 1.00 91.81 705 ASP A C 1
ATOM 5816 O O . ASP A 1 705 ? -14.013 -10.569 -18.974 1.00 91.81 705 ASP A O 1
ATOM 5820 N N . ILE A 1 706 ? -12.545 -9.565 -17.598 1.00 92.75 706 ILE A N 1
ATOM 5821 C CA . ILE A 1 706 ? -11.435 -9.534 -18.553 1.00 92.75 706 ILE A CA 1
ATOM 5822 C C . ILE A 1 706 ? -10.973 -10.967 -18.876 1.00 92.75 706 ILE A C 1
ATOM 5824 O O . ILE A 1 706 ? -10.535 -11.728 -18.007 1.00 92.75 706 ILE A O 1
ATOM 5828 N N . LYS A 1 707 ? -11.073 -11.359 -20.151 1.00 92.81 707 LYS A N 1
ATOM 5829 C CA . LYS A 1 707 ? -10.898 -12.755 -20.596 1.00 92.81 707 LYS A CA 1
ATOM 5830 C C . LYS A 1 707 ? -9.444 -13.210 -20.553 1.00 92.81 707 LYS A C 1
ATOM 5832 O O . LYS A 1 707 ? -9.177 -14.390 -20.315 1.00 92.81 707 LYS A O 1
ATOM 5837 N N . GLU A 1 708 ? -8.514 -12.292 -20.760 1.00 94.12 708 GLU A N 1
ATOM 5838 C CA . GLU A 1 708 ? -7.075 -12.521 -20.825 1.00 94.12 708 GLU A CA 1
ATOM 5839 C C . GLU A 1 708 ? -6.540 -13.094 -19.505 1.00 94.12 708 GLU A C 1
ATOM 5841 O O . GLU A 1 708 ? -5.679 -13.978 -19.527 1.00 94.12 708 GLU A O 1
ATOM 5846 N N . TYR A 1 709 ? -7.102 -12.664 -18.368 1.00 95.94 709 TYR A N 1
ATOM 5847 C CA . TYR A 1 709 ? -6.758 -13.152 -17.025 1.00 95.94 709 TYR A CA 1
ATOM 5848 C C . TYR A 1 709 ? -7.537 -14.397 -16.584 1.00 95.94 709 TYR A C 1
ATOM 5850 O O . TYR A 1 709 ? -7.320 -14.901 -15.479 1.00 95.94 709 TYR A O 1
ATOM 5858 N N . SER A 1 710 ? -8.456 -14.911 -17.406 1.00 93.75 710 SER A N 1
ATOM 5859 C CA . SER A 1 710 ? -9.159 -16.157 -17.086 1.00 93.75 710 SER A CA 1
ATOM 5860 C C . SER A 1 710 ? -8.180 -17.328 -16.960 1.00 93.75 710 SER A C 1
ATOM 5862 O O . SER A 1 710 ? -7.073 -17.301 -17.493 1.00 93.75 710 SER A O 1
ATOM 5864 N N . LYS A 1 711 ? -8.596 -18.416 -16.310 1.00 90.81 711 LYS A N 1
ATOM 5865 C CA . LYS A 1 711 ? -7.775 -19.621 -16.104 1.00 90.81 711 LYS A CA 1
ATOM 5866 C C . LYS A 1 711 ? -7.276 -20.255 -17.410 1.00 90.81 711 LYS A C 1
ATOM 5868 O O . LYS A 1 711 ? -6.255 -20.943 -17.410 1.00 90.81 711 LYS A O 1
ATOM 5873 N N . THR A 1 712 ? -8.000 -20.038 -18.507 1.00 86.44 712 THR A N 1
ATOM 5874 C CA . THR A 1 712 ? -7.643 -20.471 -19.866 1.00 86.44 712 THR A CA 1
ATOM 5875 C C . THR A 1 712 ? -6.913 -19.396 -20.674 1.00 86.44 712 THR A C 1
ATOM 5877 O O . THR A 1 712 ? -6.437 -19.688 -21.767 1.00 86.44 712 THR A O 1
ATOM 5880 N N . GLY A 1 713 ? -6.847 -18.165 -20.168 1.00 83.25 713 GLY A N 1
ATOM 5881 C CA . GLY A 1 713 ? -6.209 -17.024 -20.812 1.00 83.25 713 GLY A CA 1
ATOM 5882 C C . GLY A 1 713 ? -4.690 -16.998 -20.630 1.00 83.25 713 GLY A C 1
ATOM 5883 O O . GLY A 1 713 ? -4.124 -17.628 -19.731 1.00 83.25 713 GLY A O 1
ATOM 5884 N N . GLY A 1 714 ? -4.014 -16.248 -21.502 1.00 86.06 714 GLY A N 1
ATOM 5885 C CA . GLY A 1 714 ? -2.554 -16.122 -21.499 1.00 86.06 714 GLY A CA 1
ATOM 5886 C C . GLY A 1 714 ? -1.987 -15.336 -20.312 1.00 86.06 714 GLY A C 1
ATOM 5887 O O . GLY A 1 714 ? -0.773 -15.340 -20.119 1.00 86.06 714 GLY A O 1
ATOM 5888 N N . TRP A 1 715 ? -2.829 -14.644 -19.535 1.00 95.81 715 TRP A N 1
ATOM 5889 C CA . TRP A 1 715 ? -2.426 -13.783 -18.413 1.00 95.81 715 TRP A CA 1
ATOM 5890 C C . TRP A 1 715 ? -2.894 -14.325 -17.053 1.00 95.81 715 TRP A C 1
ATOM 5892 O O . TRP A 1 715 ? -2.840 -13.616 -16.056 1.00 95.81 715 TRP A O 1
ATOM 5902 N N . LYS A 1 716 ? -3.322 -15.592 -16.986 1.00 94.88 716 LYS A N 1
ATOM 5903 C CA . LYS A 1 716 ? -3.889 -16.255 -15.792 1.00 94.88 716 LYS A CA 1
ATOM 5904 C C . LYS A 1 716 ? -3.065 -16.130 -14.492 1.00 94.88 716 LYS A C 1
ATOM 5906 O O . LYS A 1 716 ? -3.621 -16.185 -13.391 1.00 94.88 716 LYS A O 1
ATOM 5911 N N . ASP A 1 717 ? -1.745 -16.004 -14.621 1.00 95.56 717 ASP A N 1
ATOM 5912 C CA . ASP A 1 717 ? -0.801 -15.936 -13.501 1.00 95.56 717 ASP A CA 1
ATOM 5913 C C . ASP A 1 717 ? -0.412 -14.489 -13.153 1.00 95.56 717 ASP A C 1
ATOM 5915 O O . ASP A 1 717 ? 0.378 -14.279 -12.240 1.00 95.56 717 ASP A O 1
ATOM 5919 N N . LEU A 1 718 ? -0.936 -13.487 -13.867 1.00 97.38 718 LEU A N 1
ATOM 5920 C CA . LEU A 1 718 ? -0.657 -12.071 -13.636 1.00 97.38 718 LEU A CA 1
ATOM 5921 C C . LEU A 1 718 ? -1.695 -11.472 -12.687 1.00 97.38 718 LEU A C 1
ATOM 5923 O O . LEU A 1 718 ? -2.903 -11.618 -12.896 1.00 97.38 718 LEU A O 1
ATOM 5927 N N . ILE A 1 719 ? -1.221 -10.814 -11.631 1.00 96.44 719 ILE A N 1
ATOM 5928 C CA . ILE A 1 719 ? -2.065 -10.311 -10.548 1.00 96.44 719 ILE A CA 1
ATOM 5929 C C . ILE A 1 719 ? -1.818 -8.816 -10.380 1.00 96.44 719 ILE A C 1
ATOM 5931 O O . ILE A 1 719 ? -0.675 -8.364 -10.334 1.00 96.44 719 ILE A O 1
ATOM 5935 N N . LEU A 1 720 ? -2.915 -8.069 -10.294 1.00 95.44 720 LEU A N 1
ATOM 5936 C CA . LEU A 1 720 ? -2.927 -6.657 -9.932 1.00 95.44 720 LEU A CA 1
ATOM 5937 C C . LEU A 1 720 ? -3.380 -6.521 -8.479 1.00 95.44 720 LEU A C 1
ATOM 5939 O O . LEU A 1 720 ? -4.133 -7.356 -7.969 1.00 95.44 720 LEU A O 1
ATOM 5943 N N . PHE A 1 721 ? -2.894 -5.481 -7.813 1.00 95.69 721 PHE A N 1
ATOM 5944 C CA . PHE A 1 721 ? -3.164 -5.229 -6.404 1.00 95.69 721 PHE A CA 1
ATOM 5945 C C . PHE A 1 721 ? -3.825 -3.871 -6.300 1.00 95.69 721 PHE A C 1
ATOM 5947 O O . PHE A 1 721 ? -3.152 -2.851 -6.266 1.00 95.69 721 PHE A O 1
ATOM 5954 N N . TYR A 1 722 ? -5.151 -3.897 -6.289 1.00 94.88 722 TYR A N 1
ATOM 5955 C CA . TYR A 1 722 ? -5.965 -2.696 -6.306 1.00 94.88 722 TYR A CA 1
ATOM 5956 C C . TYR A 1 722 ? -6.065 -2.043 -4.932 1.00 94.88 722 TYR A C 1
ATOM 5958 O O . TYR A 1 722 ? -5.868 -2.704 -3.906 1.00 94.88 722 TYR A O 1
ATOM 5966 N N . GLU A 1 723 ? -6.396 -0.759 -4.921 1.00 93.94 723 GLU A N 1
ATOM 5967 C CA . GLU A 1 723 ? -6.597 0.030 -3.713 1.00 93.94 723 GLU A CA 1
ATOM 5968 C C . GLU A 1 723 ? -7.759 -0.506 -2.865 1.00 93.94 723 GLU A C 1
ATOM 5970 O O . GLU A 1 723 ? -7.599 -0.762 -1.665 1.00 93.94 723 GLU A O 1
ATOM 5975 N N . TYR A 1 724 ? -8.894 -0.761 -3.518 1.00 94.69 724 TYR A N 1
ATOM 5976 C CA . TYR A 1 724 ? -10.113 -1.298 -2.923 1.00 94.69 724 TYR A CA 1
ATOM 5977 C C . TYR A 1 724 ? -10.888 -2.170 -3.918 1.00 94.69 724 TYR A C 1
ATOM 5979 O O . TYR A 1 724 ? -10.535 -2.286 -5.092 1.00 94.69 724 TYR A O 1
ATOM 5987 N N . PHE A 1 725 ? -11.937 -2.841 -3.435 1.00 96.88 725 PHE A N 1
ATOM 5988 C CA . PHE A 1 725 ? -12.673 -3.833 -4.220 1.00 96.88 725 PHE A CA 1
ATOM 5989 C C . PHE A 1 725 ? -14.174 -3.613 -4.156 1.00 96.88 725 PHE A C 1
ATOM 5991 O O . PHE A 1 725 ? -14.740 -3.358 -3.087 1.00 96.88 725 PHE A O 1
ATOM 5998 N N . ASN A 1 726 ? -14.835 -3.809 -5.293 1.00 96.56 726 ASN A N 1
ATOM 5999 C CA . ASN A 1 726 ? -16.280 -3.815 -5.354 1.00 96.56 726 ASN A CA 1
ATOM 6000 C C . ASN A 1 726 ? -16.839 -4.993 -4.528 1.00 96.56 726 ASN A C 1
ATOM 6002 O O . ASN A 1 726 ? -16.514 -6.147 -4.805 1.00 96.56 726 ASN A O 1
ATOM 6006 N N . PRO A 1 727 ? -17.699 -4.752 -3.529 1.00 97.31 727 PRO A N 1
ATOM 6007 C CA . PRO A 1 727 ? -18.176 -5.771 -2.600 1.00 97.31 727 PRO A CA 1
ATOM 6008 C C . PRO A 1 727 ? -19.147 -6.764 -3.242 1.00 97.31 727 PRO A C 1
ATOM 6010 O O . PRO A 1 727 ? -19.349 -7.846 -2.700 1.00 97.31 727 PRO A O 1
ATOM 6013 N N . GLU A 1 728 ? -19.763 -6.426 -4.375 1.00 95.81 728 GLU A N 1
ATOM 6014 C CA . GLU A 1 728 ? -20.764 -7.276 -5.025 1.00 95.81 728 GLU A CA 1
ATOM 6015 C C . GLU A 1 728 ? -20.150 -8.153 -6.120 1.00 95.81 728 GLU A C 1
ATOM 6017 O O . GLU A 1 728 ? -20.575 -9.292 -6.308 1.00 95.81 728 GLU A O 1
ATOM 6022 N N . THR A 1 729 ? -19.142 -7.639 -6.830 1.00 96.50 729 THR A N 1
ATOM 6023 C CA . THR A 1 729 ? -18.502 -8.329 -7.968 1.00 96.50 729 THR A CA 1
ATOM 6024 C C . THR A 1 729 ? -17.080 -8.797 -7.679 1.00 96.50 729 THR A C 1
ATOM 6026 O O . THR A 1 729 ? -16.604 -9.729 -8.323 1.00 96.50 729 THR A O 1
ATOM 6029 N N . GLY A 1 730 ? -16.406 -8.167 -6.716 1.00 97.12 730 GLY A N 1
ATOM 6030 C CA . GLY A 1 730 ? -15.005 -8.391 -6.383 1.00 97.12 730 GLY A CA 1
ATOM 6031 C C . GLY A 1 730 ? -14.020 -7.683 -7.313 1.00 97.12 730 GLY A C 1
ATOM 6032 O O . GLY A 1 730 ? -12.821 -7.823 -7.093 1.00 97.12 730 GLY A O 1
ATOM 6033 N N . LYS A 1 731 ? -14.496 -6.931 -8.321 1.00 95.69 731 LYS A N 1
ATOM 6034 C CA . LYS A 1 731 ? -13.652 -6.153 -9.246 1.00 95.69 731 LYS A CA 1
ATOM 6035 C C . LYS A 1 731 ? -12.778 -5.177 -8.453 1.00 95.69 731 LYS A C 1
ATOM 6037 O O . LYS A 1 731 ? -13.285 -4.500 -7.560 1.00 95.69 731 LYS A O 1
ATOM 6042 N N . GLY A 1 732 ? -11.490 -5.117 -8.772 1.00 94.56 732 GLY A N 1
ATOM 6043 C CA . GLY A 1 732 ? -10.590 -4.115 -8.213 1.00 94.56 732 GLY A CA 1
ATOM 6044 C C . GLY A 1 732 ? -10.854 -2.715 -8.770 1.00 94.56 732 GLY A C 1
ATOM 6045 O O . GLY A 1 732 ? -11.235 -2.572 -9.934 1.00 94.56 732 GLY A O 1
ATOM 6046 N N . CYS A 1 733 ? -10.670 -1.706 -7.923 1.00 91.56 733 CYS A N 1
ATOM 6047 C CA . CY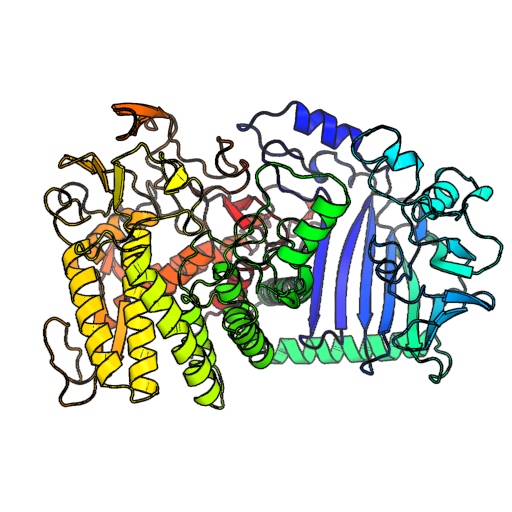S A 1 733 ? -10.914 -0.292 -8.202 1.00 91.56 733 CYS A CA 1
ATOM 6048 C C . CYS A 1 733 ? -9.792 0.576 -7.591 1.00 91.56 733 CYS A C 1
ATOM 6050 O O . CYS A 1 733 ? -9.071 0.118 -6.697 1.00 91.56 733 CYS A O 1
ATOM 6052 N N . GLY A 1 734 ? -9.668 1.820 -8.063 1.00 89.50 734 GLY A N 1
ATOM 6053 C CA . GLY A 1 734 ? -8.571 2.723 -7.697 1.00 89.50 734 GLY A CA 1
ATOM 6054 C C . GLY A 1 734 ? -7.222 2.259 -8.255 1.00 89.50 734 GLY A C 1
ATOM 6055 O O . GLY A 1 734 ? -7.168 1.459 -9.196 1.00 89.50 734 GLY A O 1
ATOM 6056 N N . ALA A 1 735 ? -6.129 2.717 -7.643 1.00 89.94 735 ALA A N 1
ATOM 6057 C CA . ALA A 1 735 ? -4.767 2.408 -8.084 1.00 89.94 735 ALA A CA 1
ATOM 6058 C C . ALA A 1 735 ? -4.511 0.892 -8.209 1.00 89.94 735 ALA A C 1
ATOM 6060 O O . ALA A 1 735 ? -4.733 0.130 -7.266 1.00 89.94 735 ALA A O 1
ATOM 6061 N N . SER A 1 736 ? -4.008 0.441 -9.363 1.00 90.88 736 SER A N 1
ATOM 6062 C CA . SER A 1 736 ? -3.840 -0.982 -9.715 1.00 90.88 736 SER A CA 1
ATOM 6063 C C . SER A 1 736 ? -2.524 -1.621 -9.230 1.00 90.88 736 SER A C 1
ATOM 6065 O O . SER A 1 736 ? -2.357 -2.850 -9.302 1.00 90.88 736 SER A O 1
ATOM 6067 N N . HIS A 1 737 ? -1.606 -0.813 -8.680 1.00 91.88 737 HIS A N 1
ATOM 6068 C CA . HIS A 1 737 ? -0.343 -1.244 -8.073 1.00 91.88 737 HIS A CA 1
ATOM 6069 C C . HIS A 1 737 ? -0.214 -0.834 -6.599 1.00 91.88 737 HIS A C 1
ATOM 6071 O O . HIS A 1 737 ? 0.906 -0.685 -6.096 1.00 91.88 737 HIS A O 1
ATOM 6077 N N . GLN A 1 738 ? -1.342 -0.764 -5.883 1.00 91.94 738 GLN A N 1
ATOM 6078 C CA . GLN A 1 738 ? -1.428 -0.534 -4.441 1.00 91.94 738 GLN A CA 1
ATOM 6079 C C . GLN A 1 738 ? -0.947 -1.749 -3.628 1.00 91.94 738 GLN A C 1
ATOM 6081 O O . GLN A 1 738 ? -1.621 -2.271 -2.738 1.00 91.94 738 GLN A O 1
ATOM 6086 N N . THR A 1 739 ? 0.288 -2.195 -3.861 1.00 85.88 739 THR A N 1
ATOM 6087 C CA . THR A 1 739 ? 0.998 -3.132 -2.979 1.00 85.88 739 THR A CA 1
ATOM 6088 C C . THR A 1 739 ? 1.493 -2.478 -1.685 1.00 85.88 739 THR A C 1
ATOM 6090 O O . THR A 1 739 ? 2.378 -3.015 -1.023 1.00 85.88 739 THR A O 1
ATOM 6093 N N . GLY A 1 740 ? 0.873 -1.358 -1.294 1.00 81.94 740 GLY A N 1
ATOM 6094 C CA . GLY A 1 740 ? 0.755 -0.876 0.074 1.00 81.94 740 GLY A CA 1
ATOM 6095 C C . GLY A 1 740 ? -0.023 -1.859 0.954 1.00 81.94 740 GLY A C 1
ATOM 6096 O O . GLY A 1 740 ? 0.409 -2.995 1.166 1.00 81.94 740 GLY A O 1
ATOM 6097 N N . TRP A 1 741 ? -1.190 -1.468 1.472 1.00 92.88 741 TRP A N 1
ATOM 6098 C CA . TRP A 1 741 ? -1.980 -2.355 2.338 1.00 92.88 741 TRP A CA 1
ATOM 6099 C C . TRP A 1 741 ? -2.549 -3.586 1.627 1.00 92.88 741 TRP A C 1
ATOM 6101 O O . TRP A 1 741 ? -2.870 -4.559 2.302 1.00 92.88 741 TRP A O 1
ATOM 6111 N N . THR A 1 742 ? -2.674 -3.625 0.294 1.00 96.19 742 THR A N 1
ATOM 6112 C CA . THR A 1 742 ? -3.264 -4.804 -0.375 1.00 96.19 742 THR A CA 1
ATOM 6113 C C . THR A 1 742 ? -2.318 -6.003 -0.288 1.00 96.19 742 THR A C 1
ATOM 6115 O O . THR A 1 742 ? -2.757 -7.154 -0.299 1.00 96.19 742 THR A O 1
ATOM 6118 N N . SER A 1 743 ? -1.029 -5.752 -0.025 1.00 95.25 743 SER A N 1
ATOM 6119 C CA . SER A 1 743 ? -0.055 -6.783 0.341 1.00 95.25 743 SER A CA 1
ATOM 6120 C C . SER A 1 743 ? -0.411 -7.541 1.635 1.00 95.25 743 SER A C 1
ATOM 6122 O O . SER A 1 743 ? 0.068 -8.660 1.825 1.00 95.25 743 SER A O 1
ATOM 6124 N N . LEU A 1 744 ? -1.325 -7.024 2.477 1.00 96.00 744 LEU A N 1
ATOM 6125 C CA . LEU A 1 744 ? -1.873 -7.730 3.649 1.00 96.00 744 LEU A CA 1
ATOM 6126 C C . LEU A 1 744 ? -2.499 -9.080 3.288 1.00 96.00 744 LEU A C 1
ATOM 6128 O O . LEU A 1 744 ? -2.611 -9.946 4.158 1.00 96.00 744 LEU A O 1
ATOM 6132 N N . ILE A 1 745 ? -2.871 -9.301 2.021 1.00 94.62 745 ILE A N 1
ATOM 6133 C CA . ILE A 1 745 ? -3.323 -10.612 1.548 1.00 94.62 745 ILE A CA 1
ATOM 6134 C C . ILE A 1 745 ? -2.315 -11.727 1.865 1.00 94.62 745 ILE A C 1
ATOM 6136 O O . ILE A 1 745 ? -2.721 -12.847 2.162 1.00 94.62 745 ILE A O 1
ATOM 6140 N N . PHE A 1 746 ? -1.014 -11.419 1.914 1.00 92.25 746 PHE A N 1
ATOM 6141 C CA . PHE A 1 746 ? 0.027 -12.353 2.345 1.00 92.25 746 PHE A CA 1
ATOM 6142 C C . PHE A 1 746 ? -0.188 -12.858 3.784 1.00 92.25 746 PHE A C 1
ATOM 6144 O O . PHE A 1 746 ? -0.024 -14.046 4.074 1.00 92.25 746 PHE A O 1
ATOM 6151 N N . LEU A 1 747 ? -0.609 -11.970 4.686 1.00 89.12 747 LEU A N 1
ATOM 6152 C CA . LEU A 1 747 ? -0.888 -12.305 6.083 1.00 89.12 747 LEU A CA 1
ATOM 6153 C C . LEU A 1 747 ? -2.267 -12.958 6.248 1.00 89.12 747 LEU A C 1
ATOM 6155 O O . LEU A 1 747 ? -2.452 -13.786 7.137 1.00 89.12 747 LEU A O 1
ATOM 6159 N N . MET A 1 748 ? -3.225 -12.628 5.378 1.00 81.62 748 MET A N 1
ATOM 6160 C CA . MET A 1 748 ? -4.585 -13.182 5.422 1.00 81.62 748 MET A CA 1
ATOM 6161 C C . MET A 1 748 ? -4.699 -14.580 4.803 1.00 81.62 748 MET A C 1
ATOM 6163 O O . MET A 1 748 ? -5.448 -15.400 5.330 1.00 81.62 748 MET A O 1
ATOM 6167 N N . ASN A 1 749 ? -3.908 -14.889 3.768 1.00 66.19 749 ASN A N 1
ATOM 6168 C CA . ASN A 1 749 ? -3.811 -16.225 3.158 1.00 66.19 749 ASN A CA 1
ATOM 6169 C C . ASN A 1 749 ? -3.052 -17.242 4.029 1.00 66.19 749 ASN A C 1
ATOM 6171 O O . ASN A 1 749 ? -2.955 -18.420 3.690 1.00 66.19 749 ASN A O 1
ATOM 6175 N N . SER A 1 750 ? -2.557 -16.819 5.193 1.00 51.59 750 SER A N 1
ATOM 6176 C CA . SER A 1 750 ? -1.956 -17.707 6.184 1.00 51.59 750 SER A CA 1
ATOM 6177 C C . SER A 1 750 ? -3.030 -18.396 7.030 1.00 51.59 750 SER A C 1
ATOM 6179 O O . SER A 1 750 ? -3.376 -17.967 8.133 1.00 51.59 750 SER A O 1
ATOM 6181 N N . PHE A 1 751 ? -3.561 -19.504 6.508 1.00 43.41 751 PHE A N 1
ATOM 6182 C CA . PHE A 1 751 ? -4.247 -20.512 7.313 1.00 43.41 751 PHE A CA 1
ATOM 6183 C C . PHE A 1 751 ? -3.220 -21.311 8.117 1.00 43.41 751 PHE A C 1
ATOM 6185 O O . PHE A 1 751 ? -2.435 -22.076 7.558 1.00 43.41 751 PHE A O 1
ATOM 6192 N N . GLY A 1 752 ? -3.250 -21.130 9.435 1.00 33.75 752 GLY A N 1
ATOM 6193 C CA . GLY A 1 752 ? -2.450 -21.892 10.383 1.00 33.75 752 GLY A CA 1
ATOM 6194 C C . GLY A 1 752 ? -2.042 -21.026 11.560 1.00 33.75 752 GLY A C 1
ATOM 6195 O O . GLY A 1 752 ? -0.926 -20.524 11.598 1.00 33.75 752 GLY A O 1
ATOM 6196 N N . GLU A 1 753 ? -2.946 -20.874 12.527 1.00 33.03 753 GLU A N 1
ATOM 6197 C CA . GLU A 1 753 ? -2.491 -20.907 13.915 1.00 33.03 753 GLU A CA 1
ATOM 6198 C C . GLU A 1 753 ? -1.672 -22.195 14.062 1.00 33.03 753 GLU A C 1
ATOM 6200 O O . GLU A 1 753 ? -2.211 -23.298 13.938 1.00 33.03 753 GLU A O 1
ATOM 6205 N N . GLY A 1 754 ? -0.358 -22.025 14.179 1.00 27.55 754 GLY A N 1
ATOM 6206 C CA . GLY A 1 754 ? 0.567 -23.013 14.706 1.00 27.55 754 GLY A CA 1
ATOM 6207 C C . GLY A 1 754 ? 1.107 -22.473 16.010 1.00 27.55 754 GLY A C 1
ATOM 6208 O O . GLY A 1 754 ? 1.660 -21.351 15.956 1.00 27.55 754 GLY A O 1
#

InterPro domains:
  IPR004888 Glycoside hydrolase family 63 [PTHR10412] (5-748)
  IPR008928 Six-hairpin glycosidase superfamily [SSF48208] (325-749)
  IPR012341 Six-hairpin glycosidase-like superfamily [G3DSA:1.50.10.10] (263-751)
  IPR054491 Mannosylglycerate hydrolase MGH1-like, glycoside hydrolase domain [PF22422] (329-739)

Sequence (754 aa):
MGNHGEDVKELYYYLDALPNHNYNKALYKYPLSQFPYKQLIEKNTTRDQQEAEFELIDTGIFDSGYWDITIEYIKDKPNITYCCCTVKNNGDQIHTLHILPQVWFRNTWSSARGEEEKPHLKKLNSNTVQARYKYGQYIIEYLSSNEIPVDLIFTENETSPEFYQSDEKRKQHHSPSDSQYYKDAFQHYIVKGDESKVNHGNCGTKCAGVYIVTVPSGQETQIYWTIKPLEEPSTNVDMIKSVLTQKKQETDQFYDKLLPGNWSCEEKVICRQAIAGLLWSKQYYYYHPQVNHQELVKLNKVATNSWNEDWHHLQNHDIISVPDKWEFPWYAPWDTAFQMLVMARIDIKYSKEQVLLFLSDRYIKQNGQIPGCEFDCNAANPPLFAWISYHLYQTDPHSDKQFLKSCFTQLLKNFNWWKDTLEIKGSNLYSGGFLGLDNISIIDRTSSSLPSGTQIQQVDGTAWMAYYCLTMLEIALELEEFKKAEMFIEIFLEIAHQLTQSITTTGLWFNRHKFFFDVVLTGEERKPIKIESLVGVIPLLACRIITIPNGFKKSAVNELENGDKFFFSVVNEYKFKQVLKTLLFEREFLSPFGIRSLSKVYDYESGHMFNPLTNQNELFCYCPGESDSDLFGGNSNWRGPVWLPMNYLLIESLKLYDSVYKIKMCYPSESNRLIDLSKIISDLKHRISSLFTFNKDGKRPLHGDIKEYSKTGGWKDLILFYEYFNPETGKGCGASHQTGWTSLIFLMNSFGEG

Radius of gyration: 27.98 Å; chains: 1; bounding box: 72×62×81 Å